Protein 6FKK (pdb70)

Structure (mmCIF, N/CA/C/O backbone):
data_6FKK
#
_entry.id   6FKK
#
_cell.length_a   163.256
_cell.length_b   163.256
_cell.length_c   140.403
_cell.angle_alpha   90.00
_cell.angle_beta   90.00
_cell.angle_gamma   120.00
#
_symmetry.space_group_name_H-M   'P 61 2 2'
#
loop_
_entity.id
_entity.type
_entity.pdbx_description
1 polymer MIP07328p
2 branched alpha-D-mannopyranose-(1-2)-alpha-D-mannopyranose-(1-2)-alpha-D-mannopyranose-(1-3)-[alpha-D-mannopyranose-(1-3)-[alpha-D-mannopyranose-(1-6)]alpha-D-mannopyranose-(1-6)]beta-D-mannopyranose-(1-4)-2-acetamido-2-deoxy-beta-D-glucopyranose-(1-4)-2-acetamido-2-deoxy-beta-D-glucopyranose
3 branched alpha-D-mannopyranose-(1-3)-beta-D-mannopyranose-(1-4)-2-acetamido-2-deoxy-beta-D-glucopyranose-(1-4)-2-acetamido-2-deoxy-beta-D-glucopyranose
4 non-polymer 2-acetamido-2-deoxy-beta-D-glucopyranose
#
loop_
_atom_site.group_PDB
_atom_site.id
_atom_site.type_symbol
_atom_site.label_atom_id
_atom_site.label_alt_id
_atom_site.label_comp_id
_atom_site.label_asym_id
_atom_site.label_entity_id
_atom_site.label_seq_id
_atom_site.pdbx_PDB_ins_code
_atom_site.Cartn_x
_atom_site.Cartn_y
_atom_site.Cartn_z
_atom_site.occupancy
_atom_site.B_iso_or_equiv
_atom_site.auth_seq_id
_atom_site.auth_comp_id
_atom_site.auth_asym_id
_atom_site.auth_atom_id
_atom_site.pdbx_PDB_model_num
ATOM 1 N N . LEU A 1 9 ? 55.137 37.674 -36.873 1.00 157.32 42 LEU A N 1
ATOM 2 C CA . LEU A 1 9 ? 55.434 36.469 -36.108 1.00 161.11 42 LEU A CA 1
ATOM 3 C C . LEU A 1 9 ? 56.852 36.532 -35.545 1.00 168.17 42 LEU A C 1
ATOM 4 O O . LEU A 1 9 ? 57.690 35.677 -35.835 1.00 170.52 42 LEU A O 1
ATOM 9 N N . GLN A 1 10 ? 57.124 37.565 -34.745 1.00 163.80 43 GLN A N 1
ATOM 10 C CA . GLN A 1 10 ? 58.422 37.659 -34.088 1.00 156.99 43 GLN A CA 1
ATOM 11 C C . GLN A 1 10 ? 58.492 36.737 -32.878 1.00 143.34 43 GLN A C 1
ATOM 12 O O . GLN A 1 10 ? 59.543 36.150 -32.599 1.00 136.18 43 GLN A O 1
ATOM 18 N N . THR A 1 11 ? 57.386 36.599 -32.154 1.00 133.43 44 THR A N 1
ATOM 19 C CA . THR A 1 11 ? 57.259 35.634 -31.072 1.00 126.09 44 THR A CA 1
ATOM 20 C C . THR A 1 11 ? 56.252 34.566 -31.474 1.00 115.09 44 THR A C 1
ATOM 21 O O . THR A 1 11 ? 55.219 34.871 -32.080 1.00 105.81 44 THR A O 1
ATOM 25 N N . LYS A 1 12 ? 56.558 33.317 -31.141 1.00 110.38 45 LYS A N 1
ATOM 26 C CA . LYS A 1 12 ? 55.694 32.212 -31.533 1.00 108.54 45 LYS A CA 1
ATOM 27 C C . LYS A 1 12 ? 54.422 32.192 -30.694 1.00 89.82 45 LYS A C 1
ATOM 28 O O . LYS A 1 12 ? 54.436 32.519 -29.504 1.00 82.60 45 LYS A O 1
ATOM 34 N N . GLN A 1 13 ? 53.316 31.806 -31.329 1.00 82.80 46 GLN A N 1
ATOM 35 C CA . GLN A 1 13 ? 52.028 31.711 -30.652 1.00 64.71 46 GLN A CA 1
ATOM 36 C C . GLN A 1 13 ? 51.916 30.375 -29.928 1.00 70.76 46 GLN A C 1
ATOM 37 O O . GLN A 1 13 ? 52.250 29.325 -30.488 1.00 76.71 46 GLN A O 1
ATOM 43 N N . ASP A 1 14 ? 51.438 30.414 -28.688 1.00 63.12 47 ASP A N 1
ATOM 44 C CA . ASP A 1 14 ? 51.339 29.211 -27.876 1.00 75.74 47 ASP A CA 1
ATOM 45 C C . ASP A 1 14 ? 50.151 28.361 -28.316 1.00 92.99 47 ASP A C 1
ATOM 46 O O . ASP A 1 14 ? 49.157 28.865 -28.847 1.00 94.97 47 ASP A O 1
ATOM 51 N N . LYS A 1 15 ? 50.267 27.054 -28.090 1.00 110.65 48 LYS A N 1
ATOM 52 C CA . LYS A 1 15 ? 49.236 26.094 -28.486 1.00 116.69 48 LYS A CA 1
ATOM 53 C C . LYS A 1 15 ? 48.039 26.233 -27.554 1.00 117.59 48 LYS A C 1
ATOM 54 O O . LYS A 1 15 ? 48.048 25.727 -26.430 1.00 128.91 48 LYS A O 1
ATOM 60 N N . VAL A 1 16 ? 46.997 26.920 -28.021 1.00 103.34 49 VAL A N 1
ATOM 61 C CA . VAL A 1 16 ? 45.799 27.126 -27.213 1.00 83.81 49 VAL A CA 1
ATOM 62 C C . VAL A 1 16 ? 45.038 25.812 -27.101 1.00 91.22 49 VAL A C 1
ATOM 63 O O . VAL A 1 16 ? 44.671 25.200 -28.111 1.00 98.76 49 VAL A O 1
ATOM 67 N N . LEU A 1 17 ? 44.794 25.374 -25.866 1.00 92.22 50 LEU A N 1
ATOM 68 C CA . LEU A 1 17 ? 44.070 24.133 -25.617 1.00 82.02 50 LEU A CA 1
ATOM 69 C C . LEU A 1 17 ? 42.559 24.347 -25.603 1.00 90.25 50 LEU A C 1
ATOM 70 O O . LEU A 1 17 ? 41.822 23.640 -26.297 1.00 95.22 50 LEU A O 1
ATOM 75 N N . ALA A 1 18 ? 42.084 25.314 -24.821 1.00 87.35 51 ALA A N 1
ATOM 76 C CA . ALA A 1 18 ? 40.659 25.594 -24.735 1.00 83.43 51 ALA A CA 1
ATOM 77 C C . ALA A 1 18 ? 40.459 27.089 -24.539 1.00 91.87 51 ALA A C 1
ATOM 78 O O . ALA A 1 18 ? 41.380 27.812 -24.154 1.00 101.36 51 ALA A O 1
ATOM 80 N N . HIS A 1 19 ? 39.239 27.546 -24.809 1.00 85.21 52 HIS A N 1
ATOM 81 C CA . HIS A 1 19 ? 38.914 28.959 -24.684 1.00 86.95 52 HIS A CA 1
ATOM 82 C C . HIS A 1 19 ? 37.473 29.110 -24.219 1.00 96.26 52 HIS A C 1
ATOM 83 O O . HIS A 1 19 ? 36.591 28.362 -24.651 1.00 97.75 52 HIS A O 1
ATOM 90 N N . PHE A 1 20 ? 37.249 30.075 -23.329 1.00 95.37 53 PHE A N 1
ATOM 91 C CA . PHE A 1 20 ? 35.923 30.431 -22.832 1.00 80.98 53 PHE A CA 1
ATOM 92 C C . PHE A 1 20 ? 35.711 31.908 -23.139 1.00 84.14 53 PHE A C 1
ATOM 93 O O . PHE A 1 20 ? 36.326 32.770 -22.504 1.00 88.67 53 PHE A O 1
ATOM 101 N N . ILE A 1 21 ? 34.845 32.201 -24.105 1.00 84.25 54 ILE A N 1
ATOM 102 C CA . ILE A 1 21 ? 34.749 33.528 -24.703 1.00 89.95 54 ILE A CA 1
ATOM 103 C C . ILE A 1 21 ? 33.447 34.191 -24.276 1.00 101.51 54 ILE A C 1
ATOM 104 O O . ILE A 1 21 ? 32.372 33.589 -24.372 1.00 102.26 54 ILE A O 1
ATOM 109 N N . GLY A 1 22 ? 33.553 35.435 -23.808 1.00 106.16 55 GLY A N 1
ATOM 110 C CA . GLY A 1 22 ? 32.411 36.308 -23.644 1.00 115.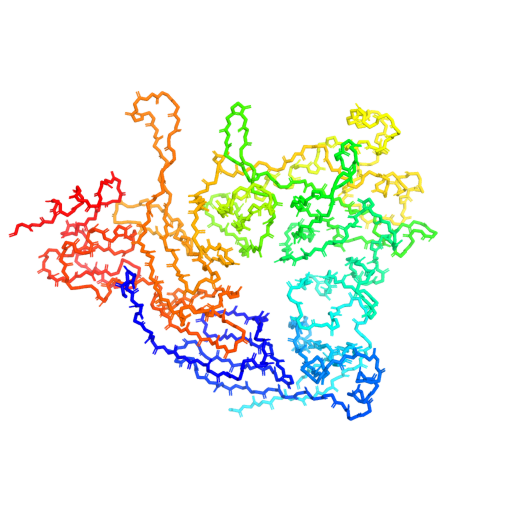15 55 GLY A CA 1
ATOM 111 C C . GLY A 1 22 ? 32.647 37.617 -24.383 1.00 114.73 55 GLY A C 1
ATOM 112 O O . GLY A 1 22 ? 33.684 37.816 -25.022 1.00 100.96 55 GLY A O 1
ATOM 113 N N . ASN A 1 23 ? 31.660 38.502 -24.285 1.00 124.02 56 ASN A N 1
ATOM 114 C CA . ASN A 1 23 ? 31.800 39.818 -24.890 1.00 127.55 56 ASN A CA 1
ATOM 115 C C . ASN A 1 23 ? 32.889 40.620 -24.183 1.00 150.73 56 ASN A C 1
ATOM 116 O O . ASN A 1 23 ? 33.233 40.369 -23.025 1.00 167.07 56 ASN A O 1
ATOM 121 N N . SER A 1 24 ? 33.444 41.596 -24.907 1.00 148.60 57 SER A N 1
ATOM 122 C CA . SER A 1 24 ? 34.468 42.451 -24.316 1.00 136.61 57 SER A CA 1
ATOM 123 C C . SER A 1 24 ? 33.904 43.296 -23.182 1.00 131.42 57 SER A C 1
ATOM 124 O O . SER A 1 24 ? 34.645 43.692 -22.275 1.00 106.62 57 SER A O 1
ATOM 127 N N . THR A 1 25 ? 32.601 43.570 -23.212 1.00 139.59 58 THR A N 1
ATOM 128 C CA . THR A 1 25 ? 31.954 44.346 -22.163 1.00 137.17 58 THR A CA 1
ATOM 129 C C . THR A 1 25 ? 31.827 43.585 -20.850 1.00 128.51 58 THR A C 1
ATOM 130 O O . THR A 1 25 ? 31.338 44.155 -19.872 1.00 140.23 58 THR A O 1
ATOM 134 N N . ASP A 1 26 ? 32.255 42.320 -20.800 1.00 103.24 59 ASP A N 1
ATOM 135 C CA . ASP A 1 26 ? 31.936 41.483 -19.649 1.00 95.59 59 ASP A CA 1
ATOM 136 C C . ASP A 1 26 ? 32.816 41.816 -18.452 1.00 94.39 59 ASP A C 1
ATOM 137 O O . ASP A 1 26 ? 32.352 41.766 -17.306 1.00 105.20 59 ASP A O 1
ATOM 142 N N . TYR A 1 27 ? 34.079 42.159 -18.698 1.00 82.55 60 TYR A N 1
ATOM 143 C CA . TYR A 1 27 ? 35.055 42.467 -17.655 1.00 72.91 60 TYR A CA 1
ATOM 144 C C . TYR A 1 27 ? 35.121 41.340 -16.620 1.00 73.07 60 TYR A C 1
ATOM 145 O O . TYR A 1 27 ? 34.651 41.458 -15.489 1.00 67.84 60 TYR A O 1
ATOM 154 N N . PHE A 1 28 ? 35.712 40.229 -17.055 1.00 78.17 61 PHE A N 1
ATOM 155 C CA . PHE A 1 28 ? 35.817 39.049 -16.206 1.00 60.34 61 PHE A CA 1
ATOM 156 C C . PHE A 1 28 ? 36.724 39.310 -15.006 1.00 49.93 61 PHE A C 1
ATOM 157 O O . PHE A 1 28 ? 37.652 40.123 -15.061 1.00 53.67 61 PHE A O 1
ATOM 165 N N . LYS A 1 29 ? 36.444 38.600 -13.915 1.00 62.33 62 LYS A N 1
ATOM 166 C CA . LYS A 1 29 ? 37.257 38.650 -12.706 1.00 62.95 62 LYS A CA 1
ATOM 167 C C . LYS A 1 29 ? 37.156 37.305 -12.003 1.00 61.82 62 LYS A C 1
ATOM 168 O O . LYS A 1 29 ? 36.050 36.798 -11.794 1.00 69.39 62 LYS A O 1
ATOM 174 N N . ILE A 1 30 ? 38.301 36.732 -11.648 1.00 56.29 63 ILE A N 1
ATOM 175 C CA . ILE A 1 30 ? 38.328 35.440 -10.971 1.00 54.77 63 ILE A CA 1
ATOM 176 C C . ILE A 1 30 ? 38.006 35.647 -9.498 1.00 65.20 63 ILE A C 1
ATOM 177 O O . ILE A 1 30 ? 38.632 36.472 -8.822 1.00 79.62 63 ILE A O 1
ATOM 182 N N . LEU A 1 31 ? 37.024 34.899 -8.996 1.00 69.80 64 LEU A N 1
ATOM 183 C CA . LEU A 1 31 ? 36.584 35.018 -7.612 1.00 72.46 64 LEU A CA 1
ATOM 184 C C . LEU A 1 31 ? 37.025 33.863 -6.727 1.00 75.67 64 LEU A C 1
ATOM 185 O O . LEU A 1 31 ? 37.265 34.074 -5.537 1.00 86.15 64 LEU A O 1
ATOM 190 N N . ASP A 1 32 ? 37.138 32.655 -7.275 1.00 55.76 65 ASP A N 1
ATOM 191 C CA . ASP A 1 32 ? 37.602 31.501 -6.518 1.00 72.89 65 ASP A CA 1
ATOM 192 C C . ASP A 1 32 ? 38.060 30.438 -7.505 1.00 82.40 65 ASP A C 1
ATOM 193 O O . ASP A 1 32 ? 37.468 30.287 -8.576 1.00 81.91 65 ASP A O 1
ATOM 198 N N . HIS A 1 33 ? 39.113 29.708 -7.142 1.00 84.83 66 HIS A N 1
ATOM 199 C CA . HIS A 1 33 ? 39.668 28.718 -8.051 1.00 82.13 66 HIS A CA 1
ATOM 200 C C . HIS A 1 33 ? 40.344 27.605 -7.265 1.00 82.96 66 HIS A C 1
ATOM 201 O O . HIS A 1 33 ? 40.908 27.831 -6.190 1.00 92.44 66 HIS A O 1
ATOM 208 N N . ASN A 1 34 ? 40.267 26.398 -7.817 1.00 78.27 67 ASN A N 1
ATOM 209 C CA . ASN A 1 34 ? 41.071 25.264 -7.384 1.00 77.53 67 ASN A CA 1
ATOM 210 C C . ASN A 1 34 ? 41.515 24.517 -8.639 1.00 90.03 67 ASN A C 1
ATOM 211 O O . ASN A 1 34 ? 41.324 24.990 -9.763 1.00 110.41 67 ASN A O 1
ATOM 216 N N . ASP A 1 35 ? 42.106 23.337 -8.451 1.00 74.95 68 ASP A N 1
ATOM 217 C CA . ASP A 1 35 ? 42.690 22.602 -9.569 1.00 90.55 68 ASP A CA 1
ATOM 218 C C . ASP A 1 35 ? 41.659 22.103 -10.575 1.00 98.78 68 ASP A C 1
ATOM 219 O O . ASP A 1 35 ? 42.051 21.678 -11.668 1.00 105.89 68 ASP A O 1
ATOM 224 N N . GLU A 1 36 ? 40.369 22.144 -10.252 1.00 99.91 69 GLU A N 1
ATOM 225 C CA . GLU A 1 36 ? 39.352 21.564 -11.119 1.00 101.98 69 GLU A CA 1
ATOM 226 C C . GLU A 1 36 ? 38.264 22.535 -11.550 1.00 102.94 69 GLU A C 1
ATOM 227 O O . GLU A 1 36 ? 37.770 22.416 -12.673 1.00 106.33 69 GLU A O 1
ATOM 233 N N . PHE A 1 37 ? 37.877 23.487 -10.704 1.00 89.31 70 PHE A N 1
ATOM 234 C CA . PHE A 1 37 ? 36.811 24.423 -11.028 1.00 87.50 70 PHE A CA 1
ATOM 235 C C . PHE A 1 37 ? 37.222 25.836 -10.642 1.00 83.06 70 PHE A C 1
ATOM 236 O O . PHE A 1 37 ? 37.987 26.042 -9.696 1.00 91.44 70 PHE A O 1
ATOM 244 N N . VAL A 1 38 ? 36.705 26.808 -11.390 1.00 76.84 71 VAL A N 1
ATOM 245 C CA . VAL A 1 38 ? 37.038 28.214 -11.198 1.00 73.49 71 VAL A CA 1
ATOM 246 C C . VAL A 1 38 ? 35.767 29.043 -11.341 1.00 75.53 71 VAL A C 1
ATOM 247 O O . VAL A 1 38 ? 34.909 28.747 -12.179 1.00 73.08 71 VAL A O 1
ATOM 251 N N . LEU A 1 39 ? 35.643 30.072 -10.506 1.00 66.94 72 LEU A N 1
ATOM 252 C CA . LEU A 1 39 ? 34.511 30.989 -10.539 1.00 62.69 72 LEU A CA 1
ATOM 253 C C . LEU A 1 39 ? 34.934 32.291 -11.206 1.00 59.84 72 LEU A C 1
ATOM 254 O O . LEU A 1 39 ? 36.003 32.831 -10.902 1.00 73.60 72 LEU A O 1
ATOM 259 N N . VAL A 1 40 ? 34.095 32.793 -12.108 1.00 58.68 73 VAL A N 1
ATOM 260 C CA . VAL A 1 40 ? 34.390 33.993 -12.883 1.00 60.32 73 VAL A CA 1
ATOM 261 C C . VAL A 1 40 ? 33.258 34.986 -12.661 1.00 74.35 73 VAL A C 1
ATOM 262 O O . VAL A 1 40 ? 32.136 34.776 -13.140 1.00 85.23 73 VAL A O 1
ATOM 266 N N . GLY A 1 41 ? 33.548 36.067 -11.941 1.00 71.60 74 GLY A N 1
ATOM 267 C CA . GLY A 1 41 ? 32.587 37.139 -11.772 1.00 70.90 74 GLY A CA 1
ATOM 268 C C . GLY A 1 41 ? 32.548 38.053 -12.979 1.00 71.10 74 GLY A C 1
ATOM 269 O O . GLY A 1 41 ? 33.575 38.617 -13.370 1.00 75.00 74 GLY A O 1
ATOM 270 N N . ALA A 1 42 ? 31.370 38.209 -13.580 1.00 70.43 75 ALA A N 1
ATOM 271 C CA . ALA A 1 42 ? 31.256 38.954 -14.826 1.00 78.55 75 ALA A CA 1
ATOM 272 C C . ALA A 1 42 ? 30.120 39.963 -14.783 1.00 78.29 75 ALA A C 1
ATOM 273 O O . ALA A 1 42 ? 29.565 40.245 -13.716 1.00 84.77 75 ALA A O 1
ATOM 275 N N . LYS A 1 43 ? 29.771 40.509 -15.945 1.00 70.62 76 LYS A N 1
ATOM 276 C CA . LYS A 1 43 ? 28.638 41.419 -16.053 1.00 78.75 76 LYS A CA 1
ATOM 277 C C . LYS A 1 43 ? 27.347 40.630 -15.894 1.00 81.44 76 LYS A C 1
ATOM 278 O O . LYS A 1 43 ? 27.032 39.769 -16.722 1.00 77.20 76 LYS A O 1
ATOM 284 N N . ASP A 1 44 ? 26.621 40.901 -14.808 1.00 85.29 77 ASP A N 1
ATOM 285 C CA . ASP A 1 44 ? 25.297 40.343 -14.550 1.00 85.00 77 ASP A CA 1
ATOM 286 C C . ASP A 1 44 ? 25.316 38.838 -14.298 1.00 91.85 77 ASP A C 1
ATOM 287 O O . ASP A 1 44 ? 24.279 38.256 -13.963 1.00 109.98 77 ASP A O 1
ATOM 292 N N . VAL A 1 45 ? 26.472 38.192 -14.454 1.00 81.70 78 VAL A N 1
ATOM 293 C CA . VAL A 1 45 ? 26.573 36.741 -14.337 1.00 86.44 78 VAL A CA 1
ATOM 294 C C . VAL A 1 45 ? 27.840 36.384 -13.570 1.00 89.19 78 VAL A C 1
ATOM 295 O O . VAL A 1 45 ? 28.839 37.108 -13.607 1.00 103.71 78 VAL A O 1
ATOM 299 N N . ILE A 1 46 ? 27.784 35.261 -12.856 1.00 89.84 79 ILE A N 1
ATOM 300 C CA . ILE A 1 46 ? 28.963 34.589 -12.323 1.00 89.72 79 ILE A CA 1
ATOM 301 C C . ILE A 1 46 ? 28.947 33.156 -12.842 1.00 97.41 79 ILE A C 1
ATOM 302 O O . ILE A 1 46 ? 27.900 32.497 -12.830 1.00 102.33 79 ILE A O 1
ATOM 307 N N . TYR A 1 47 ? 30.098 32.684 -13.317 1.00 92.43 80 TYR A N 1
ATOM 308 C CA . TYR A 1 47 ? 30.201 31.411 -14.018 1.00 81.28 80 TYR A CA 1
ATOM 309 C C . TYR A 1 47 ? 31.006 30.404 -13.206 1.00 91.28 80 TYR A C 1
ATOM 310 O O . TYR A 1 47 ? 32.050 30.741 -12.638 1.00 96.46 80 TYR A O 1
ATOM 319 N N . ASN A 1 48 ? 30.513 29.165 -13.163 1.00 99.38 81 ASN A N 1
ATOM 320 C CA . ASN A 1 48 ? 31.253 28.024 -12.629 1.00 99.09 81 ASN A CA 1
ATOM 321 C C . ASN A 1 48 ? 31.796 27.254 -13.830 1.00 108.45 81 ASN A C 1
ATOM 322 O O . ASN A 1 48 ? 31.028 26.652 -14.589 1.00 110.98 81 ASN A O 1
ATOM 327 N N . VAL A 1 49 ? 33.114 27.289 -14.018 1.00 104.50 82 VAL A N 1
ATOM 328 C CA . VAL A 1 49 ? 33.751 26.799 -15.235 1.00 98.17 82 VAL A CA 1
ATOM 329 C C . VAL A 1 49 ? 34.706 25.670 -14.878 1.00 103.11 82 VAL A C 1
ATOM 330 O O . VAL A 1 49 ? 35.575 25.836 -14.014 1.00 94.90 82 VAL A O 1
ATOM 334 N N . SER A 1 50 ? 34.549 24.532 -15.548 1.00 103.30 83 SER A N 1
ATOM 335 C CA . SER A 1 50 ? 35.477 23.424 -15.370 1.00 95.22 83 SER A CA 1
ATOM 336 C C . SER A 1 50 ? 36.781 23.708 -16.107 1.00 95.81 83 SER A C 1
ATOM 337 O O . SER A 1 50 ? 36.784 24.315 -17.181 1.00 99.30 83 SER A O 1
ATOM 340 N N . LEU A 1 51 ? 37.896 23.268 -15.525 1.00 97.26 84 LEU A N 1
ATOM 341 C CA . LEU A 1 51 ? 39.213 23.614 -16.044 1.00 98.60 84 LEU A CA 1
ATOM 342 C C . LEU A 1 51 ? 39.747 22.634 -17.080 1.00 106.78 84 LEU A C 1
ATOM 343 O O . LEU A 1 51 ? 40.736 22.952 -17.751 1.00 107.19 84 LEU A O 1
ATOM 348 N N . ASN A 1 52 ? 39.132 21.461 -17.236 1.00 110.43 85 ASN A N 1
ATOM 349 C CA . ASN A 1 52 ? 39.669 20.483 -18.178 1.00 127.87 85 ASN A CA 1
ATOM 350 C C . ASN A 1 52 ? 39.441 20.918 -19.622 1.00 133.31 85 ASN A C 1
ATOM 351 O O . ASN A 1 52 ? 40.315 20.730 -20.476 1.00 141.98 85 ASN A O 1
ATOM 356 N N . GLY A 1 53 ? 38.285 21.510 -19.912 1.00 121.81 86 GLY A N 1
ATOM 357 C CA . GLY A 1 53 ? 37.991 21.953 -21.261 1.00 111.84 86 GLY A CA 1
ATOM 358 C C . GLY A 1 53 ? 37.457 23.369 -21.330 1.00 100.83 86 GLY A C 1
ATOM 359 O O . GLY A 1 53 ? 36.946 23.794 -22.372 1.00 92.32 86 GLY A O 1
ATOM 360 N N . LEU A 1 54 ? 37.583 24.108 -20.226 1.00 97.98 87 LEU A N 1
ATOM 361 C CA . LEU A 1 54 ? 37.038 25.463 -20.107 1.00 93.07 87 LEU A CA 1
ATOM 362 C C . LEU A 1 54 ? 35.560 25.492 -20.487 1.00 97.94 87 LEU A C 1
ATOM 363 O O . LEU A 1 54 ? 35.081 26.417 -21.147 1.00 100.88 87 LEU A O 1
ATOM 368 N N . LYS A 1 55 ? 34.833 24.463 -20.068 1.00 96.48 88 LYS A N 1
ATOM 369 C CA . LYS A 1 55 ? 33.414 24.339 -20.358 1.00 106.73 88 LYS A CA 1
ATOM 370 C C . LYS A 1 55 ? 32.597 24.737 -19.137 1.00 109.37 88 LYS A C 1
ATOM 371 O O . LYS A 1 55 ? 32.966 24.432 -17.999 1.00 104.07 88 LYS A O 1
ATOM 377 N N . GLU A 1 56 ? 31.486 25.422 -19.387 1.00 106.97 89 GLU A N 1
ATOM 378 C CA . GLU A 1 56 ? 30.659 25.964 -18.320 1.00 106.02 89 GLU A CA 1
ATOM 379 C C . GLU A 1 56 ? 29.848 24.858 -17.656 1.00 118.53 89 GLU A C 1
ATOM 380 O O . GLU A 1 56 ? 29.255 24.014 -18.336 1.00 114.65 89 GLU A O 1
ATOM 386 N N . ILE A 1 57 ? 29.818 24.867 -16.326 1.00 121.20 90 ILE A N 1
ATOM 387 C CA . ILE A 1 57 ? 29.100 23.872 -15.540 1.00 122.15 90 ILE A CA 1
ATOM 388 C C . ILE A 1 57 ? 27.850 24.466 -14.896 1.00 126.04 90 ILE A C 1
ATOM 389 O O . ILE A 1 57 ? 26.748 23.944 -15.066 1.00 132.09 90 ILE A O 1
ATOM 394 N N . ALA A 1 58 ? 28.004 25.565 -14.155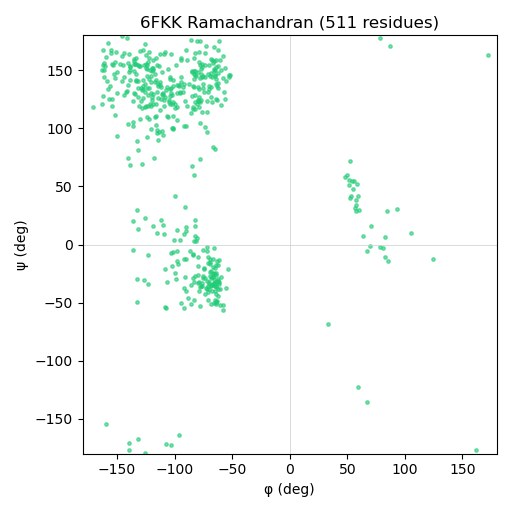 1.00 129.26 91 ALA A N 1
ATOM 395 C CA . ALA A 1 58 ? 26.896 26.204 -13.458 1.00 130.98 91 ALA A CA 1
ATOM 396 C C . ALA A 1 58 ? 26.932 27.707 -13.691 1.00 121.78 91 ALA A C 1
ATOM 397 O O . ALA A 1 58 ? 28.006 28.315 -13.720 1.00 123.24 91 ALA A O 1
ATOM 399 N N . ARG A 1 59 ? 25.751 28.302 -13.847 1.00 118.73 92 ARG A N 1
ATOM 400 C CA . ARG A 1 59 ? 25.613 29.726 -14.121 1.00 102.96 92 ARG A CA 1
ATOM 401 C C . ARG A 1 59 ? 24.630 30.340 -13.137 1.00 103.64 92 ARG A C 1
ATOM 402 O O . ARG A 1 59 ? 23.558 29.778 -12.894 1.00 113.93 92 ARG A O 1
ATOM 410 N N . LEU A 1 60 ? 24.995 31.491 -12.579 1.00 91.08 93 LEU A N 1
ATOM 411 C CA . LEU A 1 60 ? 24.117 32.257 -11.704 1.00 89.73 93 LEU A CA 1
ATOM 412 C C . LEU A 1 60 ? 24.026 33.673 -12.255 1.00 101.89 93 LEU A C 1
ATOM 413 O O . LEU A 1 60 ? 25.041 34.374 -12.339 1.00 106.16 93 LEU A O 1
ATOM 418 N N . GLU A 1 61 ? 22.820 34.088 -12.635 1.00 98.99 94 GLU A N 1
ATOM 419 C CA . GLU A 1 61 ? 22.593 35.390 -13.244 1.00 100.81 94 GLU A CA 1
ATOM 420 C C . GLU A 1 61 ? 21.959 36.344 -12.240 1.00 98.45 94 GLU A C 1
ATOM 421 O O . GLU A 1 61 ? 21.114 35.945 -11.432 1.00 95.29 94 GLU A O 1
ATOM 427 N N . TRP A 1 62 ? 22.371 37.609 -12.305 1.00 90.24 95 TRP A N 1
ATOM 428 C CA . TRP A 1 62 ? 21.935 38.621 -11.348 1.00 91.72 95 TRP A CA 1
ATOM 429 C C . TRP A 1 62 ? 21.981 39.967 -12.057 1.00 99.96 95 TRP A C 1
ATOM 430 O O . TRP A 1 62 ? 23.066 40.465 -12.370 1.00 105.34 95 TRP A O 1
ATOM 441 N N . HIS A 1 63 ? 20.814 40.553 -12.306 1.00 93.37 96 HIS A N 1
ATOM 442 C CA . HIS A 1 63 ? 20.703 41.765 -13.102 1.00 95.89 96 HIS A CA 1
ATOM 443 C C . HIS A 1 63 ? 20.227 42.932 -12.249 1.00 91.43 96 HIS A C 1
ATOM 444 O O . HIS A 1 63 ? 19.546 42.749 -11.236 1.00 98.23 96 HIS A O 1
ATOM 451 N N . SER A 1 64 ? 20.594 44.137 -12.677 1.00 90.31 97 SER A N 1
ATOM 452 C CA . SER A 1 64 ? 20.146 45.351 -12.012 1.00 86.20 97 SER A CA 1
ATOM 453 C C . SER A 1 64 ? 18.725 45.680 -12.444 1.00 105.21 97 SER A C 1
ATOM 454 O O . SER A 1 64 ? 18.396 45.613 -13.632 1.00 103.68 97 SER A O 1
ATOM 457 N N . THR A 1 65 ? 17.885 46.033 -11.475 1.00 115.50 98 THR A N 1
ATOM 458 C CA . THR A 1 65 ? 16.538 46.481 -11.794 1.00 116.36 98 THR A CA 1
ATOM 459 C C . THR A 1 65 ? 16.599 47.717 -12.681 1.00 112.34 98 THR A C 1
ATOM 460 O O . THR A 1 65 ? 17.546 48.506 -12.622 1.00 112.75 98 THR A O 1
ATOM 464 N N . ASP A 1 66 ? 15.576 47.877 -13.523 1.00 112.81 99 ASP A N 1
ATOM 465 C CA . ASP A 1 66 ? 15.517 49.062 -14.370 1.00 121.54 99 ASP A CA 1
ATOM 466 C C . ASP A 1 66 ? 15.482 50.335 -13.537 1.00 126.81 99 ASP A C 1
ATOM 467 O O . ASP A 1 66 ? 15.953 51.383 -13.988 1.00 132.71 99 ASP A O 1
ATOM 472 N N . ALA A 1 67 ? 14.943 50.263 -12.318 1.00 126.23 100 ALA A N 1
ATOM 473 C CA . ALA A 1 67 ? 15.035 51.399 -11.408 1.00 118.10 100 ALA A CA 1
ATOM 474 C C . ALA A 1 67 ? 16.483 51.678 -11.028 1.00 105.08 100 ALA A C 1
ATOM 475 O O . ALA A 1 67 ? 16.900 52.839 -10.951 1.00 106.24 100 ALA A O 1
ATOM 477 N N . ASP A 1 68 ? 17.269 50.623 -10.796 1.00 94.54 101 ASP A N 1
ATOM 478 C CA . ASP A 1 68 ? 18.669 50.809 -10.426 1.00 101.25 101 ASP A CA 1
ATOM 479 C C . ASP A 1 68 ? 19.494 51.319 -11.601 1.00 105.60 101 ASP A C 1
ATOM 480 O O . ASP A 1 68 ? 20.357 52.188 -11.430 1.00 115.36 101 ASP A O 1
ATOM 485 N N . ARG A 1 69 ? 19.252 50.787 -12.802 1.00 104.36 102 ARG A N 1
ATOM 486 C CA . ARG A 1 69 ? 20.017 51.227 -13.964 1.00 96.53 102 ARG A CA 1
ATOM 487 C C . ARG A 1 69 ? 19.645 52.648 -14.367 1.00 107.28 102 ARG A C 1
ATOM 488 O O . ARG A 1 69 ? 20.514 53.432 -14.767 1.00 94.85 102 ARG A O 1
ATOM 496 N N . GLU A 1 70 ? 18.359 52.997 -14.274 1.00 125.44 103 GLU A N 1
ATOM 497 C CA . GLU A 1 70 ? 17.933 54.353 -14.607 1.00 124.97 103 GLU A CA 1
ATOM 498 C C . GLU A 1 70 ? 18.616 55.377 -13.710 1.00 115.12 103 GLU A C 1
ATOM 499 O O . GLU A 1 70 ? 19.220 56.339 -14.198 1.00 117.38 103 GLU A O 1
ATOM 505 N N . LEU A 1 71 ? 18.542 55.181 -12.390 1.00 93.78 104 LEU A N 1
ATOM 506 C CA . LEU A 1 71 ? 19.216 56.103 -11.481 1.00 91.41 104 LEU A CA 1
ATOM 507 C C . LEU A 1 71 ? 20.722 56.096 -11.703 1.00 103.07 104 LEU A C 1
ATOM 508 O O . LEU A 1 71 ? 21.376 57.131 -11.535 1.00 108.49 104 LEU A O 1
ATOM 513 N N . CYS A 1 72 ? 21.287 54.950 -12.090 1.00 101.47 105 CYS A N 1
ATOM 514 C CA . CYS A 1 72 ? 22.705 54.901 -12.432 1.00 94.25 105 CYS A CA 1
ATOM 515 C C . CYS A 1 72 ? 23.002 55.773 -13.645 1.00 109.59 105 CYS A C 1
ATOM 516 O O . CYS A 1 72 ? 23.947 56.571 -13.636 1.00 115.66 105 CYS A O 1
ATOM 519 N N . ALA A 1 73 ? 22.204 55.630 -14.707 1.00 117.78 106 ALA A N 1
ATOM 520 C CA . ALA A 1 73 ? 22.363 56.500 -15.867 1.00 115.44 106 ALA A CA 1
ATOM 521 C C . ALA A 1 73 ? 22.035 57.945 -15.522 1.00 122.60 106 ALA A C 1
ATOM 522 O O . ALA A 1 73 ? 22.638 58.870 -16.079 1.00 127.17 106 ALA A O 1
ATOM 524 N N . LEU A 1 74 ? 21.084 58.158 -14.608 1.00 128.39 107 LEU A N 1
ATOM 525 C CA . LEU A 1 74 ? 20.816 59.505 -14.117 1.00 127.30 107 LEU A CA 1
ATOM 526 C C . LEU A 1 74 ? 22.003 60.062 -13.336 1.00 109.12 107 LEU A C 1
ATOM 527 O O . LEU A 1 74 ? 22.216 61.280 -13.322 1.00 111.25 107 LEU A O 1
ATOM 532 N N . LYS A 1 75 ? 22.784 59.193 -12.689 1.00 100.20 108 LYS A N 1
ATOM 533 C CA . LYS A 1 75 ? 23.941 59.624 -11.916 1.00 114.75 108 LYS A CA 1
ATOM 534 C C . LYS A 1 75 ? 25.095 60.099 -12.793 1.00 123.85 108 LYS A C 1
ATOM 535 O O . LYS A 1 75 ? 26.101 60.580 -12.252 1.00 113.50 108 LYS A O 1
ATOM 541 N N . GLY A 1 76 ? 24.979 59.966 -14.112 1.00 127.56 109 GLY A N 1
ATOM 542 C CA . GLY A 1 76 ? 26.021 60.376 -15.022 1.00 120.14 109 GLY A CA 1
ATOM 543 C C . GLY A 1 76 ? 27.007 59.304 -15.429 1.00 111.25 109 GLY A C 1
ATOM 544 O O . GLY A 1 76 ? 28.169 59.627 -15.692 1.00 106.97 109 GLY A O 1
ATOM 545 N N . LYS A 1 77 ? 26.589 58.040 -15.484 1.00 110.23 110 LYS A N 1
ATOM 546 C CA . LYS A 1 77 ? 27.449 56.940 -15.895 1.00 94.65 110 LYS A CA 1
ATOM 547 C C . LYS A 1 77 ? 26.926 56.339 -17.194 1.00 106.87 110 LYS A C 1
ATOM 548 O O . LYS A 1 77 ? 25.735 56.432 -17.507 1.00 114.01 110 LYS A O 1
ATOM 554 N N . HIS A 1 78 ? 27.830 55.719 -17.949 1.00 111.70 111 HIS A N 1
ATOM 555 C CA . HIS A 1 78 ? 27.474 55.175 -19.248 1.00 130.61 111 HIS A CA 1
ATOM 556 C C . HIS A 1 78 ? 26.780 53.823 -19.098 1.00 121.52 111 HIS A C 1
ATOM 557 O O . HIS A 1 78 ? 26.646 53.276 -18.001 1.00 121.82 111 HIS A O 1
ATOM 564 N N . GLU A 1 79 ? 26.327 53.286 -20.234 1.00 107.83 112 GLU A N 1
ATOM 565 C CA . GLU A 1 79 ? 25.567 52.039 -20.220 1.00 100.92 112 GLU A CA 1
ATOM 566 C C . GLU A 1 79 ? 26.413 50.891 -19.684 1.00 107.77 112 GLU A C 1
ATOM 567 O O . GLU A 1 79 ? 25.947 50.086 -18.871 1.00 115.90 112 GLU A O 1
ATOM 573 N N . TRP A 1 80 ? 27.665 50.798 -20.136 1.00 109.79 113 TRP A N 1
ATOM 574 C CA . TRP A 1 80 ? 28.510 49.677 -19.737 1.00 119.61 113 TRP A CA 1
ATOM 575 C C . TRP A 1 80 ? 28.813 49.714 -18.246 1.00 118.17 113 TRP A C 1
ATOM 576 O O . TRP A 1 80 ? 29.098 48.672 -17.642 1.00 106.04 113 TRP A O 1
ATOM 587 N N . ASP A 1 81 ? 28.742 50.896 -17.637 1.00 129.31 114 ASP A N 1
ATOM 588 C CA . ASP A 1 81 ? 28.918 51.001 -16.195 1.00 133.91 114 ASP A CA 1
ATOM 589 C C . ASP A 1 81 ? 27.662 50.595 -15.434 1.00 124.36 114 ASP A C 1
ATOM 590 O O . ASP A 1 81 ? 27.762 50.039 -14.334 1.00 123.48 114 ASP A O 1
ATOM 595 N N . CYS A 1 82 ? 26.481 50.847 -16.003 1.00 113.24 115 CYS A N 1
ATOM 596 C CA . CYS A 1 82 ? 25.213 50.575 -15.324 1.00 111.01 115 CYS A CA 1
ATOM 597 C C . CYS A 1 82 ? 24.811 49.115 -15.540 1.00 102.52 115 CYS A C 1
ATOM 598 O O . CYS A 1 82 ? 23.831 48.785 -16.211 1.00 105.17 115 CYS A O 1
ATOM 601 N N . HIS A 1 83 ? 25.609 48.229 -14.945 1.00 82.47 116 HIS A N 1
ATOM 602 C CA . HIS A 1 83 ? 25.329 46.803 -14.898 1.00 82.97 116 HIS A CA 1
ATOM 603 C C . HIS A 1 83 ? 25.701 46.294 -13.511 1.00 82.17 116 HIS A C 1
ATOM 604 O O . HIS A 1 83 ? 26.109 47.061 -12.634 1.00 87.29 116 HIS A O 1
ATOM 611 N N . ASN A 1 84 ? 25.561 44.989 -13.311 1.00 71.58 117 ASN A N 1
ATOM 612 C CA . ASN A 1 84 ? 25.858 44.356 -12.027 1.00 69.73 117 ASN A CA 1
ATOM 613 C C . ASN A 1 84 ? 27.054 43.427 -12.223 1.00 82.81 117 ASN A C 1
ATOM 614 O O . ASN A 1 84 ? 26.901 42.247 -12.540 1.00 82.40 117 ASN A O 1
ATOM 619 N N . TYR A 1 85 ? 28.252 43.972 -12.027 1.00 70.22 118 TYR A N 1
ATOM 620 C CA . TYR A 1 85 ? 29.482 43.195 -12.114 1.00 69.11 118 TYR A CA 1
ATOM 621 C C . TYR A 1 85 ? 29.736 42.542 -10.762 1.00 69.07 118 TYR A C 1
ATOM 622 O O . TYR A 1 85 ? 29.994 43.232 -9.771 1.00 82.48 118 TYR A O 1
ATOM 631 N N . LEU A 1 86 ? 29.659 41.215 -10.717 1.00 60.08 119 LEU A N 1
ATOM 632 C CA . LEU A 1 86 ? 29.904 40.498 -9.473 1.00 67.67 119 LEU A CA 1
ATOM 633 C C . LEU A 1 86 ? 31.397 40.483 -9.171 1.00 71.36 119 LEU A C 1
ATOM 634 O O . LEU A 1 86 ? 32.214 40.165 -10.042 1.00 76.37 119 LEU A O 1
ATOM 639 N N . ARG A 1 87 ? 31.752 40.833 -7.935 1.00 53.82 120 ARG A N 1
ATOM 640 C CA . ARG A 1 87 ? 33.150 41.036 -7.580 1.00 56.97 120 ARG A CA 1
ATOM 641 C C . ARG A 1 87 ? 33.562 40.429 -6.246 1.00 51.64 120 ARG A C 1
ATOM 642 O O . ARG A 1 87 ? 34.750 40.487 -5.914 1.00 73.41 120 ARG A O 1
ATOM 650 N N . VAL A 1 88 ? 32.639 39.865 -5.468 1.00 51.35 121 VAL A N 1
ATOM 651 C CA . VAL A 1 88 ? 32.957 39.339 -4.142 1.00 50.59 121 VAL A CA 1
ATOM 652 C C . VAL A 1 88 ? 32.269 37.992 -3.971 1.00 53.27 121 VAL A C 1
ATOM 653 O O . VAL A 1 88 ? 31.043 37.898 -4.096 1.00 56.84 121 VAL A O 1
ATOM 657 N N . TYR A 1 89 ? 33.051 36.954 -3.676 1.00 63.79 122 TYR A N 1
ATOM 658 C CA . TYR A 1 89 ? 32.528 35.633 -3.358 1.00 63.48 122 TYR A CA 1
ATOM 659 C C . TYR A 1 89 ? 33.221 35.095 -2.116 1.00 64.95 122 TYR A C 1
ATOM 660 O O . TYR A 1 89 ? 34.429 35.278 -1.938 1.00 66.83 122 TYR A O 1
ATOM 669 N N . ALA A 1 90 ? 32.451 34.423 -1.263 1.00 65.61 123 ALA A N 1
ATOM 670 C CA . ALA A 1 90 ? 32.996 33.813 -0.060 1.00 74.35 123 ALA A CA 1
ATOM 671 C C . ALA A 1 90 ? 32.079 32.681 0.378 1.00 81.99 123 ALA A C 1
ATOM 672 O O . ALA A 1 90 ? 30.855 32.829 0.370 1.00 86.73 123 ALA A O 1
ATOM 674 N N . LEU A 1 91 ? 32.681 31.553 0.750 1.00 93.31 124 LEU A N 1
ATOM 675 C CA . LEU A 1 91 ? 31.945 30.406 1.278 1.00 91.98 124 LEU A CA 1
ATOM 676 C C . LEU A 1 91 ? 31.911 30.543 2.796 1.00 105.19 124 LEU A C 1
ATOM 677 O O . LEU A 1 91 ? 32.899 30.263 3.479 1.00 109.48 124 LEU A O 1
ATOM 682 N N . ARG A 1 92 ? 30.770 30.983 3.324 1.00 110.51 125 ARG A N 1
ATOM 683 C CA . ARG A 1 92 ? 30.643 31.250 4.746 1.00 116.35 125 ARG A CA 1
ATOM 684 C C . ARG A 1 92 ? 30.779 29.962 5.558 1.00 135.19 125 ARG A C 1
ATOM 685 O O . ARG A 1 92 ? 30.569 28.863 5.039 1.00 135.84 125 ARG A O 1
ATOM 693 N N . PRO A 1 93 ? 31.138 30.074 6.843 1.00 140.10 126 PRO A N 1
ATOM 694 C CA . PRO A 1 93 ? 31.266 28.869 7.680 1.00 143.04 126 PRO A CA 1
ATOM 695 C C . PRO A 1 93 ? 29.966 28.097 7.869 1.00 148.93 126 PRO A C 1
ATOM 696 O O . PRO A 1 93 ? 30.017 26.950 8.330 1.00 149.20 126 PRO A O 1
ATOM 700 N N . ASN A 1 94 ? 28.814 28.678 7.535 1.00 148.17 127 ASN A N 1
ATOM 701 C CA . ASN A 1 94 ? 27.540 27.974 7.628 1.00 149.67 127 ASN A CA 1
ATOM 702 C C . ASN A 1 94 ? 27.257 27.097 6.417 1.00 137.31 127 ASN A C 1
ATOM 703 O O . ASN A 1 94 ? 26.186 26.484 6.353 1.00 139.27 127 ASN A O 1
ATOM 708 N N . GLY A 1 95 ? 28.184 27.014 5.467 1.00 131.71 128 GLY A N 1
ATOM 709 C CA . GLY A 1 95 ? 27.896 26.422 4.181 1.00 127.66 128 GLY A CA 1
ATOM 710 C C . GLY A 1 95 ? 27.196 27.348 3.212 1.00 126.46 128 GLY A C 1
ATOM 711 O O . GLY A 1 95 ? 26.960 26.953 2.064 1.00 101.42 128 GLY A O 1
ATOM 712 N N . GLU A 1 96 ? 26.856 28.564 3.638 1.00 139.08 129 GLU A N 1
ATOM 713 C CA . GLU A 1 96 ? 26.219 29.538 2.768 1.00 126.39 129 GLU A CA 1
ATOM 714 C C . GLU A 1 96 ? 27.220 30.091 1.757 1.00 119.05 129 GLU A C 1
ATOM 715 O O . GLU A 1 96 ? 28.430 29.864 1.842 1.00 124.25 129 GLU A O 1
ATOM 721 N N . VAL A 1 97 ? 26.695 30.842 0.792 1.00 104.27 130 VAL A N 1
ATOM 722 C CA . VAL A 1 97 ? 27.491 31.475 -0.251 1.00 83.24 130 VAL A CA 1
ATOM 723 C C . VAL A 1 97 ? 27.226 32.973 -0.211 1.00 75.33 130 VAL A C 1
ATOM 724 O O . VAL A 1 97 ? 26.067 33.403 -0.218 1.00 99.37 130 VAL A O 1
ATOM 728 N N . LEU A 1 98 ? 28.294 33.761 -0.164 1.00 75.89 131 LEU A N 1
ATOM 729 C CA . LEU A 1 98 ? 28.196 35.214 -0.149 1.00 78.49 131 LEU A CA 1
ATOM 730 C C . LEU A 1 98 ? 28.520 35.754 -1.535 1.00 85.48 131 LEU A C 1
ATOM 731 O O . LEU A 1 98 ? 29.545 35.395 -2.122 1.00 91.12 131 LEU A O 1
ATOM 736 N N . LEU A 1 99 ? 27.642 36.606 -2.059 1.00 76.21 132 LEU A N 1
ATOM 737 C CA . LEU A 1 99 ? 27.837 37.208 -3.372 1.00 73.46 132 LEU A CA 1
ATOM 738 C C . LEU A 1 99 ? 27.533 38.695 -3.301 1.00 84.39 132 LEU A C 1
ATOM 739 O O . LEU A 1 99 ? 26.470 39.092 -2.813 1.00 90.16 132 LEU A O 1
ATOM 744 N N . CYS A 1 100 ? 28.462 39.510 -3.796 1.00 75.82 133 CYS A N 1
ATOM 745 C CA . CYS A 1 100 ? 28.304 40.956 -3.837 1.00 75.63 133 CYS A CA 1
ATOM 746 C C . CYS A 1 100 ? 28.660 41.458 -5.230 1.00 78.98 133 CYS A C 1
ATOM 747 O O . CYS A 1 100 ? 29.609 40.970 -5.850 1.00 68.39 133 CYS A O 1
ATOM 750 N N . GLY A 1 101 ? 27.895 42.436 -5.716 1.00 77.06 134 GLY A N 1
ATOM 751 C CA . GLY A 1 101 ? 28.124 42.984 -7.037 1.00 70.59 134 GLY A CA 1
ATOM 752 C C . GLY A 1 101 ? 27.960 44.491 -7.039 1.00 73.71 134 GLY A C 1
ATOM 753 O O . GLY A 1 101 ? 27.392 45.081 -6.117 1.00 77.35 134 GLY A O 1
ATOM 754 N N . THR A 1 102 ? 28.469 45.109 -8.110 1.00 68.16 135 THR A N 1
ATOM 755 C CA . THR A 1 102 ? 28.416 46.564 -8.223 1.00 63.82 135 THR A CA 1
ATOM 756 C C . THR A 1 102 ? 26.978 47.060 -8.306 1.00 73.61 135 THR A C 1
ATOM 757 O O . THR A 1 102 ? 26.625 48.066 -7.679 1.00 76.55 135 THR A O 1
ATOM 761 N N . ASN A 1 103 ? 26.137 46.370 -9.081 1.00 77.77 136 ASN A N 1
ATOM 762 C CA . ASN A 1 103 ? 24.712 46.687 -9.196 1.00 85.65 136 ASN A CA 1
ATOM 763 C C . ASN A 1 103 ? 24.499 48.141 -9.622 1.00 80.69 136 ASN A C 1
ATOM 764 O O . ASN A 1 103 ? 23.802 48.914 -8.961 1.00 76.90 136 ASN A O 1
ATOM 769 N N . SER A 1 104 ? 25.123 48.510 -10.739 1.00 78.74 137 SER A N 1
ATOM 770 C CA . SER A 1 104 ? 24.956 49.832 -11.342 1.00 71.79 137 SER A CA 1
ATOM 771 C C . SER A 1 104 ? 25.245 50.940 -10.332 1.00 70.55 137 SER A C 1
ATOM 772 O O . SER A 1 104 ? 24.424 51.829 -10.092 1.00 91.20 137 SER A O 1
ATOM 775 N N . TYR A 1 105 ? 26.433 50.870 -9.727 1.00 81.74 138 TYR A N 1
ATOM 776 C CA . TYR A 1 105 ? 26.870 51.829 -8.713 1.00 81.94 138 TYR A CA 1
ATOM 777 C C . TYR A 1 105 ? 25.902 51.885 -7.533 1.00 82.30 138 TYR A C 1
ATOM 778 O O . TYR A 1 105 ? 25.697 52.941 -6.928 1.00 88.45 138 TYR A O 1
ATOM 787 N N . LYS A 1 106 ? 25.298 50.746 -7.206 1.00 81.60 139 LYS A N 1
ATOM 788 C CA . LYS A 1 106 ? 24.461 50.593 -6.015 1.00 78.87 139 LYS A CA 1
ATOM 789 C C . LYS A 1 106 ? 24.794 49.243 -5.397 1.00 77.98 139 LYS A C 1
ATOM 790 O O . LYS A 1 106 ? 23.980 48.313 -5.413 1.00 87.04 139 LYS A O 1
ATOM 796 N N . PRO A 1 107 ? 26.001 49.100 -4.844 1.00 84.68 140 PRO A N 1
ATOM 797 C CA . PRO A 1 107 ? 26.494 47.765 -4.479 1.00 66.46 140 PRO A CA 1
ATOM 798 C C . PRO A 1 107 ? 25.655 47.111 -3.390 1.00 75.36 140 PRO A C 1
ATOM 799 O O . PRO A 1 107 ? 25.244 47.753 -2.421 1.00 88.85 140 PRO A O 1
ATOM 803 N N . ARG A 1 108 ? 25.400 45.816 -3.569 1.00 83.29 141 ARG A N 1
ATOM 804 C CA . ARG A 1 108 ? 24.619 45.019 -2.634 1.00 84.43 141 ARG A CA 1
ATOM 805 C C . ARG A 1 108 ? 25.324 43.688 -2.413 1.00 84.92 141 ARG A C 1
ATOM 806 O O . ARG A 1 108 ? 26.153 43.261 -3.220 1.00 64.38 141 ARG A O 1
ATOM 814 N N . CYS A 1 109 ? 24.986 43.032 -1.303 1.00 79.83 142 CYS A N 1
ATOM 815 C CA . CYS A 1 109 ? 25.470 41.692 -1.002 1.00 66.43 142 CYS A CA 1
ATOM 816 C C . CYS A 1 109 ? 24.290 40.762 -0.752 1.00 77.99 142 CYS A C 1
ATOM 817 O O . CYS A 1 109 ? 23.223 41.192 -0.303 1.00 77.39 142 CYS A O 1
ATOM 820 N N . ARG A 1 110 ? 24.493 39.479 -1.042 1.00 76.10 143 ARG A N 1
ATOM 821 C CA . ARG A 1 110 ? 23.455 38.475 -0.868 1.00 74.12 143 ARG A CA 1
ATOM 822 C C . ARG A 1 110 ? 24.052 37.205 -0.283 1.00 81.68 143 ARG A C 1
ATOM 823 O O . ARG A 1 110 ? 25.237 36.913 -0.464 1.00 86.76 143 ARG A O 1
ATOM 831 N N . HIS A 1 111 ? 23.211 36.451 0.417 1.00 95.48 144 HIS A N 1
ATOM 832 C CA . HIS A 1 111 ? 23.551 35.125 0.910 1.00 100.43 144 HIS A CA 1
ATOM 833 C C . HIS A 1 111 ? 22.676 34.095 0.209 1.00 93.53 144 HIS A C 1
ATOM 834 O O . HIS A 1 111 ? 21.474 34.313 0.024 1.00 86.75 144 HIS A O 1
ATOM 841 N N . TYR A 1 112 ? 23.281 32.976 -0.184 1.00 107.81 145 TYR A N 1
ATOM 842 C CA . TYR A 1 112 ? 22.603 31.969 -0.986 1.00 121.09 145 TYR A CA 1
ATOM 843 C C . TYR A 1 112 ? 22.669 30.608 -0.306 1.00 132.52 145 TYR A C 1
ATOM 844 O O . TYR A 1 112 ? 23.481 30.372 0.593 1.00 134.07 145 TYR A O 1
ATOM 853 N N . THR A 1 113 ? 21.794 29.713 -0.756 1.00 130.96 146 THR A N 1
ATOM 854 C CA . THR A 1 113 ? 21.761 28.338 -0.270 1.00 123.27 146 THR A CA 1
ATOM 855 C C . THR A 1 113 ? 21.256 27.394 -1.356 1.00 124.19 146 THR A C 1
ATOM 856 O O . THR A 1 113 ? 20.224 27.646 -1.979 1.00 115.99 146 THR A O 1
ATOM 860 N N . HIS A 1 129 ? 23.219 18.383 -12.250 1.00 176.80 162 HIS A N 1
ATOM 861 C CA . HIS A 1 129 ? 22.771 17.560 -11.134 1.00 186.72 162 HIS A CA 1
ATOM 862 C C . HIS A 1 129 ? 21.788 18.326 -10.254 1.00 196.14 162 HIS A C 1
ATOM 863 O O . HIS A 1 129 ? 20.602 17.996 -10.201 1.00 192.83 162 HIS A O 1
ATOM 870 N N . ALA A 1 130 ? 22.290 19.352 -9.569 1.00 199.92 163 ALA A N 1
ATOM 871 C CA . ALA A 1 130 ? 21.460 20.162 -8.684 1.00 198.55 163 ALA A CA 1
ATOM 872 C C . ALA A 1 130 ? 22.105 21.527 -8.506 1.00 188.88 163 ALA A C 1
ATOM 873 O O . ALA A 1 130 ? 23.272 21.616 -8.113 1.00 176.14 163 ALA A O 1
ATOM 875 N N . MET A 1 131 ? 21.343 22.581 -8.787 1.00 195.18 164 MET A N 1
ATOM 876 C CA . MET A 1 131 ? 21.790 23.960 -8.619 1.00 192.81 164 MET A CA 1
ATOM 877 C C . MET A 1 131 ? 20.796 24.681 -7.720 1.00 189.36 164 MET A C 1
ATOM 878 O O . MET A 1 131 ? 19.615 24.798 -8.064 1.00 183.77 164 MET A O 1
ATOM 883 N N . ARG A 1 132 ? 21.275 25.161 -6.577 1.00 189.31 165 ARG A N 1
ATOM 884 C CA . ARG A 1 132 ? 20.442 25.818 -5.578 1.00 189.59 165 ARG A CA 1
ATOM 885 C C . ARG A 1 132 ? 20.739 27.311 -5.565 1.00 195.19 165 ARG A C 1
ATOM 886 O O . ARG A 1 132 ? 21.899 27.716 -5.428 1.00 189.56 165 ARG A O 1
ATOM 894 N N . TYR A 1 133 ? 19.683 28.131 -5.699 1.00 201.10 166 TYR A N 1
ATOM 895 C CA . TYR A 1 133 ? 19.810 29.585 -5.756 1.00 194.40 166 TYR A CA 1
ATOM 896 C C . TYR A 1 133 ? 18.660 30.228 -4.967 1.00 184.44 166 TYR A C 1
ATOM 897 O O . TYR A 1 133 ? 17.711 30.787 -5.512 1.00 196.36 166 TYR A O 1
ATOM 906 N N . GLU A 1 134 ? 18.744 30.160 -3.641 1.00 158.66 167 GLU A N 1
ATOM 907 C CA . GLU A 1 134 ? 17.767 30.787 -2.758 1.00 146.74 167 GLU A CA 1
ATOM 908 C C . GLU A 1 134 ? 18.415 31.976 -2.062 1.00 129.15 167 GLU A C 1
ATOM 909 O O . GLU A 1 134 ? 19.445 31.824 -1.397 1.00 125.58 167 GLU A O 1
ATOM 915 N N . VAL A 1 135 ? 17.805 33.152 -2.207 1.00 119.31 168 VAL A N 1
ATOM 916 C CA . VAL A 1 135 ? 18.338 34.392 -1.643 1.00 107.28 168 VAL A CA 1
ATOM 917 C C . VAL A 1 135 ? 18.014 34.400 -0.151 1.00 95.66 168 VAL A C 1
ATOM 918 O O . VAL A 1 135 ? 16.872 34.637 0.248 1.00 124.91 168 VAL A O 1
ATOM 922 N N . SER A 1 136 ? 19.025 34.147 0.682 1.00 101.66 169 SER A N 1
ATOM 923 C CA . SER A 1 136 ? 18.829 34.173 2.126 1.00 107.99 169 SER A CA 1
ATOM 924 C C . SER A 1 136 ? 18.828 35.593 2.678 1.00 108.19 169 SER A C 1
ATOM 925 O O . SER A 1 136 ? 18.112 35.877 3.644 1.00 98.03 169 SER A O 1
ATOM 928 N N . ARG A 1 137 ? 19.607 36.492 2.080 1.00 115.21 170 ARG A N 1
ATOM 929 C CA . ARG A 1 137 ? 19.744 37.845 2.595 1.00 109.23 170 ARG A CA 1
ATOM 930 C C . ARG A 1 137 ? 20.063 38.787 1.441 1.00 101.45 170 ARG A C 1
ATOM 931 O O . ARG A 1 137 ? 20.559 38.372 0.392 1.00 87.26 170 ARG A O 1
ATOM 939 N N . ASP A 1 138 ? 19.748 40.065 1.645 1.00 104.41 171 ASP A N 1
ATOM 940 C CA . ASP A 1 138 ? 20.053 41.120 0.684 1.00 97.67 171 ASP A CA 1
ATOM 941 C C . ASP A 1 138 ? 20.161 42.422 1.460 1.00 106.25 171 ASP A C 1
ATOM 942 O O . ASP A 1 138 ? 19.191 42.842 2.100 1.00 118.27 171 ASP A O 1
ATOM 947 N N . VAL A 1 139 ? 21.332 43.059 1.406 1.00 77.46 172 VAL A N 1
ATOM 948 C CA . VAL A 1 139 ? 21.630 44.231 2.221 1.00 81.71 172 VAL A CA 1
ATOM 949 C C . VAL A 1 139 ? 22.638 45.102 1.478 1.00 72.89 172 VAL A C 1
ATOM 950 O O . VAL A 1 139 ? 23.266 44.675 0.507 1.00 71.23 172 VAL A O 1
ATOM 954 N N . GLU A 1 140 ? 22.789 46.342 1.947 1.00 81.94 173 GLU A N 1
ATOM 955 C CA . GLU A 1 140 ? 23.759 47.275 1.387 1.00 77.81 173 GLU A CA 1
ATOM 956 C C . GLU A 1 140 ? 25.166 46.687 1.412 1.00 81.03 173 GLU A C 1
ATOM 957 O O . GLU A 1 140 ? 25.506 45.862 2.265 1.00 90.77 173 GLU A O 1
ATOM 963 N N . ALA A 1 141 ? 25.997 47.135 0.465 1.00 67.39 174 ALA A N 1
ATOM 964 C CA . ALA A 1 141 ? 27.396 46.725 0.395 1.00 65.08 174 ALA A CA 1
ATOM 965 C C . ALA A 1 141 ? 28.338 47.924 0.367 1.00 64.70 174 ALA A C 1
ATOM 966 O O . ALA A 1 141 ? 29.469 47.806 -0.117 1.00 56.59 174 ALA A O 1
ATOM 968 N N . GLN A 1 142 ? 27.887 49.074 0.864 1.00 65.27 175 GLN A N 1
ATOM 969 C CA . GLN A 1 142 ? 28.730 50.261 0.920 1.00 57.54 175 GLN A CA 1
ATOM 970 C C . GLN A 1 142 ? 29.961 49.987 1.773 1.00 63.79 175 GLN A C 1
ATOM 971 O O . GLN A 1 142 ? 29.846 49.648 2.954 1.00 68.71 175 GLN A O 1
ATOM 977 N N . GLY A 1 143 ? 31.140 50.124 1.168 1.00 52.47 176 GLY A N 1
ATOM 978 C CA . GLY A 1 143 ? 32.383 49.821 1.840 1.00 57.43 176 GLY A CA 1
ATOM 979 C C . GLY A 1 143 ? 32.798 48.368 1.795 1.00 65.98 176 GLY A C 1
ATOM 980 O O . GLY A 1 143 ? 33.955 48.062 2.104 1.00 76.71 176 GLY A O 1
ATOM 981 N N . LEU A 1 144 ? 31.894 47.461 1.423 1.00 66.00 177 LEU A N 1
ATOM 982 C CA . LEU A 1 144 ? 32.223 46.047 1.298 1.00 59.47 177 LEU A CA 1
ATOM 983 C C . LEU A 1 144 ? 32.416 45.601 -0.144 1.00 57.85 177 LEU A C 1
ATOM 984 O O . LEU A 1 144 ? 33.028 44.554 -0.373 1.00 60.27 177 LEU A O 1
ATOM 989 N N . CYS A 1 145 ? 31.918 46.369 -1.111 1.00 66.94 178 CYS A N 1
ATOM 990 C CA . CYS A 1 145 ? 31.970 46.022 -2.518 1.00 63.96 178 CYS A CA 1
ATOM 991 C C . CYS A 1 145 ? 32.193 47.293 -3.327 1.00 73.62 178 CYS A C 1
ATOM 992 O O . CYS A 1 145 ? 31.676 48.357 -2.957 1.00 67.97 178 CYS A O 1
ATOM 995 N N . PRO A 1 146 ? 32.958 47.224 -4.415 1.00 63.25 179 PRO A N 1
ATOM 996 C CA . PRO A 1 146 ? 33.193 48.425 -5.221 1.00 59.09 179 PRO A CA 1
ATOM 997 C C . PRO A 1 146 ? 31.966 48.807 -6.037 1.00 62.00 179 PRO A C 1
ATOM 998 O O . PRO A 1 146 ? 31.028 48.028 -6.218 1.00 65.51 179 PRO A O 1
ATOM 1002 N N . TYR A 1 147 ? 31.991 50.042 -6.533 1.00 67.09 180 TYR A N 1
ATOM 1003 C CA . TYR A 1 147 ? 30.906 50.565 -7.353 1.00 66.72 180 TYR A CA 1
ATOM 1004 C C . TYR A 1 147 ? 31.118 50.312 -8.838 1.00 69.75 180 TYR A C 1
ATOM 1005 O O . TYR A 1 147 ? 30.140 50.207 -9.589 1.00 78.89 180 TYR A O 1
ATOM 1014 N N . SER A 1 148 ? 32.370 50.214 -9.274 1.00 70.21 181 SER A N 1
ATOM 1015 C CA . SER A 1 148 ? 32.734 50.109 -10.675 1.00 60.46 181 SER A CA 1
ATOM 1016 C C . SER A 1 148 ? 33.481 48.807 -10.938 1.00 59.16 181 SER A C 1
ATOM 1017 O O . SER A 1 148 ? 34.140 48.275 -10.040 1.00 64.99 181 SER A O 1
ATOM 1020 N N . PRO A 1 149 ? 33.395 48.264 -12.157 1.00 68.57 182 PRO A N 1
ATOM 1021 C CA . PRO A 1 149 ? 34.190 47.073 -12.493 1.00 62.20 182 PRO A CA 1
ATOM 1022 C C . PRO A 1 149 ? 35.691 47.311 -12.498 1.00 76.05 182 PRO A C 1
ATOM 1023 O O . PRO A 1 149 ? 36.444 46.355 -12.721 1.00 79.26 182 PRO A O 1
ATOM 1027 N N . ALA A 1 150 ? 36.146 48.541 -12.267 1.00 83.39 183 ALA A N 1
ATOM 1028 C CA . ALA A 1 150 ? 37.573 48.830 -12.234 1.00 87.99 183 ALA A CA 1
ATOM 1029 C C . ALA A 1 150 ? 38.269 47.971 -11.185 1.00 111.06 183 ALA A C 1
ATOM 1030 O O . ALA A 1 150 ? 37.817 47.877 -10.041 1.00 92.40 183 ALA A O 1
ATOM 1032 N N . HIS A 1 151 ? 39.373 47.336 -11.587 1.00 132.90 184 HIS A N 1
ATOM 1033 C CA . HIS A 1 151 ? 40.124 46.436 -10.711 1.00 124.39 184 HIS A CA 1
ATOM 1034 C C . HIS A 1 151 ? 41.084 47.229 -9.818 1.00 107.77 184 HIS A C 1
ATOM 1035 O O . HIS A 1 151 ? 42.302 47.049 -9.835 1.00 106.86 184 HIS A O 1
ATOM 1042 N N . ASN A 1 152 ? 40.502 48.127 -9.023 1.00 93.03 185 ASN A N 1
ATOM 1043 C CA . ASN A 1 152 ? 41.248 48.942 -8.074 1.00 61.65 185 ASN A CA 1
ATOM 1044 C C . ASN A 1 152 ? 41.102 48.463 -6.635 1.00 57.99 185 ASN A C 1
ATOM 1045 O O . ASN A 1 152 ? 41.792 48.987 -5.754 1.00 65.49 185 ASN A O 1
ATOM 1050 N N . SER A 1 153 ? 40.232 47.485 -6.377 1.00 56.33 186 SER A N 1
ATOM 1051 C CA . SER A 1 153 ? 39.868 47.092 -5.023 1.00 48.22 186 SER A CA 1
ATOM 1052 C C . SER A 1 153 ? 39.946 45.579 -4.868 1.00 44.38 186 SER A C 1
ATOM 1053 O O . SER A 1 153 ? 39.810 44.830 -5.840 1.00 67.22 186 SER A O 1
ATOM 1056 N N . THR A 1 154 ? 40.156 45.136 -3.627 1.00 46.49 187 THR A N 1
ATOM 1057 C CA . THR A 1 154 ? 40.323 43.723 -3.312 1.00 47.87 187 THR A CA 1
ATOM 1058 C C . THR A 1 154 ? 39.623 43.418 -1.991 1.00 50.40 187 THR A C 1
ATOM 1059 O O . THR A 1 154 ? 39.069 44.307 -1.336 1.00 50.54 187 THR A O 1
ATOM 1063 N N . TYR A 1 155 ? 39.653 42.147 -1.595 1.00 37.93 188 TYR A N 1
ATOM 1064 C CA . TYR A 1 155 ? 39.005 41.718 -0.363 1.00 45.26 188 TYR A CA 1
ATOM 1065 C C . TYR A 1 155 ? 39.646 40.420 0.104 1.00 47.95 188 TYR A C 1
ATOM 1066 O O . TYR A 1 155 ? 40.467 39.820 -0.593 1.00 53.01 188 TYR A O 1
ATOM 1075 N N . ALA A 1 156 ? 39.241 39.985 1.297 1.00 39.33 189 ALA A N 1
ATOM 1076 C CA . ALA A 1 156 ? 39.721 38.731 1.864 1.00 44.80 189 ALA A CA 1
ATOM 1077 C C . ALA A 1 156 ? 38.772 38.303 2.973 1.00 56.98 189 ALA A C 1
ATOM 1078 O O . ALA A 1 156 ? 38.484 39.090 3.880 1.00 60.32 189 ALA A O 1
ATOM 1080 N N . PHE A 1 157 ? 38.291 37.063 2.897 1.00 49.27 190 PHE A N 1
ATOM 1081 C CA . PHE A 1 157 ? 37.374 36.506 3.887 1.00 47.82 190 PHE A CA 1
ATOM 1082 C C . PHE A 1 157 ? 38.185 35.678 4.878 1.00 52.99 190 PHE A C 1
ATOM 1083 O O . PHE A 1 157 ? 38.649 34.582 4.548 1.00 69.26 190 PHE A O 1
ATOM 1091 N N . ALA A 1 158 ? 38.349 36.200 6.094 1.00 57.27 191 ALA A N 1
ATOM 1092 C CA . ALA A 1 158 ? 39.200 35.586 7.105 1.00 58.72 191 ALA A CA 1
ATOM 1093 C C . ALA A 1 158 ? 38.422 35.397 8.399 1.00 71.83 191 ALA A C 1
ATOM 1094 O O . ALA A 1 158 ? 37.850 36.355 8.929 1.00 71.33 191 ALA A O 1
ATOM 1096 N N . ASP A 1 159 ? 38.415 34.159 8.902 1.00 71.85 192 ASP A N 1
ATOM 1097 C CA . ASP A 1 159 ? 37.787 33.812 10.180 1.00 77.16 192 ASP A CA 1
ATOM 1098 C C . ASP A 1 159 ? 36.334 34.280 10.242 1.00 73.61 192 ASP A C 1
ATOM 1099 O O . ASP A 1 159 ? 35.866 34.796 11.260 1.00 80.15 192 ASP A O 1
ATOM 1104 N N . GLY A 1 160 ? 35.614 34.099 9.134 1.00 67.82 193 GLY A N 1
ATOM 1105 C CA . GLY A 1 160 ? 34.195 34.373 9.075 1.00 64.18 193 GLY A CA 1
ATOM 1106 C C . GLY A 1 160 ? 33.802 35.816 8.839 1.00 64.03 193 GLY A C 1
ATOM 1107 O O . GLY A 1 160 ? 32.606 36.128 8.901 1.00 80.34 193 GLY A O 1
ATOM 1108 N N . HIS A 1 161 ? 34.754 36.706 8.573 1.00 78.94 194 HIS A N 1
ATOM 1109 C CA . HIS A 1 161 ? 34.454 38.108 8.325 1.00 69.29 194 HIS A CA 1
ATOM 1110 C C . HIS A 1 161 ? 35.074 38.541 7.004 1.00 69.05 194 HIS A C 1
ATOM 1111 O O . HIS A 1 161 ? 36.059 37.966 6.536 1.00 55.04 194 HIS A O 1
ATOM 1118 N N . LEU A 1 162 ? 34.480 39.572 6.407 1.00 64.13 195 LEU A N 1
ATOM 1119 C CA . LEU A 1 162 ? 34.921 40.100 5.123 1.00 55.78 195 LEU A CA 1
ATOM 1120 C C . LEU A 1 162 ? 35.770 41.344 5.356 1.00 54.33 195 LEU A C 1
ATOM 1121 O O . LEU A 1 162 ? 35.280 42.343 5.894 1.00 71.52 195 LEU A O 1
ATOM 1126 N N . TYR A 1 163 ? 37.036 41.280 4.952 1.00 56.45 196 TYR A N 1
ATOM 1127 C CA . TYR A 1 163 ? 37.964 42.404 5.064 1.00 49.75 196 TYR A CA 1
ATOM 1128 C C . TYR A 1 163 ? 38.068 43.055 3.690 1.00 53.83 196 TYR A C 1
ATOM 1129 O O . TYR A 1 163 ? 38.782 42.566 2.810 1.00 55.32 196 TYR A O 1
ATOM 1138 N N . SER A 1 164 ? 37.350 44.159 3.508 1.00 53.22 197 SER A N 1
ATOM 1139 C CA . SER A 1 164 ? 37.230 44.809 2.211 1.00 51.94 197 SER A CA 1
ATOM 1140 C C . SER A 1 164 ? 38.093 46.063 2.152 1.00 58.51 197 SER A C 1
ATOM 1141 O O . SER A 1 164 ? 38.233 46.784 3.145 1.00 52.43 197 SER A O 1
ATOM 1144 N N . ALA A 1 165 ? 38.667 46.315 0.977 1.00 39.15 198 ALA A N 1
ATOM 1145 C CA . ALA A 1 165 ? 39.426 47.531 0.700 1.00 42.22 198 ALA A CA 1
ATOM 1146 C C . ALA A 1 165 ? 38.907 48.111 -0.610 1.00 52.40 198 ALA A C 1
ATOM 1147 O O . ALA A 1 165 ? 39.173 47.557 -1.679 1.00 55.66 198 ALA A O 1
ATOM 1149 N N . THR A 1 166 ? 38.173 49.220 -0.534 1.00 48.62 199 THR A N 1
ATOM 1150 C CA . THR A 1 166 ? 37.538 49.778 -1.722 1.00 44.22 199 THR A CA 1
ATOM 1151 C C . THR A 1 166 ? 37.227 51.251 -1.456 1.00 54.58 199 THR A C 1
ATOM 1152 O O . THR A 1 166 ? 37.906 51.897 -0.652 1.00 62.86 199 THR A O 1
ATOM 1156 N N . VAL A 1 167 ? 36.222 51.779 -2.149 1.00 53.14 200 VAL A N 1
ATOM 1157 C CA . VAL A 1 167 ? 35.716 53.123 -1.911 1.00 57.12 200 VAL A CA 1
ATOM 1158 C C . VAL A 1 167 ? 34.326 53.016 -1.306 1.00 64.77 200 VAL A C 1
ATOM 1159 O O . VAL A 1 167 ? 33.565 52.087 -1.597 1.00 70.51 200 VAL A O 1
ATOM 1163 N N . ALA A 1 168 ? 33.993 53.990 -0.459 1.00 49.32 201 ALA A N 1
ATOM 1164 C CA . ALA A 1 168 ? 32.686 54.041 0.178 1.00 58.63 201 ALA A CA 1
ATOM 1165 C C . ALA A 1 168 ? 31.714 54.979 -0.523 1.00 63.34 201 ALA A C 1
ATOM 1166 O O . ALA A 1 168 ? 30.511 54.914 -0.247 1.00 75.10 201 ALA A O 1
ATOM 1168 N N . ASP A 1 169 ? 32.194 55.836 -1.419 1.00 53.97 202 ASP A N 1
ATOM 1169 C CA . ASP A 1 169 ? 31.360 56.837 -2.063 1.00 68.98 202 ASP A CA 1
ATOM 1170 C C . ASP A 1 169 ? 31.208 56.545 -3.550 1.00 73.75 202 ASP A C 1
ATOM 1171 O O . ASP A 1 169 ? 31.967 55.774 -4.143 1.00 78.27 202 ASP A O 1
ATOM 1176 N N . PHE A 1 170 ? 30.204 57.191 -4.147 1.00 85.14 203 PHE A N 1
ATOM 1177 C CA . PHE A 1 170 ? 29.910 56.989 -5.561 1.00 83.67 203 PHE A CA 1
ATOM 1178 C C . PHE A 1 170 ? 30.941 57.666 -6.456 1.00 78.72 203 PHE A C 1
ATOM 1179 O O . PHE A 1 170 ? 31.188 57.200 -7.575 1.00 71.21 203 PHE A O 1
ATOM 1187 N N . SER A 1 171 ? 31.554 58.753 -5.986 1.00 86.95 204 SER A N 1
ATOM 1188 C CA . SER A 1 171 ? 32.509 59.493 -6.800 1.00 84.94 204 SER A CA 1
ATOM 1189 C C . SER A 1 171 ? 33.884 58.841 -6.839 1.00 81.08 204 SER A C 1
ATOM 1190 O O . SER A 1 171 ? 34.677 59.154 -7.734 1.00 85.87 204 SER A O 1
ATOM 1193 N N . GLY A 1 172 ? 34.183 57.949 -5.899 1.00 79.35 205 GLY A N 1
ATOM 1194 C CA . GLY A 1 172 ? 35.495 57.339 -5.829 1.00 82.21 205 GLY A CA 1
ATOM 1195 C C . GLY A 1 172 ? 36.530 58.145 -5.081 1.00 70.02 205 GLY A C 1
ATOM 1196 O O . GLY A 1 172 ? 37.724 58.033 -5.383 1.00 78.68 205 GLY A O 1
ATOM 1197 N N . GLY A 1 173 ? 36.117 58.955 -4.110 1.00 62.06 206 GLY A N 1
ATOM 1198 C CA . GLY A 1 173 ? 37.050 59.799 -3.392 1.00 55.69 206 GLY A CA 1
ATOM 1199 C C . GLY A 1 173 ? 37.122 59.518 -1.906 1.00 64.58 206 GLY A C 1
ATOM 1200 O O . GLY A 1 173 ? 37.641 60.337 -1.141 1.00 66.34 206 GLY A O 1
ATOM 1201 N N . ASP A 1 174 ? 36.606 58.366 -1.478 1.00 68.16 207 ASP A N 1
ATOM 1202 C CA . ASP A 1 174 ? 36.639 57.954 -0.075 1.00 74.25 207 ASP A CA 1
ATOM 1203 C C . ASP A 1 174 ? 37.145 56.520 0.007 1.00 73.68 207 ASP A C 1
ATOM 1204 O O . ASP A 1 174 ? 36.356 55.573 0.122 1.00 66.05 207 ASP A O 1
ATOM 1209 N N . PRO A 1 175 ? 38.459 56.325 -0.046 1.00 55.38 208 PRO A N 1
ATOM 1210 C CA . PRO A 1 175 ? 39.014 54.980 0.114 1.00 50.90 208 PRO A CA 1
ATOM 1211 C C . PRO A 1 175 ? 39.025 54.550 1.572 1.00 50.50 208 PRO A C 1
ATOM 1212 O O . PRO A 1 175 ? 39.199 55.359 2.486 1.00 56.04 208 PRO A O 1
ATOM 1216 N N . LEU A 1 176 ? 38.837 53.249 1.783 1.00 41.91 209 LEU A N 1
ATOM 1217 C CA . LEU A 1 176 ? 38.849 52.722 3.140 1.00 66.87 209 LEU A CA 1
ATOM 1218 C C . LEU A 1 176 ? 39.214 51.247 3.125 1.00 62.61 209 LEU A C 1
ATOM 1219 O O . LEU A 1 176 ? 39.177 50.582 2.087 1.00 57.35 209 LEU A O 1
ATOM 1224 N N . ILE A 1 177 ? 39.569 50.753 4.308 1.00 51.92 210 ILE A N 1
ATOM 1225 C CA . ILE A 1 177 ? 39.634 49.328 4.604 1.00 45.75 210 ILE A CA 1
ATOM 1226 C C . ILE A 1 177 ? 38.651 49.071 5.737 1.00 49.37 210 ILE A C 1
ATOM 1227 O O . ILE A 1 177 ? 38.737 49.709 6.792 1.00 56.36 210 ILE A O 1
ATOM 1232 N N . TYR A 1 178 ? 37.714 48.153 5.516 1.00 48.31 211 TYR A N 1
ATOM 1233 C CA . TYR A 1 178 ? 36.543 48.035 6.371 1.00 54.60 211 TYR A CA 1
ATOM 1234 C C . TYR A 1 178 ? 36.285 46.581 6.746 1.00 55.01 211 TYR A C 1
ATOM 1235 O O . TYR A 1 178 ? 36.544 45.664 5.961 1.00 43.43 211 TYR A O 1
ATOM 1244 N N . ARG A 1 179 ? 35.764 46.388 7.962 1.00 52.18 212 ARG A N 1
ATOM 1245 C CA . ARG A 1 179 ? 35.378 45.075 8.473 1.00 46.56 212 ARG A CA 1
ATOM 1246 C C . ARG A 1 179 ? 34.608 45.221 9.781 1.00 63.69 212 ARG A C 1
ATOM 1247 O O . ARG A 1 179 ? 35.157 45.718 10.770 1.00 82.44 212 ARG A O 1
ATOM 1255 N N . GLU A 1 180 ? 33.348 44.778 9.799 1.00 63.84 213 GLU A N 1
ATOM 1256 C CA . GLU A 1 180 ? 32.528 44.744 11.014 1.00 70.97 213 GLU A CA 1
ATOM 1257 C C . GLU A 1 180 ? 32.523 46.105 11.714 1.00 78.43 213 GLU A C 1
ATOM 1258 O O . GLU A 1 180 ? 32.879 46.239 12.888 1.00 74.32 213 GLU A O 1
ATOM 1264 N N . ASN A 1 181 ? 32.130 47.131 10.960 1.00 95.63 214 ASN A N 1
ATOM 1265 C CA . ASN A 1 181 ? 32.010 48.498 11.469 1.00 93.81 214 ASN A CA 1
ATOM 1266 C C . ASN A 1 181 ? 33.327 49.007 12.055 1.00 76.22 214 ASN A C 1
ATOM 1267 O O . ASN A 1 181 ? 33.349 49.703 13.072 1.00 74.88 214 ASN A O 1
ATOM 1272 N N . LEU A 1 182 ? 34.437 48.652 11.409 1.00 56.66 215 LEU A N 1
ATOM 1273 C CA . LEU A 1 182 ? 35.753 49.195 11.725 1.00 48.52 215 LEU A CA 1
ATOM 1274 C C . LEU A 1 182 ? 36.398 49.646 10.424 1.00 54.24 215 LEU A C 1
ATOM 1275 O O . LEU A 1 182 ? 36.607 48.830 9.521 1.00 45.61 215 LEU A O 1
ATOM 1280 N N . ARG A 1 183 ? 36.710 50.937 10.325 1.00 46.70 216 ARG A N 1
ATOM 1281 C CA . ARG A 1 183 ? 37.210 51.499 9.080 1.00 52.16 216 ARG A CA 1
ATOM 1282 C C . ARG A 1 183 ? 38.393 52.416 9.352 1.00 58.67 216 ARG A C 1
ATOM 1283 O O . ARG A 1 183 ? 38.566 52.938 10.456 1.00 54.73 216 ARG A O 1
ATOM 1291 N N . THR A 1 184 ? 39.205 52.607 8.316 1.00 53.19 217 THR A N 1
ATOM 1292 C CA . THR A 1 184 ? 40.280 53.581 8.368 1.00 51.64 217 THR A CA 1
ATOM 1293 C C . THR A 1 184 ? 39.710 54.997 8.417 1.00 66.37 217 THR A C 1
ATOM 1294 O O . THR A 1 184 ? 38.563 55.248 8.034 1.00 75.13 217 THR A O 1
ATOM 1298 N N . GLU A 1 185 ? 40.533 55.928 8.895 1.00 58.16 218 GLU A N 1
ATOM 1299 C CA . GLU A 1 185 ? 40.072 57.291 9.130 1.00 60.33 218 GLU A CA 1
ATOM 1300 C C . GLU A 1 185 ? 39.660 57.955 7.824 1.00 66.03 218 GLU A C 1
ATOM 1301 O O . GLU A 1 185 ? 40.444 58.020 6.871 1.00 78.07 218 GLU A O 1
ATOM 1307 N N . GLN A 1 186 ? 38.427 58.449 7.789 1.00 67.87 219 GLN A N 1
ATOM 1308 C CA . GLN A 1 186 ? 37.879 59.042 6.578 1.00 52.24 219 GLN A CA 1
ATOM 1309 C C . GLN A 1 186 ? 38.559 60.372 6.273 1.00 66.80 219 GLN A C 1
ATOM 1310 O O . GLN A 1 186 ? 38.777 61.194 7.167 1.00 67.42 219 GLN A O 1
ATOM 1316 N N . TYR A 1 187 ? 38.900 60.572 4.997 1.00 70.41 220 TYR A N 1
ATOM 1317 C CA . TYR A 1 187 ? 39.510 61.813 4.516 1.00 71.97 220 TYR A CA 1
ATOM 1318 C C . TYR A 1 187 ? 40.838 62.104 5.215 1.00 85.46 220 TYR A C 1
ATOM 1319 O O . TYR A 1 187 ? 41.224 63.263 5.383 1.00 87.17 220 TYR A O 1
ATOM 1328 N N . ASP A 1 188 ? 41.542 61.055 5.629 1.00 94.14 221 ASP A N 1
ATOM 1329 C CA . ASP A 1 188 ? 42.861 61.172 6.239 1.00 93.33 221 ASP A CA 1
ATOM 1330 C C . ASP A 1 188 ? 43.878 60.560 5.288 1.00 82.07 221 ASP A C 1
ATOM 1331 O O . ASP A 1 188 ? 43.837 59.354 5.020 1.00 82.94 221 ASP A O 1
ATOM 1336 N N . LEU A 1 189 ? 44.788 61.391 4.782 1.00 73.46 222 LEU A N 1
ATOM 1337 C CA . LEU A 1 189 ? 45.750 60.952 3.782 1.00 67.37 222 LEU A CA 1
ATOM 1338 C C . LEU A 1 189 ? 46.981 60.285 4.383 1.00 64.75 222 LEU A C 1
ATOM 1339 O O . LEU A 1 189 ? 47.789 59.730 3.631 1.00 59.52 222 LEU A O 1
ATOM 1344 N N . LYS A 1 190 ? 47.147 60.324 5.707 1.00 64.65 223 LYS A N 1
ATOM 1345 C CA . LYS A 1 190 ? 48.278 59.635 6.321 1.00 43.39 223 LYS A CA 1
ATOM 1346 C C . LYS A 1 190 ? 48.094 58.123 6.268 1.00 49.89 223 LYS A C 1
ATOM 1347 O O . LYS A 1 190 ? 49.068 57.380 6.098 1.00 57.34 223 LYS A O 1
ATOM 1353 N N . GLN A 1 191 ? 46.854 57.651 6.404 1.00 57.18 224 GLN A N 1
ATOM 1354 C CA . GLN A 1 191 ? 46.590 56.218 6.318 1.00 52.17 224 GLN A CA 1
ATOM 1355 C C . GLN A 1 191 ? 46.456 55.763 4.870 1.00 55.70 224 GLN A C 1
ATOM 1356 O O . GLN A 1 191 ? 47.057 54.761 4.468 1.00 55.29 224 GLN A O 1
ATOM 1362 N N . LEU A 1 192 ? 45.673 56.487 4.072 1.00 55.79 225 LEU A N 1
ATOM 1363 C CA . LEU A 1 192 ? 45.444 56.133 2.677 1.00 45.22 225 LEU A CA 1
ATOM 1364 C C . LEU A 1 192 ? 45.402 57.404 1.844 1.00 46.43 225 LEU A C 1
ATOM 1365 O O . LEU A 1 192 ? 44.717 58.362 2.208 1.00 67.80 225 LEU A O 1
ATOM 1370 N N . ASN A 1 193 ? 46.130 57.405 0.725 1.00 66.09 226 ASN A N 1
ATOM 1371 C CA . ASN A 1 193 ? 46.256 58.573 -0.151 1.00 62.60 226 ASN A CA 1
ATOM 1372 C C . ASN A 1 193 ? 46.027 58.121 -1.592 1.00 58.23 226 ASN A C 1
ATOM 1373 O O . ASN A 1 193 ? 46.981 57.775 -2.295 1.00 56.70 226 ASN A O 1
ATOM 1378 N N . GLN A 1 194 ? 44.770 58.145 -2.026 1.00 61.04 227 GLN A N 1
ATOM 1379 C CA . GLN A 1 194 ? 44.368 57.701 -3.357 1.00 60.52 227 GLN A CA 1
ATOM 1380 C C . GLN A 1 194 ? 44.935 56.323 -3.709 1.00 50.12 227 GLN A C 1
ATOM 1381 O O . GLN A 1 194 ? 45.664 56.181 -4.700 1.00 79.11 227 GLN A O 1
ATOM 1387 N N . PRO A 1 195 ? 44.611 55.289 -2.938 1.00 47.25 228 PRO A N 1
ATOM 1388 C CA . PRO A 1 195 ? 45.225 53.980 -3.167 1.00 44.57 228 PRO A CA 1
ATOM 1389 C C . PRO A 1 195 ? 44.501 53.166 -4.227 1.00 39.57 228 PRO A C 1
ATOM 1390 O O . PRO A 1 195 ? 43.287 53.266 -4.412 1.00 58.46 228 PRO A O 1
ATOM 1394 N N . ASP A 1 196 ? 45.281 52.349 -4.932 1.00 49.99 229 ASP A N 1
ATOM 1395 C CA . ASP A 1 196 ? 44.769 51.333 -5.846 1.00 36.34 229 ASP A CA 1
ATOM 1396 C C . ASP A 1 196 ? 45.213 49.982 -5.303 1.00 34.42 229 ASP A C 1
ATOM 1397 O O . ASP A 1 196 ? 46.406 49.660 -5.332 1.00 46.70 229 ASP A O 1
ATOM 1402 N N . PHE A 1 197 ? 44.263 49.202 -4.797 1.00 49.12 230 PHE A N 1
ATOM 1403 C CA . PHE A 1 197 ? 44.585 47.944 -4.141 1.00 37.06 230 PHE A CA 1
ATOM 1404 C C . PHE A 1 197 ? 44.795 46.833 -5.162 1.00 42.85 230 PHE A C 1
ATOM 1405 O O . PHE A 1 197 ? 44.142 46.788 -6.209 1.00 55.88 230 PHE A O 1
ATOM 1413 N N . VAL A 1 198 ? 45.721 45.929 -4.845 1.00 50.06 231 VAL A N 1
ATOM 1414 C CA . VAL A 1 198 ? 46.069 44.827 -5.735 1.00 42.10 231 VAL A CA 1
ATOM 1415 C C . VAL A 1 198 ? 45.902 43.461 -5.088 1.00 46.50 231 VAL A C 1
ATOM 1416 O O . VAL A 1 198 ? 46.007 42.447 -5.795 1.00 54.18 231 VAL A O 1
ATOM 1420 N N . GLY A 1 199 ? 45.655 43.385 -3.782 1.00 37.17 232 GLY A N 1
ATOM 1421 C CA . GLY A 1 199 ? 45.473 42.092 -3.149 1.00 33.14 232 GLY A CA 1
ATOM 1422 C C . GLY A 1 199 ? 45.383 42.122 -1.638 1.00 41.58 232 GLY A C 1
ATOM 1423 O O . GLY A 1 199 ? 45.770 43.104 -0.997 1.00 41.14 232 GLY A O 1
ATOM 1424 N N . ALA A 1 200 ? 44.871 41.038 -1.057 1.00 44.06 233 ALA A N 1
ATOM 1425 C CA . ALA A 1 200 ? 44.738 40.908 0.386 1.00 39.50 233 ALA A CA 1
ATOM 1426 C C . ALA A 1 200 ? 44.993 39.460 0.773 1.00 41.66 233 ALA A C 1
ATOM 1427 O O . ALA A 1 200 ? 44.397 38.549 0.192 1.00 62.15 233 ALA A O 1
ATOM 1429 N N . ILE A 1 201 ? 45.881 39.249 1.744 1.00 42.68 234 ILE A N 1
ATOM 1430 C CA . ILE A 1 201 ? 46.265 37.912 2.183 1.00 32.89 234 ILE A CA 1
ATOM 1431 C C . ILE A 1 201 ? 46.091 37.818 3.692 1.00 47.68 234 ILE A C 1
ATOM 1432 O O . ILE A 1 201 ? 46.514 38.717 4.428 1.00 65.42 234 ILE A O 1
ATOM 1437 N N . GLU A 1 202 ? 45.482 36.727 4.149 1.00 49.35 235 GLU A N 1
ATOM 1438 C CA . GLU A 1 202 ? 45.386 36.420 5.569 1.00 38.94 235 GLU A CA 1
ATOM 1439 C C . GLU A 1 202 ? 46.622 35.645 6.009 1.00 45.99 235 GLU A C 1
ATOM 1440 O O . GLU A 1 202 ? 47.086 34.746 5.300 1.00 51.06 235 GLU A O 1
ATOM 1446 N N . ARG A 1 203 ? 47.154 35.993 7.180 1.00 44.88 236 ARG A N 1
ATOM 1447 C CA . ARG A 1 203 ? 48.373 35.345 7.664 1.00 44.36 236 ARG A CA 1
ATOM 1448 C C . ARG A 1 203 ? 48.537 35.591 9.156 1.00 52.10 236 ARG A C 1
ATOM 1449 O O . ARG A 1 203 ? 48.612 36.747 9.586 1.00 40.92 236 ARG A O 1
ATOM 1457 N N . ASN A 1 204 ? 48.589 34.505 9.933 1.00 57.33 237 ASN A N 1
ATOM 1458 C CA . ASN A 1 204 ? 49.049 34.520 11.325 1.00 61.60 237 ASN A CA 1
ATOM 1459 C C . ASN A 1 204 ? 48.285 35.534 12.176 1.00 74.20 237 ASN A C 1
ATOM 1460 O O . ASN A 1 204 ? 48.869 36.322 12.923 1.00 88.74 237 ASN A O 1
ATOM 1465 N N . GLY A 1 205 ? 46.962 35.503 12.069 1.00 40.09 238 GLY A N 1
ATOM 1466 C CA . GLY A 1 205 ? 46.143 36.410 12.840 1.00 63.16 238 GLY A CA 1
ATOM 1467 C C . GLY A 1 205 ? 46.065 37.820 12.300 1.00 57.43 238 GLY A C 1
ATOM 1468 O O . GLY A 1 205 ? 45.353 38.649 12.880 1.00 48.38 238 GLY A O 1
ATOM 1469 N N . TYR A 1 206 ? 46.775 38.121 11.217 1.00 51.85 239 TYR A N 1
ATOM 1470 C CA . TYR A 1 206 ? 46.693 39.408 10.545 1.00 42.38 239 TYR A CA 1
ATOM 1471 C C . TYR A 1 206 ? 45.973 39.254 9.211 1.00 44.05 239 TYR A C 1
ATOM 1472 O O . TYR A 1 206 ? 45.778 38.146 8.700 1.00 36.43 239 TYR A O 1
ATOM 1481 N N . VAL A 1 207 ? 45.574 40.391 8.652 1.00 47.84 240 VAL A N 1
ATOM 1482 C CA . VAL A 1 207 ? 45.141 40.486 7.265 1.00 46.65 240 VAL A CA 1
ATOM 1483 C C . VAL A 1 207 ? 46.026 41.524 6.596 1.00 39.43 240 VAL A C 1
ATOM 1484 O O . VAL A 1 207 ? 46.052 42.688 7.014 1.00 54.14 240 VAL A O 1
ATOM 1488 N N . LEU A 1 208 ? 46.767 41.099 5.579 1.00 54.00 241 LEU A N 1
ATOM 1489 C CA . LEU A 1 208 ? 47.700 41.960 4.871 1.00 31.73 241 LEU A CA 1
ATOM 1490 C C . LEU A 1 208 ? 47.051 42.490 3.600 1.00 37.73 241 LEU A C 1
ATOM 1491 O O . LEU A 1 208 ? 46.377 41.749 2.882 1.00 37.73 241 LEU A O 1
ATOM 1496 N N . PHE A 1 209 ? 47.252 43.778 3.332 1.00 31.29 242 PHE A N 1
ATOM 1497 C CA . PHE A 1 209 ? 46.758 44.420 2.123 1.00 33.97 242 PHE A CA 1
ATOM 1498 C C . PHE A 1 209 ? 47.929 44.984 1.333 1.00 43.68 242 PHE A C 1
ATOM 1499 O O . PHE A 1 209 ? 48.867 45.542 1.911 1.00 54.63 242 PHE A O 1
ATOM 1507 N N . PHE A 1 210 ? 47.872 44.839 0.012 1.00 30.34 243 PHE A N 1
ATOM 1508 C CA . PHE A 1 210 ? 48.912 45.329 -0.881 1.00 29.89 243 PHE A CA 1
ATOM 1509 C C . PHE A 1 210 ? 48.302 46.327 -1.853 1.00 41.78 243 PHE A C 1
ATOM 1510 O O . PHE A 1 210 ? 47.276 46.039 -2.479 1.00 54.33 243 PHE A O 1
ATOM 1518 N N . PHE A 1 211 ? 48.931 47.494 -1.976 1.00 30.92 244 PHE A N 1
ATOM 1519 C CA . PHE A 1 211 ? 48.382 48.566 -2.794 1.00 31.35 244 PHE A CA 1
ATOM 1520 C C . PHE A 1 211 ? 49.481 49.571 -3.106 1.00 39.16 244 PHE A C 1
ATOM 1521 O O . PHE A 1 211 ? 50.561 49.551 -2.512 1.00 45.20 244 PHE A O 1
ATOM 1529 N N . ARG A 1 212 ? 49.183 50.455 -4.055 1.00 51.22 245 ARG A N 1
ATOM 1530 C CA . ARG A 1 212 ? 50.024 51.594 -4.380 1.00 44.60 245 ARG A CA 1
ATOM 1531 C C . ARG A 1 212 ? 49.252 52.871 -4.082 1.00 48.42 245 ARG A C 1
ATOM 1532 O O . ARG A 1 212 ? 48.025 52.915 -4.218 1.00 59.50 245 ARG A O 1
ATOM 1540 N N . GLU A 1 213 ? 49.971 53.907 -3.661 1.00 46.62 246 GLU A N 1
ATOM 1541 C CA . GLU A 1 213 ? 49.326 55.140 -3.232 1.00 36.37 246 GLU A CA 1
ATOM 1542 C C . GLU A 1 213 ? 50.296 56.299 -3.405 1.00 38.84 246 GLU A C 1
ATOM 1543 O O . GLU A 1 213 ? 51.494 56.107 -3.625 1.00 42.98 246 GLU A O 1
ATOM 1549 N N . LEU A 1 214 ? 49.755 57.510 -3.294 1.00 48.69 247 LEU A N 1
ATOM 1550 C CA . LEU A 1 214 ? 50.577 58.708 -3.315 1.00 48.02 247 LEU A CA 1
ATOM 1551 C C . LEU A 1 214 ? 51.410 58.802 -2.043 1.00 53.62 247 LEU A C 1
ATOM 1552 O O . LEU A 1 214 ? 51.049 58.264 -0.993 1.00 60.50 247 LEU A O 1
ATOM 1557 N N . SER A 1 215 ? 52.536 59.500 -2.144 1.00 59.96 248 SER A N 1
ATOM 1558 C CA . SER A 1 215 ? 53.517 59.554 -1.071 1.00 81.61 248 SER A CA 1
ATOM 1559 C C . SER A 1 215 ? 53.444 60.889 -0.346 1.00 97.97 248 SER A C 1
ATOM 1560 O O . SER A 1 215 ? 53.382 61.947 -0.980 1.00 117.85 248 SER A O 1
ATOM 1563 N N . MET A 1 216 ? 53.455 60.829 0.983 1.00 110.22 249 MET A N 1
ATOM 1564 C CA . MET A 1 216 ? 53.649 62.006 1.815 1.00 133.97 249 MET A CA 1
ATOM 1565 C C . MET A 1 216 ? 55.079 62.141 2.310 1.00 146.62 249 MET A C 1
ATOM 1566 O O . MET A 1 216 ? 55.549 63.265 2.511 1.00 137.54 249 MET A O 1
ATOM 1571 N N . GLU A 1 217 ? 55.781 61.020 2.490 1.00 158.73 250 GLU A N 1
ATOM 1572 C CA . GLU A 1 217 ? 57.111 61.044 3.088 1.00 162.69 250 GLU A CA 1
ATOM 1573 C C . GLU A 1 217 ? 58.127 61.794 2.237 1.00 158.02 250 GLU A C 1
ATOM 1574 O O . GLU A 1 217 ? 59.187 62.168 2.751 1.00 153.88 250 GLU A O 1
ATOM 1580 N N . VAL A 1 218 ? 57.839 62.015 0.952 1.00 157.75 251 VAL A N 1
ATOM 1581 C CA . VAL A 1 218 ? 58.714 62.855 0.148 1.00 160.16 251 VAL A CA 1
ATOM 1582 C C . VAL A 1 218 ? 58.681 64.278 0.699 1.00 180.76 251 VAL A C 1
ATOM 1583 O O . VAL A 1 218 ? 57.656 64.751 1.208 1.00 188.62 251 VAL A O 1
ATOM 1587 N N . MET A 1 219 ? 59.825 64.961 0.606 1.00 180.38 252 MET A N 1
ATOM 1588 C CA . MET A 1 219 ? 59.979 66.268 1.241 1.00 178.55 252 MET A CA 1
ATOM 1589 C C . MET A 1 219 ? 58.937 67.263 0.742 1.00 180.16 252 MET A C 1
ATOM 1590 O O . MET A 1 219 ? 58.238 67.900 1.539 1.00 174.15 252 MET A O 1
ATOM 1595 N N . ASN A 1 220 ? 58.817 67.408 -0.574 1.00 190.04 253 ASN A N 1
ATOM 1596 C CA . ASN A 1 220 ? 57.924 68.391 -1.170 1.00 192.47 253 ASN A CA 1
ATOM 1597 C C . ASN A 1 220 ? 56.522 67.851 -1.425 1.00 195.24 253 ASN A C 1
ATOM 1598 O O . ASN A 1 220 ? 55.742 68.507 -2.123 1.00 196.67 253 ASN A O 1
ATOM 1603 N N . PHE A 1 221 ? 56.186 66.679 -0.878 1.00 191.13 254 PHE A N 1
ATOM 1604 C CA . PHE A 1 221 ? 54.879 66.052 -1.086 1.00 184.32 254 PHE A CA 1
ATOM 1605 C C . PHE A 1 221 ? 54.592 65.851 -2.574 1.00 183.02 254 PHE A C 1
ATOM 1606 O O . PHE A 1 221 ? 53.441 65.903 -3.016 1.00 186.70 254 PHE A O 1
ATOM 1614 N N . GLY A 1 222 ? 55.643 65.624 -3.359 1.00 169.13 255 GLY A N 1
ATOM 1615 C CA . GLY A 1 222 ? 55.462 65.432 -4.785 1.00 155.84 255 GLY A CA 1
ATOM 1616 C C . GLY A 1 222 ? 54.623 64.205 -5.085 1.00 144.70 255 GLY A C 1
ATOM 1617 O O . GLY A 1 222 ? 54.572 63.249 -4.308 1.00 148.02 255 GLY A O 1
ATOM 1618 N N . LYS A 1 223 ? 53.952 64.238 -6.236 1.00 126.38 256 LYS A N 1
ATOM 1619 C CA . LYS A 1 223 ? 53.035 63.166 -6.620 1.00 108.12 256 LYS A CA 1
ATOM 1620 C C . LYS A 1 223 ? 53.832 61.966 -7.132 1.00 93.46 256 LYS A C 1
ATOM 1621 O O . LYS A 1 223 ? 53.892 61.663 -8.326 1.00 84.79 256 LYS A O 1
ATOM 1627 N N . ALA A 1 224 ? 54.454 61.277 -6.182 1.00 92.39 257 ALA A N 1
ATOM 1628 C CA . ALA A 1 224 ? 55.165 60.033 -6.424 1.00 68.92 257 ALA A CA 1
ATOM 1629 C C . ALA A 1 224 ? 54.357 58.876 -5.858 1.00 62.96 257 ALA A C 1
ATOM 1630 O O . ALA A 1 224 ? 53.842 58.957 -4.738 1.00 81.88 257 ALA A O 1
ATOM 1632 N N . VAL A 1 225 ? 54.250 57.803 -6.627 1.00 52.43 258 VAL A N 1
ATOM 1633 C CA . VAL A 1 225 ? 53.522 56.618 -6.195 1.00 40.61 258 VAL A CA 1
ATOM 1634 C C . VAL A 1 225 ? 54.497 55.656 -5.530 1.00 53.46 258 VAL A C 1
ATOM 1635 O O . VAL A 1 225 ? 55.568 55.366 -6.076 1.00 63.49 258 VAL A O 1
ATOM 1639 N N . TYR A 1 226 ? 54.129 55.168 -4.348 1.00 53.36 259 TYR A N 1
ATOM 1640 C CA . TYR A 1 226 ? 54.882 54.143 -3.642 1.00 41.03 259 TYR A CA 1
ATOM 16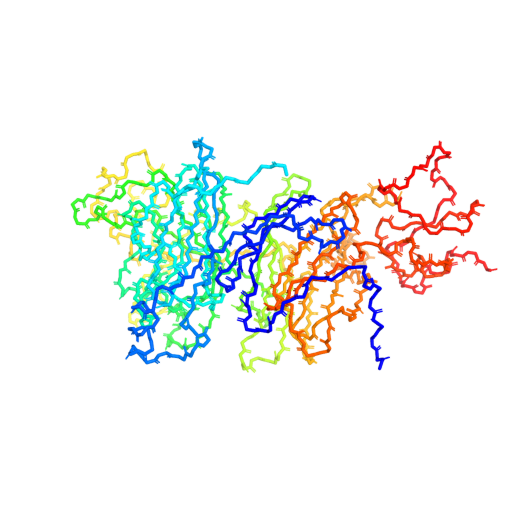41 C C . TYR A 1 226 ? 53.993 52.929 -3.409 1.00 41.58 259 TYR A C 1
ATOM 1642 O O . TYR A 1 226 ? 52.771 53.049 -3.278 1.00 50.49 259 TYR A O 1
ATOM 1651 N N . SER A 1 227 ? 54.616 51.756 -3.359 1.00 33.04 260 SER A N 1
ATOM 1652 C CA . SER A 1 227 ? 53.914 50.510 -3.093 1.00 38.44 260 SER A CA 1
ATOM 1653 C C . SER A 1 227 ? 54.027 50.165 -1.614 1.00 42.65 260 SER A C 1
ATOM 1654 O O . SER A 1 227 ? 55.100 50.287 -1.017 1.00 47.16 260 SER A O 1
ATOM 1657 N N . ARG A 1 228 ? 52.913 49.734 -1.025 1.00 33.15 261 ARG A N 1
ATOM 1658 C CA . ARG A 1 228 ? 52.834 49.515 0.411 1.00 31.11 261 ARG A CA 1
ATOM 1659 C C . ARG A 1 228 ? 52.265 48.138 0.716 1.00 42.62 261 ARG A C 1
ATOM 1660 O O . ARG A 1 228 ? 51.509 47.566 -0.074 1.00 48.06 261 ARG A O 1
ATOM 1668 N N . VAL A 1 229 ? 52.636 47.616 1.881 1.00 42.34 262 VAL A N 1
ATOM 1669 C CA . VAL A 1 229 ? 51.936 46.507 2.514 1.00 30.07 262 VAL A CA 1
ATOM 1670 C C . VAL A 1 229 ? 51.410 47.006 3.852 1.00 37.65 262 VAL A C 1
ATOM 1671 O O . VAL A 1 229 ? 52.152 47.616 4.630 1.00 52.60 262 VAL A O 1
ATOM 1675 N N . ALA A 1 230 ? 50.124 46.782 4.101 1.00 39.90 263 ALA A N 1
ATOM 1676 C CA . ALA A 1 230 ? 49.486 47.196 5.339 1.00 31.81 263 ALA A CA 1
ATOM 1677 C C . ALA A 1 230 ? 48.860 45.984 6.013 1.00 33.22 263 ALA A C 1
ATOM 1678 O O . ALA A 1 230 ? 48.559 44.978 5.366 1.00 43.54 263 ALA A O 1
ATOM 1680 N N . ARG A 1 231 ? 48.671 46.082 7.328 1.00 43.73 264 ARG A N 1
ATOM 1681 C CA . ARG A 1 231 ? 48.134 44.967 8.094 1.00 52.53 264 ARG A CA 1
ATOM 1682 C C . ARG A 1 231 ? 47.167 45.479 9.151 1.00 51.34 264 ARG A C 1
ATOM 1683 O O . ARG A 1 231 ? 47.227 46.635 9.578 1.00 64.94 264 ARG A O 1
ATOM 1691 N N . VAL A 1 232 ? 46.260 44.591 9.558 1.00 38.73 265 VAL A N 1
ATOM 1692 C CA . VAL A 1 232 ? 45.316 44.846 10.638 1.00 45.08 265 VAL A CA 1
ATOM 1693 C C . VAL A 1 232 ? 45.192 43.577 11.469 1.00 44.34 265 VAL A C 1
ATOM 1694 O O . VAL A 1 232 ? 45.324 42.462 10.956 1.00 50.34 265 VAL A O 1
ATOM 1698 N N . CYS A 1 233 ? 44.949 43.750 12.766 1.00 38.81 266 CYS A N 1
ATOM 1699 C CA . CYS A 1 233 ? 44.671 42.615 13.636 1.00 40.02 266 CYS A CA 1
ATOM 1700 C C . CYS A 1 233 ? 43.226 42.176 13.445 1.00 45.95 266 CYS A C 1
ATOM 1701 O O . CYS A 1 233 ? 42.315 43.009 13.422 1.00 55.60 266 CYS A O 1
ATOM 1704 N N . LYS A 1 234 ? 43.016 40.867 13.308 1.00 54.16 267 LYS A N 1
ATOM 1705 C CA . LYS A 1 234 ? 41.658 40.371 13.119 1.00 42.93 267 LYS A CA 1
ATOM 1706 C C . LYS A 1 234 ? 40.829 40.507 14.390 1.00 54.72 267 LYS A C 1
ATOM 1707 O O . LYS A 1 234 ? 39.616 40.732 14.316 1.00 70.40 267 LYS A O 1
ATOM 1713 N N . ASN A 1 235 ? 41.462 40.388 15.558 1.00 48.56 268 ASN A N 1
ATOM 1714 C CA . ASN A 1 235 ? 40.776 40.512 16.837 1.00 47.93 268 ASN A CA 1
ATOM 1715 C C . ASN A 1 235 ? 40.584 41.961 17.270 1.00 61.24 268 ASN A C 1
ATOM 1716 O O . ASN A 1 235 ? 40.297 42.212 18.448 1.00 53.62 268 ASN A O 1
ATOM 1721 N N . ASP A 1 236 ? 40.741 42.912 16.353 1.00 61.45 269 ASP A N 1
ATOM 1722 C CA . ASP A 1 236 ? 40.559 44.318 16.685 1.00 51.93 269 ASP A CA 1
ATOM 1723 C C . ASP A 1 236 ? 39.090 44.593 16.983 1.00 58.75 269 ASP A C 1
ATOM 1724 O O . ASP A 1 236 ? 38.210 44.261 16.183 1.00 69.38 269 ASP A O 1
ATOM 1729 N N . ARG A 1 237 ? 38.822 45.185 18.148 1.00 50.60 270 ARG A N 1
ATOM 1730 C CA . ARG A 1 237 ? 37.473 45.574 18.538 1.00 67.17 270 ARG A CA 1
ATOM 1731 C C . ARG A 1 237 ? 37.293 47.088 18.556 1.00 74.53 270 ARG A C 1
ATOM 1732 O O . ARG A 1 237 ? 36.336 47.588 19.157 1.00 72.33 270 ARG A O 1
ATOM 1740 N N . GLY A 1 238 ? 38.194 47.829 17.917 1.00 64.48 271 GLY A N 1
ATOM 1741 C CA . GLY A 1 238 ? 38.159 49.274 17.981 1.00 51.54 271 GLY A CA 1
ATOM 1742 C C . GLY A 1 238 ? 38.726 49.801 19.285 1.00 68.38 271 GLY A C 1
ATOM 1743 O O . GLY A 1 238 ? 39.116 49.058 20.188 1.00 75.36 271 GLY A O 1
ATOM 1744 N N . GLY A 1 239 ? 38.771 51.127 19.378 1.00 70.22 272 GLY A N 1
ATOM 1745 C CA . GLY A 1 239 ? 39.290 51.789 20.550 1.00 71.06 272 GLY A CA 1
ATOM 1746 C C . GLY A 1 239 ? 38.197 52.341 21.440 1.00 61.44 272 GLY A C 1
ATOM 1747 O O . GLY A 1 239 ? 37.004 52.099 21.228 1.00 69.25 272 GLY A O 1
ATOM 1748 N N . PRO A 1 240 ? 38.586 53.102 22.457 1.00 58.78 273 PRO A N 1
ATOM 1749 C CA . PRO A 1 240 ? 37.600 53.651 23.389 1.00 70.86 273 PRO A CA 1
ATOM 1750 C C . PRO A 1 240 ? 36.900 54.876 22.826 1.00 73.67 273 PRO A C 1
ATOM 1751 O O . PRO A 1 240 ? 37.466 55.649 22.050 1.00 81.00 273 PRO A O 1
ATOM 1755 N N . TYR A 1 241 ? 35.638 55.032 23.230 1.00 75.04 274 TYR A N 1
ATOM 1756 C CA . TYR A 1 241 ? 34.840 56.236 22.975 1.00 74.54 274 TYR A CA 1
ATOM 1757 C C . TYR A 1 241 ? 34.741 56.456 21.470 1.00 74.35 274 TYR A C 1
ATOM 1758 O O . TYR A 1 241 ? 34.258 55.553 20.765 1.00 66.60 274 TYR A O 1
ATOM 1767 N N . SER A 1 242 ? 35.169 57.603 20.936 1.00 75.17 275 SER A N 1
ATOM 1768 C CA . SER A 1 242 ? 35.009 57.900 19.517 1.00 67.42 275 SER A CA 1
ATOM 1769 C C . SER A 1 242 ? 35.892 57.039 18.624 1.00 78.25 275 SER A C 1
ATOM 1770 O O . SER A 1 242 ? 35.686 57.029 17.405 1.00 77.89 275 SER A O 1
ATOM 1773 N N . HIS A 1 243 ? 36.860 56.324 19.188 1.00 78.83 276 HIS A N 1
ATOM 1774 C CA . HIS A 1 243 ? 37.696 55.419 18.415 1.00 69.31 276 HIS A CA 1
ATOM 1775 C C . HIS A 1 243 ? 37.042 54.062 18.191 1.00 59.27 276 HIS A C 1
ATOM 1776 O O . HIS A 1 243 ? 37.695 53.158 17.660 1.00 67.01 276 HIS A O 1
ATOM 1783 N N . GLY A 1 244 ? 35.775 53.899 18.579 1.00 57.32 277 GLY A N 1
ATOM 1784 C CA . GLY A 1 244 ? 35.129 52.599 18.518 1.00 58.27 277 GLY A CA 1
ATOM 1785 C C . GLY A 1 244 ? 34.821 52.110 17.117 1.00 64.59 277 GLY A C 1
ATOM 1786 O O . GLY A 1 244 ? 34.540 50.921 16.939 1.00 68.93 277 GLY A O 1
ATOM 1787 N N . LYS A 1 245 ? 34.859 52.995 16.121 1.00 64.16 278 LYS A N 1
ATOM 1788 C CA . LYS A 1 245 ? 34.578 52.621 14.741 1.00 60.77 278 LYS A CA 1
ATOM 1789 C C . LYS A 1 245 ? 35.820 52.643 13.860 1.00 55.66 278 LYS A C 1
ATOM 1790 O O . LYS A 1 245 ? 35.702 52.517 12.637 1.00 75.10 278 LYS A O 1
ATOM 1796 N N . SER A 1 246 ? 37.004 52.799 14.446 1.00 57.38 279 SER A N 1
ATOM 1797 C CA . SER A 1 246 ? 38.246 52.884 13.696 1.00 56.88 279 SER A CA 1
ATOM 1798 C C . SER A 1 246 ? 39.222 51.816 14.172 1.00 51.07 279 SER A C 1
ATOM 1799 O O . SER A 1 246 ? 39.148 51.349 15.312 1.00 54.55 279 SER A O 1
ATOM 1802 N N . TRP A 1 247 ? 40.135 51.430 13.285 1.00 47.50 280 TRP A N 1
ATOM 1803 C CA . TRP A 1 247 ? 41.147 50.449 13.644 1.00 45.64 280 TRP A CA 1
ATOM 1804 C C . TRP A 1 247 ? 42.074 51.005 14.717 1.00 62.49 280 TRP A C 1
ATOM 1805 O O . TRP A 1 247 ? 42.316 52.212 14.802 1.00 74.40 280 TRP A O 1
ATOM 1816 N N . THR A 1 248 ? 42.593 50.104 15.549 1.00 44.53 281 THR A N 1
ATOM 1817 C CA . THR A 1 248 ? 43.664 50.420 16.484 1.00 57.26 281 THR A CA 1
ATOM 1818 C C . THR A 1 248 ? 44.938 49.660 16.153 1.00 58.01 281 THR A C 1
ATOM 1819 O O . THR A 1 248 ? 45.888 49.678 16.943 1.00 55.23 281 THR A O 1
ATOM 1823 N N . SER A 1 249 ? 44.980 48.997 14.996 1.00 56.37 282 SER A N 1
ATOM 1824 C CA . SER A 1 249 ? 46.120 48.167 14.630 1.00 40.51 282 SER A CA 1
ATOM 1825 C C . SER A 1 249 ? 46.538 48.368 13.178 1.00 41.39 282 SER A C 1
ATOM 1826 O O . SER A 1 249 ? 47.206 47.496 12.612 1.00 64.90 282 SER A O 1
ATOM 1829 N N . PHE A 1 250 ? 46.160 49.482 12.556 1.00 51.59 283 PHE A N 1
ATOM 1830 C CA . PHE A 1 250 ? 46.499 49.716 11.158 1.00 50.78 283 PHE A CA 1
ATOM 1831 C C . PHE A 1 250 ? 47.920 50.252 11.052 1.00 57.03 283 PHE A C 1
ATOM 1832 O O . PHE A 1 250 ? 48.219 51.345 11.547 1.00 74.95 283 PHE A O 1
ATOM 1840 N N . LEU A 1 251 ? 48.791 49.481 10.405 1.00 47.15 284 LEU A N 1
ATOM 1841 C CA . LEU A 1 251 ? 50.153 49.892 10.105 1.00 35.83 284 LEU A CA 1
ATOM 1842 C C . LEU A 1 251 ? 50.454 49.554 8.653 1.00 58.42 284 LEU A C 1
ATOM 1843 O O . LEU A 1 251 ? 49.842 48.657 8.068 1.00 59.31 284 LEU A O 1
ATOM 1848 N N . LYS A 1 252 ? 51.404 50.283 8.069 1.00 42.47 285 LYS A N 1
ATOM 1849 C CA . LYS A 1 252 ? 51.825 50.018 6.701 1.00 35.05 285 LYS A CA 1
ATOM 1850 C C . LYS A 1 252 ? 53.316 50.283 6.560 1.00 49.91 285 LYS A C 1
ATOM 1851 O O . LYS A 1 252 ? 53.903 51.074 7.303 1.00 61.44 285 LYS A O 1
ATOM 1857 N N . ALA A 1 253 ? 53.921 49.606 5.588 1.00 48.17 286 ALA A N 1
ATOM 1858 C CA . ALA A 1 253 ? 55.335 49.756 5.287 1.00 48.47 286 ALA A CA 1
ATOM 1859 C C . ALA A 1 253 ? 55.516 49.771 3.779 1.00 45.01 286 ALA A C 1
ATOM 1860 O O . ALA A 1 253 ? 54.714 49.197 3.037 1.00 39.79 286 ALA A O 1
ATOM 1862 N N . ARG A 1 254 ? 56.573 50.439 3.330 1.00 36.42 287 ARG A N 1
ATOM 1863 C CA . ARG A 1 254 ? 56.867 50.504 1.907 1.00 37.25 287 ARG A CA 1
ATOM 1864 C C . ARG A 1 254 ? 57.512 49.206 1.441 1.00 45.13 287 ARG A C 1
ATOM 1865 O O . ARG A 1 254 ? 58.299 48.590 2.165 1.00 42.92 287 ARG A O 1
ATOM 1873 N N . LEU A 1 255 ? 57.163 48.786 0.229 1.00 43.89 288 LEU A N 1
ATOM 1874 C CA . LEU A 1 255 ? 57.822 47.660 -0.413 1.00 31.40 288 LEU A CA 1
ATOM 1875 C C . LEU A 1 255 ? 58.976 48.170 -1.266 1.00 43.52 288 LEU A C 1
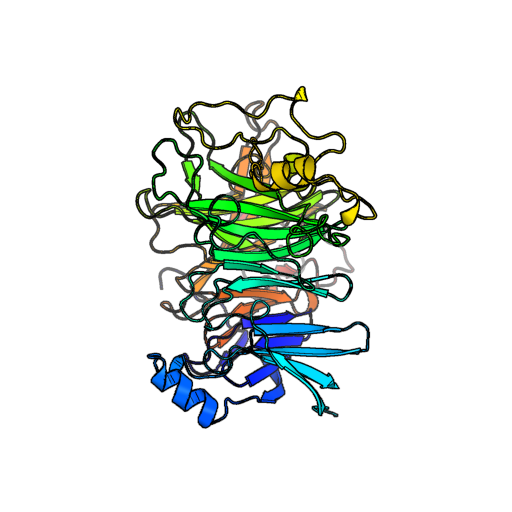ATOM 1876 O O . LEU A 1 255 ? 58.850 49.184 -1.960 1.00 53.55 288 LEU A O 1
ATOM 1881 N N . ASN A 1 256 ? 60.104 47.468 -1.205 1.00 45.20 289 ASN A N 1
ATOM 1882 C CA . ASN A 1 256 ? 61.337 47.885 -1.868 1.00 44.78 289 ASN A CA 1
ATOM 1883 C C . ASN A 1 256 ? 61.659 46.876 -2.965 1.00 43.14 289 ASN A C 1
ATOM 1884 O O . ASN A 1 256 ? 62.261 45.830 -2.703 1.00 54.77 289 ASN A O 1
ATOM 1889 N N . CYS A 1 257 ? 61.265 47.200 -4.191 1.00 45.34 290 CYS A N 1
ATOM 1890 C CA . CYS A 1 257 ? 61.612 46.421 -5.375 1.00 44.89 290 CYS A CA 1
ATOM 1891 C C . CYS A 1 257 ? 62.497 47.307 -6.244 1.00 45.28 290 CYS A C 1
ATOM 1892 O O . CYS A 1 257 ? 61.999 48.133 -7.014 1.00 55.53 290 CYS A O 1
ATOM 1895 N N . SER A 1 258 ? 63.811 47.139 -6.111 1.00 49.72 291 SER A N 1
ATOM 1896 C CA . SER A 1 258 ? 64.753 48.019 -6.784 1.00 37.19 291 SER A CA 1
ATOM 1897 C C . SER A 1 258 ? 66.012 47.251 -7.152 1.00 38.13 291 SER A C 1
ATOM 1898 O O . SER A 1 258 ? 66.350 46.240 -6.530 1.00 54.00 291 SER A O 1
ATOM 1901 N N . VAL A 1 259 ? 66.701 47.752 -8.171 1.00 47.47 292 VAL A N 1
ATOM 1902 C CA . VAL A 1 259 ? 68.000 47.226 -8.577 1.00 55.71 292 VAL A CA 1
ATOM 1903 C C . VAL A 1 259 ? 69.071 47.973 -7.787 1.00 65.39 292 VAL A C 1
ATOM 1904 O O . VAL A 1 259 ? 69.178 49.202 -7.925 1.00 66.14 292 VAL A O 1
ATOM 1908 N N . PRO A 1 260 ? 69.871 47.290 -6.975 1.00 58.93 293 PRO A N 1
ATOM 1909 C CA . PRO A 1 260 ? 70.813 47.993 -6.101 1.00 49.56 293 PRO A CA 1
ATOM 1910 C C . PRO A 1 260 ? 71.929 48.667 -6.883 1.00 51.66 293 PRO A C 1
ATOM 1911 O O . PRO A 1 260 ? 72.228 48.326 -8.031 1.00 64.05 293 PRO A O 1
ATOM 1915 N N . GLY A 1 261 ? 72.545 49.641 -6.231 1.00 55.50 294 GLY A N 1
ATOM 1916 C CA . GLY A 1 261 ? 73.647 50.372 -6.821 1.00 52.92 294 GLY A CA 1
ATOM 1917 C C . GLY A 1 261 ? 73.871 51.674 -6.085 1.00 54.76 294 GLY A C 1
ATOM 1918 O O . GLY A 1 261 ? 73.224 51.968 -5.077 1.00 62.35 294 GLY A O 1
ATOM 1919 N N . GLU A 1 262 ? 74.823 52.451 -6.611 1.00 57.80 295 GLU A N 1
ATOM 1920 C CA . GLU A 1 262 ? 75.051 53.791 -6.079 1.00 70.20 295 GLU A CA 1
ATOM 1921 C C . GLU A 1 262 ? 73.832 54.674 -6.304 1.00 75.39 295 GLU A C 1
ATOM 1922 O O . GLU A 1 262 ? 73.500 55.520 -5.465 1.00 86.50 295 GLU A O 1
ATOM 1928 N N . PHE A 1 263 ? 73.148 54.486 -7.433 1.00 74.05 296 PHE A N 1
ATOM 1929 C CA . PHE A 1 263 ? 71.875 55.142 -7.723 1.00 56.07 296 PHE A CA 1
ATOM 1930 C C . PHE A 1 263 ? 70.864 54.043 -8.016 1.00 54.74 296 PHE A C 1
ATOM 1931 O O . PHE A 1 263 ? 70.749 53.585 -9.164 1.00 57.11 296 PHE A O 1
ATOM 1939 N N . PRO A 1 264 ? 70.122 53.578 -7.012 1.00 63.03 297 PRO A N 1
ATOM 1940 C CA . PRO A 1 264 ? 69.212 52.449 -7.230 1.00 47.65 297 PRO A CA 1
ATOM 1941 C C . PRO A 1 264 ? 68.087 52.799 -8.191 1.00 51.10 297 PRO A C 1
ATOM 1942 O O . PRO A 1 264 ? 67.634 53.943 -8.270 1.00 67.64 297 PRO A O 1
ATOM 1946 N N . PHE A 1 265 ? 67.637 51.785 -8.928 1.00 45.11 298 PHE A N 1
ATOM 1947 C CA . PHE A 1 265 ? 66.561 51.920 -9.905 1.00 44.25 298 PHE A CA 1
ATOM 1948 C C . PHE A 1 265 ? 65.312 51.264 -9.328 1.00 41.71 298 PHE A C 1
ATOM 1949 O O . PHE A 1 265 ? 65.251 50.037 -9.207 1.00 49.82 298 PHE A O 1
ATOM 1957 N N . TYR A 1 266 ? 64.315 52.075 -8.989 1.00 54.80 299 TYR A N 1
ATOM 1958 C CA . TYR A 1 266 ? 63.133 51.591 -8.289 1.00 44.59 299 TYR A CA 1
ATOM 1959 C C . TYR A 1 266 ? 62.004 51.253 -9.254 1.00 50.92 299 TYR A C 1
ATOM 1960 O O . TYR A 1 266 ? 61.813 51.923 -10.274 1.00 61.54 299 TYR A O 1
ATOM 1969 N N . PHE A 1 267 ? 61.260 50.205 -8.919 1.00 51.95 300 PHE A N 1
ATOM 1970 C CA . PHE A 1 267 ? 59.972 49.893 -9.532 1.00 44.54 300 PHE A CA 1
ATOM 1971 C C . PHE A 1 267 ? 58.932 50.128 -8.440 1.00 48.19 300 PHE A C 1
ATOM 1972 O O . PHE A 1 267 ? 58.713 49.267 -7.583 1.00 51.80 300 PHE A O 1
ATOM 1980 N N . ASP A 1 268 ? 58.298 51.300 -8.464 1.00 42.11 301 ASP A N 1
ATOM 1981 C CA . ASP A 1 268 ? 57.537 51.784 -7.320 1.00 35.05 301 ASP A CA 1
ATOM 1982 C C . ASP A 1 268 ? 56.037 51.531 -7.408 1.00 41.80 301 ASP A C 1
ATOM 1983 O O . ASP A 1 268 ? 55.328 51.812 -6.437 1.00 48.18 301 ASP A O 1
ATOM 1988 N N . GLU A 1 269 ? 55.532 51.017 -8.526 1.00 42.92 302 GLU A N 1
ATOM 1989 C CA . GLU A 1 269 ? 54.093 50.843 -8.720 1.00 37.05 302 GLU A CA 1
ATOM 1990 C C . GLU A 1 269 ? 53.776 49.355 -8.839 1.00 44.91 302 GLU A C 1
ATOM 1991 O O . GLU A 1 269 ? 53.926 48.763 -9.913 1.00 48.76 302 GLU A O 1
ATOM 1997 N N . ILE A 1 270 ? 53.327 48.758 -7.734 1.00 35.50 303 ILE A N 1
ATOM 1998 C CA . ILE A 1 270 ? 52.946 47.352 -7.743 1.00 34.68 303 ILE A CA 1
ATOM 1999 C C . ILE A 1 270 ? 51.691 47.170 -8.589 1.00 40.84 303 ILE A C 1
ATOM 2000 O O . ILE A 1 270 ? 50.831 48.058 -8.673 1.00 51.81 303 ILE A O 1
ATOM 2005 N N . GLN A 1 271 ? 51.588 46.011 -9.239 1.00 45.51 304 GLN A N 1
ATOM 2006 C CA . GLN A 1 271 ? 50.518 45.785 -10.203 1.00 44.89 304 GLN A CA 1
ATOM 2007 C C . GLN A 1 271 ? 49.738 44.514 -9.895 1.00 45.59 304 GLN A C 1
ATOM 2008 O O . GLN A 1 271 ? 48.539 44.436 -10.183 1.00 59.90 304 GLN A O 1
ATOM 2014 N N . ALA A 1 272 ? 50.404 43.518 -9.316 1.00 43.95 305 ALA A N 1
ATOM 2015 C CA . ALA A 1 272 ? 49.767 42.244 -9.013 1.00 35.71 305 ALA A CA 1
ATOM 2016 C C . ALA A 1 272 ? 50.607 41.488 -7.996 1.00 40.96 305 ALA A C 1
ATOM 2017 O O . ALA A 1 272 ? 51.819 41.694 -7.896 1.00 51.98 305 ALA A O 1
ATOM 2019 N N . ILE A 1 273 ? 49.945 40.606 -7.245 1.00 41.74 306 ILE A N 1
ATOM 2020 C CA . ILE A 1 273 ? 50.614 39.709 -6.315 1.00 49.57 306 ILE A CA 1
ATOM 2021 C C . ILE A 1 273 ? 50.053 38.306 -6.498 1.00 49.27 306 ILE A C 1
ATOM 2022 O O . ILE A 1 273 ? 48.968 38.106 -7.048 1.00 54.50 306 ILE A O 1
ATOM 2027 N N . SER A 1 274 ? 50.814 37.337 -6.034 1.00 40.26 307 SER A N 1
ATOM 2028 C CA . SER A 1 274 ? 50.425 35.941 -6.007 1.00 48.52 307 SER A CA 1
ATOM 2029 C C . SER A 1 274 ? 50.024 35.542 -4.597 1.00 49.71 307 SER A C 1
ATOM 2030 O O . SER A 1 274 ? 50.316 36.256 -3.633 1.00 71.63 307 SER A O 1
ATOM 2033 N N . PRO A 1 275 ? 49.338 34.411 -4.430 1.00 47.23 308 PRO A N 1
ATOM 2034 C CA . PRO A 1 275 ? 49.102 33.894 -3.077 1.00 45.38 308 PRO A CA 1
ATOM 2035 C C . PRO A 1 275 ? 50.420 33.569 -2.393 1.00 52.74 308 PRO A C 1
ATOM 2036 O O . PRO A 1 275 ? 51.484 33.526 -3.016 1.00 56.66 308 PRO A O 1
ATOM 2040 N N . ILE A 1 276 ? 50.347 33.340 -1.080 1.00 51.11 309 ILE A N 1
ATOM 2041 C CA . ILE A 1 276 ? 51.549 32.970 -0.345 1.00 43.62 309 ILE A CA 1
ATOM 2042 C C . ILE A 1 276 ? 52.064 31.638 -0.865 1.00 46.82 309 ILE A C 1
ATOM 2043 O O . ILE A 1 276 ? 51.336 30.638 -0.900 1.00 45.22 309 ILE A O 1
ATOM 2048 N N . VAL A 1 277 ? 53.323 31.625 -1.288 1.00 57.19 310 VAL A N 1
ATOM 2049 C CA . VAL A 1 277 ? 53.971 30.442 -1.840 1.00 45.71 310 VAL A CA 1
ATOM 2050 C C . VAL A 1 277 ? 54.862 29.828 -0.771 1.00 51.42 310 VAL A C 1
ATOM 2051 O O . VAL A 1 277 ? 55.574 30.543 -0.053 1.00 66.65 310 VAL A O 1
ATOM 2055 N N . GLU A 1 278 ? 54.819 28.504 -0.654 1.00 54.42 311 GLU A N 1
ATOM 2056 C CA . GLU A 1 278 ? 55.636 27.775 0.312 1.00 55.85 311 GLU A CA 1
ATOM 2057 C C . GLU A 1 278 ? 56.826 27.173 -0.429 1.00 62.77 311 GLU A C 1
ATOM 2058 O O . GLU A 1 278 ? 56.705 26.131 -1.078 1.00 83.64 311 GLU A O 1
ATOM 2064 N N . SER A 1 279 ? 57.974 27.837 -0.337 1.00 65.30 312 SER A N 1
ATOM 2065 C CA . SER A 1 279 ? 59.214 27.376 -0.959 1.00 65.32 312 SER A CA 1
ATOM 2066 C C . SER A 1 279 ? 60.139 26.933 0.171 1.00 68.65 312 SER A C 1
ATOM 2067 O O . SER A 1 279 ? 60.864 27.742 0.754 1.00 82.67 312 SER A O 1
ATOM 2070 N N . GLY A 1 280 ? 60.105 25.640 0.478 1.00 56.59 313 GLY A N 1
ATOM 2071 C CA . GLY A 1 280 ? 60.895 25.137 1.587 1.00 55.94 313 GLY A CA 1
ATOM 2072 C C . GLY A 1 280 ? 60.385 25.680 2.907 1.00 72.44 313 GLY A C 1
ATOM 2073 O O . GLY A 1 280 ? 59.178 25.719 3.171 1.00 87.58 313 GLY A O 1
ATOM 2074 N N . SER A 1 281 ? 61.317 26.116 3.750 1.00 67.58 314 SER A N 1
ATOM 2075 C CA . SER A 1 281 ? 60.970 26.673 5.050 1.00 83.73 314 SER A CA 1
ATOM 2076 C C . SER A 1 281 ? 60.541 28.131 4.973 1.00 75.51 314 SER A C 1
ATOM 2077 O O . SER A 1 281 ? 60.270 28.735 6.016 1.00 82.59 314 SER A O 1
ATOM 2080 N N . LYS A 1 282 ? 60.466 28.704 3.776 1.00 56.78 315 LYS A N 1
ATOM 2081 C CA . LYS A 1 282 ? 60.207 30.124 3.600 1.00 64.25 315 LYS A CA 1
ATOM 2082 C C . LYS A 1 282 ? 58.861 30.339 2.923 1.00 51.54 315 LYS A C 1
ATOM 2083 O O . LYS A 1 282 ? 58.518 29.643 1.962 1.00 52.33 315 LYS A O 1
ATOM 2089 N N . SER A 1 283 ? 58.101 31.302 3.439 1.00 39.26 316 SER A N 1
ATOM 2090 C CA . SER A 1 283 ? 56.823 31.702 2.864 1.00 33.83 316 SER A CA 1
ATOM 2091 C C . SER A 1 283 ? 57.046 32.957 2.029 1.00 54.62 316 SER A C 1
ATOM 2092 O O . SER A 1 283 ? 57.508 33.978 2.550 1.00 66.24 316 SER A O 1
ATOM 2095 N N . LEU A 1 284 ? 56.718 32.880 0.742 1.00 37.82 317 LEU A N 1
ATOM 2096 C CA . LEU A 1 284 ? 57.041 33.928 -0.213 1.00 37.19 317 LEU A CA 1
ATOM 2097 C C . LEU A 1 284 ? 55.779 34.514 -0.830 1.00 41.73 317 LEU A C 1
ATOM 2098 O O . LEU A 1 284 ? 54.752 33.840 -0.954 1.00 45.58 317 LEU A O 1
ATOM 2103 N N . ILE A 1 285 ? 55.875 35.783 -1.220 1.00 32.35 318 ILE A N 1
ATOM 2104 C CA . ILE A 1 285 ? 54.846 36.468 -1.992 1.00 35.24 318 ILE A CA 1
ATOM 2105 C C . ILE A 1 285 ? 55.527 37.103 -3.195 1.00 47.84 318 ILE A C 1
ATOM 2106 O O . ILE A 1 285 ? 56.398 37.967 -3.034 1.00 47.11 318 ILE A O 1
ATOM 2111 N N . TYR A 1 286 ? 55.148 36.666 -4.392 1.00 34.61 319 TYR A N 1
ATOM 2112 C CA . TYR A 1 286 ? 55.688 37.222 -5.623 1.00 40.64 319 TYR A CA 1
ATOM 2113 C C . TYR A 1 286 ? 54.793 38.350 -6.117 1.00 37.03 319 TYR A C 1
ATOM 2114 O O . TYR A 1 286 ? 53.565 38.227 -6.122 1.00 56.27 319 TYR A O 1
ATOM 2123 N N . ALA A 1 287 ? 55.416 39.449 -6.534 1.00 29.05 320 ALA A N 1
ATOM 2124 C CA . ALA A 1 287 ? 54.681 40.628 -6.964 1.00 32.72 320 ALA A CA 1
ATOM 2125 C C . ALA A 1 287 ? 55.286 41.185 -8.242 1.00 37.47 320 ALA A C 1
ATOM 2126 O O . ALA A 1 287 ? 56.467 40.983 -8.536 1.00 49.69 320 ALA A O 1
ATOM 2128 N N . VAL A 1 288 ? 54.454 41.900 -8.996 1.00 33.21 321 VAL A N 1
ATOM 2129 C CA . VAL A 1 288 ? 54.846 42.534 -10.248 1.00 37.17 321 VAL A CA 1
ATOM 2130 C C . VAL A 1 288 ? 54.837 44.042 -10.051 1.00 32.75 321 VAL A C 1
ATOM 2131 O O . VAL A 1 288 ? 53.851 44.603 -9.559 1.00 42.04 321 VAL A O 1
ATOM 2135 N N . PHE A 1 289 ? 55.930 44.695 -10.435 1.00 31.25 322 PHE A N 1
ATOM 2136 C CA . PHE A 1 289 ? 56.084 46.135 -10.293 1.00 41.76 322 PHE A CA 1
ATOM 2137 C C . PHE A 1 289 ? 56.398 46.765 -11.643 1.00 34.13 322 PHE A C 1
ATOM 2138 O O . PHE A 1 289 ? 57.103 46.173 -12.466 1.00 33.42 322 PHE A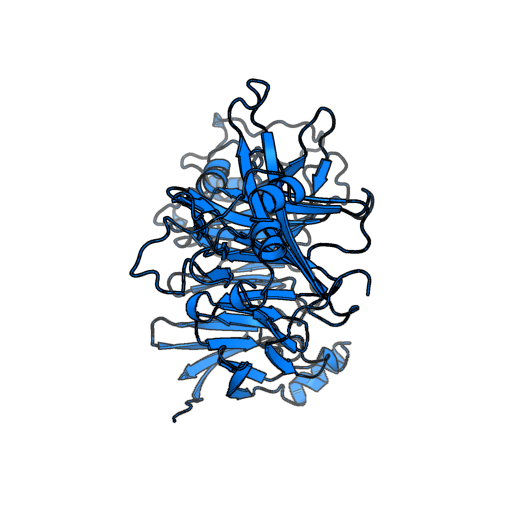 O 1
ATOM 2146 N N . THR A 1 290 ? 55.878 47.971 -11.860 1.00 35.12 323 THR A N 1
ATOM 2147 C CA . THR A 1 290 ? 56.219 48.783 -13.017 1.00 42.60 323 THR A CA 1
ATOM 2148 C C . THR A 1 290 ? 56.774 50.123 -12.552 1.00 48.57 323 THR A C 1
ATOM 2149 O O . THR A 1 290 ? 56.563 50.543 -11.411 1.00 46.92 323 THR A O 1
ATOM 2153 N N . THR A 1 291 ? 57.494 50.792 -13.449 1.00 48.06 324 THR A N 1
ATOM 2154 C CA . THR A 1 291 ? 58.040 52.101 -13.134 1.00 51.92 324 THR A CA 1
ATOM 2155 C C . THR A 1 291 ? 56.985 53.182 -13.340 1.00 79.36 324 THR A C 1
ATOM 2156 O O . THR A 1 291 ? 55.951 52.972 -13.980 1.00 89.23 324 THR A O 1
ATOM 2160 N N . SER A 1 292 ? 57.265 54.357 -12.785 1.00 101.19 325 SER A N 1
ATOM 2161 C CA . SER A 1 292 ? 56.382 55.496 -12.945 1.00 111.87 325 SER A CA 1
ATOM 2162 C C . SER A 1 292 ? 56.579 56.112 -14.333 1.00 119.79 325 SER A C 1
ATOM 2163 O O . SER A 1 292 ? 57.445 55.702 -15.110 1.00 123.83 325 SER A O 1
ATOM 2166 N N . VAL A 1 293 ? 55.752 57.114 -14.647 1.00 129.21 326 VAL A N 1
ATOM 2167 C CA . VAL A 1 293 ? 55.654 57.618 -16.012 1.00 136.13 326 VAL A CA 1
ATOM 2168 C C . VAL A 1 293 ? 56.907 58.353 -16.465 1.00 152.88 326 VAL A C 1
ATOM 2169 O O . VAL A 1 293 ? 57.096 58.566 -17.664 1.00 149.00 326 VAL A O 1
ATOM 2173 N N . ASN A 1 294 ? 57.776 58.755 -15.538 1.00 169.45 327 ASN A N 1
ATOM 2174 C CA . ASN A 1 294 ? 58.940 59.557 -15.901 1.00 184.03 327 ASN A CA 1
ATOM 2175 C C . ASN A 1 294 ? 60.148 58.683 -16.185 1.00 178.15 327 ASN A C 1
ATOM 2176 O O . ASN A 1 294 ? 60.793 58.822 -17.230 1.00 181.86 327 ASN A O 1
ATOM 2181 N N . ALA A 1 295 ? 60.501 57.836 -15.225 1.00 155.92 328 ALA A N 1
ATOM 2182 C CA . ALA A 1 295 ? 61.488 56.805 -15.467 1.00 133.92 328 ALA A CA 1
ATOM 2183 C C . ALA A 1 295 ? 61.095 56.018 -16.708 1.00 123.29 328 ALA A C 1
ATOM 2184 O O . ALA A 1 295 ? 59.911 55.845 -17.012 1.00 118.86 328 ALA A O 1
ATOM 2186 N N . ILE A 1 296 ? 62.104 55.584 -17.453 1.00 110.77 329 ILE A N 1
ATOM 2187 C CA . ILE A 1 296 ? 61.895 54.839 -18.691 1.00 107.33 329 ILE A CA 1
ATOM 2188 C C . ILE A 1 296 ? 60.965 53.665 -18.404 1.00 89.63 329 ILE A C 1
ATOM 2189 O O . ILE A 1 296 ? 61.023 53.089 -17.307 1.00 94.04 329 ILE A O 1
ATOM 2194 N N . PRO A 1 297 ? 60.083 53.297 -19.334 1.00 81.12 330 PRO A N 1
ATOM 2195 C CA . PRO A 1 297 ? 59.129 52.212 -19.061 1.00 74.33 330 PRO A CA 1
ATOM 2196 C C . PRO A 1 297 ? 59.845 50.930 -18.667 1.00 77.45 330 PRO A C 1
ATOM 2197 O O . PRO A 1 297 ? 60.725 50.441 -19.380 1.00 91.79 330 PRO A O 1
ATOM 2201 N N . GLY A 1 298 ? 59.468 50.397 -17.515 1.00 45.29 331 GLY A N 1
ATOM 2202 C CA . GLY A 1 298 ? 60.128 49.223 -16.974 1.00 48.70 331 GLY A CA 1
ATOM 2203 C C . GLY A 1 298 ? 59.180 48.399 -16.137 1.00 58.46 331 GLY A C 1
ATOM 2204 O O . GLY A 1 298 ? 58.261 48.926 -15.503 1.00 71.56 331 GLY A O 1
ATOM 2205 N N . SER A 1 299 ? 59.408 47.088 -16.141 1.00 43.86 332 SER A N 1
ATOM 2206 C CA . SER A 1 299 ? 58.647 46.148 -15.334 1.00 45.10 332 SER A CA 1
ATOM 2207 C C . SER A 1 299 ? 59.610 45.240 -14.588 1.00 49.99 332 SER A C 1
ATOM 2208 O O . SER A 1 299 ? 60.739 45.011 -15.031 1.00 46.46 332 SER A O 1
ATOM 2211 N N . ALA A 1 300 ? 59.155 44.718 -13.453 1.00 42.45 333 ALA A N 1
ATOM 2212 C CA . ALA A 1 300 ? 60.004 43.858 -12.646 1.00 38.70 333 ALA A CA 1
ATOM 2213 C C . ALA A 1 300 ? 59.150 42.905 -11.826 1.00 39.01 333 ALA A C 1
ATOM 2214 O O . ALA A 1 300 ? 57.991 43.191 -11.513 1.00 53.67 333 ALA A O 1
ATOM 2216 N N . VAL A 1 301 ? 59.746 41.768 -11.477 1.00 32.28 334 VAL A N 1
ATOM 2217 C CA . VAL A 1 301 ? 59.144 40.795 -10.575 1.00 31.41 334 VAL A CA 1
ATOM 2218 C C . VAL A 1 301 ? 60.018 40.714 -9.333 1.00 50.29 334 VAL A C 1
ATOM 2219 O O . VAL A 1 301 ? 61.210 40.397 -9.425 1.00 61.41 334 VAL A O 1
ATOM 2223 N N . CYS A 1 302 ? 59.430 41.003 -8.176 1.00 49.49 335 CYS A N 1
ATOM 2224 C CA . CYS A 1 302 ? 60.111 40.865 -6.899 1.00 37.53 335 CYS A CA 1
ATOM 2225 C C . CYS A 1 302 ? 59.361 39.876 -6.021 1.00 38.02 335 CYS A C 1
ATOM 2226 O O . CYS A 1 302 ? 58.136 39.742 -6.107 1.00 52.88 335 CYS A O 1
ATOM 2229 N N . ALA A 1 303 ? 60.113 39.183 -5.174 1.00 33.90 336 ALA A N 1
ATOM 2230 C CA . ALA A 1 303 ? 59.558 38.268 -4.189 1.00 29.92 336 ALA A CA 1
ATOM 2231 C C . ALA A 1 303 ? 59.885 38.787 -2.799 1.00 38.49 336 ALA A C 1
ATOM 2232 O O . ALA A 1 303 ? 60.979 39.309 -2.562 1.00 54.95 336 ALA A O 1
ATOM 2234 N N . PHE A 1 304 ? 58.934 38.649 -1.883 1.00 36.18 337 PHE A N 1
ATOM 2235 C CA . PHE A 1 304 ? 59.096 39.136 -0.523 1.00 33.62 337 PHE A CA 1
ATOM 2236 C C . PHE A 1 304 ? 58.835 38.009 0.462 1.00 38.26 337 PHE A C 1
ATOM 2237 O O . PHE A 1 304 ? 57.897 37.226 0.288 1.00 40.19 337 PHE A O 1
ATOM 2245 N N . ASN A 1 305 ? 59.674 37.929 1.494 1.00 41.24 338 ASN A N 1
ATOM 2246 C CA . ASN A 1 305 ? 59.503 36.933 2.542 1.00 35.28 338 ASN A CA 1
ATOM 2247 C C . ASN A 1 305 ? 58.466 37.427 3.544 1.00 31.26 338 ASN A C 1
ATOM 2248 O O . ASN A 1 305 ? 58.556 38.557 4.035 1.00 64.88 338 ASN A O 1
ATOM 2253 N N . VAL A 1 306 ? 57.476 36.579 3.837 1.00 35.56 339 VAL A N 1
ATOM 2254 C CA . VAL A 1 306 ? 56.410 36.964 4.760 1.00 43.95 339 VAL A CA 1
ATOM 2255 C C . VAL A 1 306 ? 56.974 37.265 6.141 1.00 48.53 339 VAL A C 1
ATOM 2256 O O . VAL A 1 306 ? 56.460 38.133 6.857 1.00 62.43 339 VAL A O 1
ATOM 2260 N N . ASP A 1 307 ? 58.044 36.572 6.533 1.00 44.70 340 ASP A N 1
ATOM 2261 C CA . ASP A 1 307 ? 58.684 36.868 7.809 1.00 50.40 340 ASP A CA 1
ATOM 2262 C C . ASP A 1 307 ? 59.370 38.229 7.788 1.00 52.99 340 ASP A C 1
ATOM 2263 O O . ASP A 1 307 ? 59.482 38.880 8.833 1.00 55.40 340 ASP A O 1
ATOM 2268 N N . ASP A 1 308 ? 59.833 38.675 6.617 1.00 49.91 341 ASP A N 1
ATOM 2269 C CA . ASP A 1 308 ? 60.402 40.014 6.502 1.00 38.07 341 ASP A CA 1
ATOM 2270 C C . ASP A 1 308 ? 59.323 41.088 6.482 1.00 54.95 341 ASP A C 1
ATOM 2271 O O . ASP A 1 308 ? 59.547 42.195 6.985 1.00 57.66 341 ASP A O 1
ATOM 2276 N N . ILE A 1 309 ? 58.160 40.787 5.904 1.00 61.53 342 ILE A N 1
ATOM 2277 C CA . ILE A 1 309 ? 57.055 41.741 5.922 1.00 45.13 342 ILE A CA 1
ATOM 2278 C C . ILE A 1 309 ? 56.588 41.976 7.351 1.00 50.71 342 ILE A C 1
ATOM 2279 O O . ILE A 1 309 ? 56.453 43.119 7.801 1.00 61.71 342 ILE A O 1
ATOM 2284 N N . LEU A 1 310 ? 56.345 40.892 8.089 1.00 42.92 343 LEU A N 1
ATOM 2285 C CA . LEU A 1 310 ? 55.875 41.023 9.463 1.00 47.46 343 LEU A CA 1
ATOM 2286 C C . LEU A 1 310 ? 56.936 41.641 10.364 1.00 59.05 343 LEU A C 1
ATOM 2287 O O . LEU A 1 310 ? 56.603 42.249 11.388 1.00 65.27 343 LEU A O 1
ATOM 2292 N N . ALA A 1 311 ? 58.213 41.503 10.001 1.00 44.67 344 ALA A N 1
ATOM 2293 C CA . ALA A 1 311 ? 59.277 42.052 10.833 1.00 46.54 344 ALA A CA 1
ATOM 2294 C C . ALA A 1 311 ? 59.373 43.566 10.704 1.00 52.34 344 ALA A C 1
ATOM 2295 O O . ALA A 1 311 ? 59.822 44.236 11.639 1.00 58.56 344 ALA A O 1
ATOM 2297 N N . ALA A 1 312 ? 58.960 44.119 9.560 1.00 55.02 345 ALA A N 1
ATOM 2298 C CA . ALA A 1 312 ? 59.036 45.563 9.366 1.00 54.17 345 ALA A CA 1
ATOM 2299 C C . ALA A 1 312 ? 58.171 46.309 10.370 1.00 51.82 345 ALA A C 1
ATOM 2300 O O . ALA A 1 312 ? 58.492 47.442 10.748 1.00 59.34 345 ALA A O 1
ATOM 2302 N N . PHE A 1 313 ? 57.080 45.695 10.818 1.00 46.93 346 PHE A N 1
ATOM 2303 C CA . PHE A 1 313 ? 56.181 46.313 11.780 1.00 44.74 346 PHE A CA 1
ATOM 2304 C C . PHE A 1 313 ? 56.683 46.200 13.210 1.00 56.91 346 PHE A C 1
ATOM 2305 O O . PHE A 1 313 ? 55.970 46.594 14.142 1.00 57.57 346 PHE A O 1
ATOM 2313 N N . ASP A 1 314 ? 57.890 45.670 13.405 1.00 44.18 347 ASP A N 1
ATOM 2314 C CA . ASP A 1 314 ? 58.559 45.686 14.697 1.00 51.06 347 ASP A CA 1
ATOM 2315 C C . ASP A 1 314 ? 59.617 46.778 14.794 1.00 59.81 347 ASP A C 1
ATOM 2316 O O . ASP A 1 314 ? 60.303 46.865 15.814 1.00 67.59 347 ASP A O 1
ATOM 2321 N N . GLY A 1 315 ? 59.759 47.610 13.762 1.00 48.62 348 GLY A N 1
ATOM 2322 C CA . GLY A 1 315 ? 60.768 48.645 13.729 1.00 54.68 348 GLY A CA 1
ATOM 2323 C C . GLY A 1 315 ? 60.241 49.998 14.170 1.00 64.54 348 GLY A C 1
ATOM 2324 O O . GLY A 1 315 ? 59.182 50.124 14.786 1.00 68.93 348 GLY A O 1
ATOM 2325 N N . GLU A 1 316 ? 61.010 51.029 13.837 1.00 60.31 349 GLU A N 1
ATOM 2326 C CA . GLU A 1 316 ? 60.687 52.383 14.246 1.00 57.40 349 GLU A CA 1
ATOM 2327 C C . GLU A 1 316 ? 59.550 52.947 13.399 1.00 61.36 349 GLU A C 1
ATOM 2328 O O . GLU A 1 316 ? 59.313 52.528 12.264 1.00 59.14 349 GLU A O 1
ATOM 2334 N N . PHE A 1 317 ? 58.844 53.915 13.975 1.00 49.23 350 PHE A N 1
ATOM 2335 C CA . PHE A 1 317 ? 57.735 54.582 13.310 1.00 57.93 350 PHE A CA 1
ATOM 2336 C C . PHE A 1 317 ? 58.231 55.862 12.655 1.00 62.02 350 PHE A C 1
ATOM 2337 O O . PHE A 1 317 ? 58.911 56.668 13.297 1.00 69.23 350 PHE A O 1
ATOM 2345 N N . LYS A 1 318 ? 57.885 56.046 11.385 1.00 59.08 351 LYS A N 1
ATOM 2346 C CA . LYS A 1 318 ? 58.204 57.288 10.696 1.00 58.09 351 LYS A CA 1
ATOM 2347 C C . LYS A 1 318 ? 57.393 58.422 11.309 1.00 58.73 351 LYS A C 1
ATOM 2348 O O . LYS A 1 318 ? 56.160 58.358 11.352 1.00 61.91 351 LYS A O 1
ATOM 2354 N N . SER A 1 319 ? 58.084 59.451 11.794 1.00 71.36 352 SER A N 1
ATOM 2355 C CA . SER A 1 319 ? 57.415 60.542 12.485 1.00 88.82 352 SER A CA 1
ATOM 2356 C C . SER A 1 319 ? 56.482 61.291 11.538 1.00 87.88 352 SER A C 1
ATOM 2357 O O . SER A 1 319 ? 56.614 61.229 10.311 1.00 71.86 352 SER A O 1
ATOM 2360 N N . GLN A 1 320 ? 55.518 61.994 12.132 1.00 89.56 353 GLN A N 1
ATOM 2361 C CA . GLN A 1 320 ? 54.592 62.806 11.355 1.00 105.91 353 GLN A CA 1
ATOM 2362 C C . GLN A 1 320 ? 55.363 63.790 10.490 1.00 124.20 353 GLN A C 1
ATOM 2363 O O . GLN A 1 320 ? 56.375 64.354 10.915 1.00 122.30 353 GLN A O 1
ATOM 2369 N N . LYS A 1 321 ? 54.887 63.987 9.261 1.00 143.30 354 LYS A N 1
ATOM 2370 C CA . LYS A 1 321 ? 55.559 64.878 8.318 1.00 166.59 354 LYS A CA 1
ATOM 2371 C C . LYS A 1 321 ? 55.462 66.307 8.844 1.00 185.53 354 LYS A C 1
ATOM 2372 O O . LYS A 1 321 ? 54.588 67.091 8.468 1.00 189.09 354 LYS A O 1
ATOM 2378 N N . ASP A 1 322 ? 56.386 66.647 9.741 1.00 192.61 355 ASP A N 1
ATOM 2379 C CA . ASP A 1 322 ? 56.453 67.996 10.277 1.00 198.34 355 ASP A CA 1
ATOM 2380 C C . ASP A 1 322 ? 56.836 68.984 9.174 1.00 199.60 355 ASP A C 1
ATOM 2381 O O . ASP A 1 322 ? 57.226 68.605 8.066 1.00 208.11 355 ASP A O 1
ATOM 2386 N N . SER A 1 323 ? 56.716 70.277 9.496 1.00 189.71 356 SER A N 1
ATOM 2387 C CA . SER A 1 323 ? 56.958 71.316 8.498 1.00 176.59 356 SER A CA 1
ATOM 2388 C C . SER A 1 323 ? 58.384 71.272 7.965 1.00 188.35 356 SER A C 1
ATOM 2389 O O . SER A 1 323 ? 58.613 71.571 6.787 1.00 191.37 356 SER A O 1
ATOM 2392 N N . GLN A 1 324 ? 59.353 70.901 8.805 1.00 194.70 357 GLN A N 1
ATOM 2393 C CA . GLN A 1 324 ? 60.728 70.782 8.331 1.00 192.36 357 GLN A CA 1
ATOM 2394 C C . GLN A 1 324 ? 60.902 69.589 7.397 1.00 202.63 357 GLN A C 1
ATOM 2395 O O . GLN A 1 324 ? 61.712 69.648 6.465 1.00 201.65 357 GLN A O 1
ATOM 2401 N N . SER A 1 325 ? 60.163 68.502 7.636 1.00 207.85 358 SER A N 1
ATOM 2402 C CA . SER A 1 325 ? 60.142 67.283 6.825 1.00 209.60 358 SER A CA 1
ATOM 2403 C C . SER A 1 325 ? 61.476 66.549 6.783 1.00 210.19 358 SER A C 1
ATOM 2404 O O . SER A 1 325 ? 61.618 65.587 6.015 1.00 207.57 358 SER A O 1
ATOM 2407 N N . HIS A 1 326 ? 62.459 66.974 7.573 1.00 213.88 359 HIS A N 1
ATOM 2408 C CA . HIS A 1 326 ? 63.707 66.245 7.736 1.00 207.58 359 HIS A CA 1
ATOM 2409 C C . HIS A 1 326 ? 63.705 65.389 8.994 1.00 198.75 359 HIS A C 1
ATOM 2410 O O . HIS A 1 326 ? 64.762 64.900 9.403 1.00 195.92 359 HIS A O 1
ATOM 2417 N N . TRP A 1 327 ? 62.542 65.204 9.614 1.00 190.65 360 TRP A N 1
ATOM 2418 C CA . TRP A 1 327 ? 62.471 64.522 10.898 1.00 178.22 360 TRP A CA 1
ATOM 2419 C C . TRP A 1 327 ? 62.804 63.043 10.758 1.00 162.78 360 TRP A C 1
ATOM 2420 O O . TRP A 1 327 ? 62.473 62.401 9.757 1.00 155.63 360 TRP A O 1
ATOM 2431 N N . LEU A 1 328 ? 63.466 62.508 11.779 1.00 153.29 361 LEU A N 1
ATOM 2432 C CA . LEU A 1 328 ? 63.899 61.120 11.856 1.00 143.72 361 LEU A CA 1
ATOM 2433 C C . LEU A 1 328 ? 62.763 60.264 12.411 1.00 140.18 361 LEU A C 1
ATOM 2434 O O . LEU A 1 328 ? 61.706 60.807 12.758 1.00 140.30 361 LEU A O 1
ATOM 2439 N N . PRO A 1 329 ? 62.915 58.938 12.490 1.00 123.23 362 PRO A N 1
ATOM 2440 C CA . PRO A 1 329 ? 61.868 58.120 13.114 1.00 110.19 362 PRO A CA 1
ATOM 2441 C C . PRO A 1 329 ? 61.597 58.533 14.555 1.00 109.26 362 PRO A C 1
ATOM 2442 O O . PRO A 1 329 ? 62.400 59.207 15.205 1.00 109.09 362 PRO A O 1
ATOM 2446 N N . VAL A 1 330 ? 60.431 58.109 15.050 1.00 107.30 363 VAL A N 1
ATOM 2447 C CA . VAL A 1 330 ? 59.991 58.496 16.384 1.00 101.57 363 VAL A CA 1
ATOM 2448 C C . VAL A 1 330 ? 60.938 57.933 17.436 1.00 124.08 363 VAL A C 1
ATOM 2449 O O . VAL A 1 330 ? 61.452 56.813 17.306 1.00 131.17 363 VAL A O 1
ATOM 2453 N N . GLU A 1 331 ? 61.182 58.725 18.480 1.00 136.89 364 GLU A N 1
ATOM 2454 C CA . GLU A 1 331 ? 62.044 58.301 19.576 1.00 141.84 364 GLU A CA 1
ATOM 2455 C C . GLU A 1 331 ? 61.521 57.015 20.206 1.00 143.32 364 GLU A C 1
ATOM 2456 O O . GLU A 1 331 ? 60.310 56.810 20.327 1.00 154.15 364 GLU A O 1
ATOM 2462 N N . ARG A 1 332 ? 62.450 56.143 20.608 1.00 133.96 365 ARG A N 1
ATOM 2463 C CA . ARG A 1 332 ? 62.069 54.833 21.128 1.00 123.00 365 ARG A CA 1
ATOM 2464 C C . ARG A 1 332 ? 61.263 54.948 22.416 1.00 128.07 365 ARG A C 1
ATOM 2465 O O . ARG A 1 332 ? 60.479 54.049 22.740 1.00 124.36 365 ARG A O 1
ATOM 2473 N N . GLU A 1 333 ? 61.427 56.044 23.152 1.00 133.75 366 GLU A N 1
ATOM 2474 C CA . GLU A 1 333 ? 60.699 56.267 24.393 1.00 132.04 366 GLU A CA 1
ATOM 2475 C C . GLU A 1 333 ? 59.344 56.928 24.177 1.00 126.25 366 GLU A C 1
ATOM 2476 O O . GLU A 1 333 ? 58.583 57.077 25.140 1.00 132.89 366 GLU A O 1
ATOM 2482 N N . GLN A 1 334 ? 59.022 57.324 22.948 1.00 108.13 367 GLN A N 1
ATOM 2483 C CA . GLN A 1 334 ? 57.756 57.982 22.661 1.00 90.75 367 GLN A CA 1
ATOM 2484 C C . GLN A 1 334 ? 56.657 57.007 22.245 1.00 81.39 367 GLN A C 1
ATOM 2485 O O . GLN A 1 334 ? 55.486 57.399 22.208 1.00 75.65 367 GLN A O 1
ATOM 2491 N N . VAL A 1 335 ? 56.993 55.755 21.949 1.00 77.58 368 VAL A N 1
ATOM 2492 C CA . VAL A 1 335 ? 55.990 54.767 21.558 1.00 76.63 368 VAL A CA 1
ATOM 2493 C C . VAL A 1 335 ? 55.150 54.404 22.780 1.00 86.71 368 VAL A C 1
ATOM 2494 O O . VAL A 1 335 ? 55.668 54.397 23.906 1.00 89.74 368 VAL A O 1
ATOM 2498 N N . PRO A 1 336 ? 53.851 54.109 22.609 1.00 80.56 369 PRO A N 1
ATOM 2499 C CA . PRO A 1 336 ? 52.974 53.838 23.761 1.00 93.17 369 PRO A CA 1
ATOM 2500 C C . PRO A 1 336 ? 53.399 52.621 24.585 1.00 105.79 369 PRO A C 1
ATOM 2501 O O . PRO A 1 336 ? 54.340 51.903 24.229 1.00 82.62 369 PRO A O 1
ATOM 2505 N N . LYS A 1 337 ? 52.697 52.387 25.701 1.00 130.64 370 LYS A N 1
ATOM 2506 C CA . LYS A 1 337 ? 53.161 51.399 26.675 1.00 128.10 370 LYS A CA 1
ATOM 2507 C C . LYS A 1 337 ? 53.081 49.980 26.122 1.00 100.56 370 LYS A C 1
ATOM 2508 O O . LYS A 1 337 ? 54.095 49.265 26.172 1.00 101.29 370 LYS A O 1
ATOM 2514 N N . PRO A 1 338 ? 51.956 49.510 25.576 1.00 82.55 371 PRO A N 1
ATOM 2515 C CA . PRO A 1 338 ? 52.035 48.373 24.658 1.00 62.22 371 PRO A CA 1
ATOM 2516 C C . PRO A 1 338 ? 52.394 48.875 23.271 1.00 64.09 371 PRO A C 1
ATOM 2517 O O . PRO A 1 338 ? 52.078 50.006 22.895 1.00 84.04 371 PRO A O 1
ATOM 2521 N N . ARG A 1 339 ? 53.096 48.041 22.526 1.00 56.62 372 ARG A N 1
ATOM 2522 C CA . ARG A 1 339 ? 53.551 48.463 21.208 1.00 66.32 372 ARG A CA 1
ATOM 2523 C C . ARG A 1 339 ? 52.366 48.572 20.256 1.00 68.00 372 ARG A C 1
ATOM 2524 O O . ARG A 1 339 ? 51.520 47.672 20.224 1.00 86.93 372 ARG A O 1
ATOM 2532 N N . PRO A 1 340 ? 52.260 49.653 19.483 1.00 58.38 373 PRO A N 1
ATOM 2533 C CA . PRO A 1 340 ? 51.180 49.741 18.495 1.00 65.38 373 PRO A CA 1
ATOM 2534 C C . PRO A 1 340 ? 51.307 48.645 17.450 1.00 64.30 373 PRO A C 1
ATOM 2535 O O . PRO A 1 340 ? 52.408 48.216 17.097 1.00 72.18 373 PRO A O 1
ATOM 2539 N N . GLY A 1 341 ? 50.158 48.193 16.952 1.00 58.03 374 GLY A N 1
ATOM 2540 C CA . GLY A 1 341 ? 50.114 47.092 16.017 1.00 52.37 374 GLY A CA 1
ATOM 2541 C C . GLY A 1 341 ? 50.172 45.719 16.646 1.00 59.40 374 GLY A C 1
ATOM 2542 O O . GLY A 1 341 ? 49.950 44.725 15.943 1.00 73.29 374 GLY A O 1
ATOM 2543 N N . GLN A 1 342 ? 50.472 45.628 17.939 1.00 53.51 375 GLN A N 1
ATOM 2544 C CA . GLN A 1 342 ? 50.454 44.357 18.650 1.00 67.91 375 GLN A CA 1
ATOM 2545 C C . GLN A 1 342 ? 49.019 44.000 19.017 1.00 78.81 375 GLN A C 1
ATOM 2546 O O . GLN A 1 342 ? 48.320 44.788 19.663 1.00 88.65 375 GLN A O 1
ATOM 2552 N N . CYS A 1 343 ? 48.579 42.815 18.602 1.00 66.32 376 CYS A N 1
ATOM 2553 C CA . CYS A 1 343 ? 47.172 42.434 18.719 1.00 49.20 376 CYS A CA 1
ATOM 2554 C C . CYS A 1 343 ? 46.828 42.173 20.180 1.00 65.58 376 CYS A C 1
ATOM 2555 O O . CYS A 1 343 ? 47.061 41.082 20.705 1.00 81.65 376 CYS A O 1
ATOM 2558 N N . VAL A 1 344 ? 46.264 43.180 20.837 1.00 64.06 377 VAL A N 1
ATOM 2559 C CA . VAL A 1 344 ? 45.788 43.056 22.209 1.00 62.40 377 VAL A CA 1
ATOM 2560 C C . VAL A 1 344 ? 44.456 42.315 22.214 1.00 72.00 377 VAL A C 1
ATOM 2561 O O . VAL A 1 344 ? 43.699 42.356 21.237 1.00 74.74 377 VAL A O 1
ATOM 2565 N N . GLU A 1 345 ? 44.173 41.610 23.315 1.00 64.76 378 GLU A N 1
ATOM 2566 C CA . GLU A 1 345 ? 42.931 40.849 23.423 1.00 55.14 378 GLU A CA 1
ATOM 2567 C C . GLU A 1 345 ? 41.712 41.750 23.249 1.00 80.86 378 GLU A C 1
ATOM 2568 O O . GLU A 1 345 ? 40.867 41.514 22.378 1.00 85.13 378 GLU A O 1
ATOM 2574 N N . ASP A 1 346 ? 41.603 42.792 24.069 1.00 75.42 379 ASP A N 1
ATOM 2575 C CA . ASP A 1 346 ? 40.499 43.748 23.986 1.00 77.55 379 ASP A CA 1
ATOM 2576 C C . ASP A 1 346 ? 41.091 45.129 23.721 1.00 77.10 379 ASP A C 1
ATOM 2577 O O . ASP A 1 346 ? 41.563 45.800 24.646 1.00 57.30 379 ASP A O 1
ATOM 2582 N N . SER A 1 347 ? 41.058 45.554 22.456 1.00 54.20 380 SER A N 1
ATOM 2583 C CA . SER A 1 347 ? 41.620 46.843 22.069 1.00 53.09 380 SER A CA 1
ATOM 2584 C C . SER A 1 347 ? 40.817 48.023 22.599 1.00 65.78 380 SER A C 1
ATOM 2585 O O . SER A 1 347 ? 41.324 49.149 22.577 1.00 54.53 380 SER A O 1
ATOM 2588 N N . ARG A 1 348 ? 39.586 47.797 23.067 1.00 75.20 381 ARG A N 1
ATOM 2589 C CA . ARG A 1 348 ? 38.807 48.878 23.660 1.00 69.71 381 ARG A CA 1
ATOM 2590 C C . ARG A 1 348 ? 39.418 49.378 24.962 1.00 75.13 381 ARG A C 1
ATOM 2591 O O . ARG A 1 348 ? 39.101 50.490 25.395 1.00 70.35 381 ARG A O 1
ATOM 2599 N N . THR A 1 349 ? 40.283 48.581 25.592 1.00 60.36 382 THR A N 1
ATOM 2600 C CA . THR A 1 349 ? 40.976 48.995 26.804 1.00 72.81 382 THR A CA 1
ATOM 2601 C C . THR A 1 349 ? 42.172 49.895 26.526 1.00 74.43 382 THR A C 1
ATOM 2602 O O . THR A 1 349 ? 42.721 50.472 27.471 1.00 85.61 382 THR A O 1
ATOM 2606 N N . LEU A 1 350 ? 42.592 50.022 25.269 1.00 58.18 383 LEU A N 1
ATOM 2607 C CA . LEU A 1 350 ? 43.692 50.917 24.940 1.00 57.21 383 LEU A CA 1
ATOM 2608 C C . LEU A 1 350 ? 43.305 52.361 25.230 1.00 65.86 383 LEU A C 1
ATOM 2609 O O . LEU A 1 350 ? 42.129 52.732 25.198 1.00 89.63 383 LEU A O 1
ATOM 2614 N N . THR A 1 351 ? 44.309 53.179 25.526 1.00 61.80 384 THR A N 1
ATOM 2615 C CA . THR A 1 351 ? 44.067 54.572 25.862 1.00 66.96 384 THR A CA 1
ATOM 2616 C C . THR A 1 351 ? 43.935 55.416 24.599 1.00 74.28 384 THR A C 1
ATOM 2617 O O . THR A 1 351 ? 44.357 55.023 23.508 1.00 71.43 384 THR A O 1
ATOM 2621 N N . SER A 1 352 ? 43.331 56.596 24.761 1.00 73.05 385 SER A N 1
ATOM 2622 C CA . SER A 1 352 ? 43.196 57.508 23.631 1.00 70.57 385 SER A CA 1
ATOM 2623 C C . SER A 1 352 ? 44.553 57.976 23.127 1.00 73.41 385 SER A C 1
ATOM 2624 O O . SER A 1 352 ? 44.718 58.214 21.925 1.00 77.13 385 SER A O 1
ATOM 2627 N N . ILE A 1 353 ? 45.534 58.109 24.022 1.00 70.12 386 ILE A N 1
ATOM 2628 C CA . ILE A 1 353 ? 46.869 58.510 23.593 1.00 72.23 386 ILE A CA 1
ATOM 2629 C C . ILE A 1 353 ? 47.509 57.413 22.752 1.00 73.29 386 ILE A C 1
ATOM 2630 O O . ILE A 1 353 ? 48.247 57.692 21.800 1.00 74.82 386 ILE A O 1
ATOM 2635 N N . ALA A 1 354 ? 47.223 56.149 23.076 1.00 69.36 387 ALA A N 1
ATOM 2636 C CA . ALA A 1 354 ? 47.811 55.046 22.326 1.00 54.18 387 ALA A CA 1
ATOM 2637 C C . ALA A 1 354 ? 47.127 54.870 20.977 1.00 66.07 387 ALA A C 1
ATOM 2638 O O . ALA A 1 354 ? 47.779 54.531 19.983 1.00 63.22 387 ALA A O 1
ATOM 2640 N N . VAL A 1 355 ? 45.813 55.098 20.922 1.00 67.89 388 VAL A N 1
ATOM 2641 C CA . VAL A 1 355 ? 45.094 54.971 19.658 1.00 61.97 388 VAL A CA 1
ATOM 2642 C C . VAL A 1 355 ? 45.417 56.144 18.742 1.00 67.48 388 VAL A C 1
ATOM 2643 O O . VAL A 1 355 ? 45.632 55.966 17.536 1.00 64.24 388 VAL A O 1
ATOM 2647 N N . ASN A 1 356 ? 45.461 57.362 19.293 1.00 63.48 389 ASN A N 1
ATOM 2648 C CA . ASN A 1 356 ? 45.818 58.521 18.483 1.00 59.02 389 ASN A CA 1
ATOM 2649 C C . ASN A 1 356 ? 47.234 58.409 17.937 1.00 63.88 389 ASN A C 1
ATOM 2650 O O . ASN A 1 356 ? 47.517 58.913 16.844 1.00 65.52 389 ASN A O 1
ATOM 2655 N N . PHE A 1 357 ? 48.133 57.751 18.672 1.00 65.50 390 PHE A N 1
ATOM 2656 C CA . PHE A 1 357 ? 49.505 57.600 18.199 1.00 50.70 390 PHE A CA 1
ATOM 2657 C C . PHE A 1 357 ? 49.556 56.771 16.922 1.00 72.31 390 PHE A C 1
ATOM 2658 O O . PHE A 1 357 ? 50.159 57.183 15.924 1.00 69.81 390 PHE A O 1
ATOM 2666 N N . ILE A 1 358 ? 48.930 55.591 16.935 1.00 58.17 391 ILE A N 1
ATOM 2667 C CA . ILE A 1 358 ? 48.960 54.734 15.757 1.00 49.30 391 ILE A CA 1
ATOM 2668 C C . ILE A 1 358 ? 48.165 55.340 14.609 1.00 59.30 391 ILE A C 1
ATOM 2669 O O . ILE A 1 358 ? 48.410 55.007 13.443 1.00 57.14 391 ILE A O 1
ATOM 2674 N N . LYS A 1 359 ? 47.220 56.236 14.904 1.00 58.51 392 LYS A N 1
ATOM 2675 C CA . LYS A 1 359 ? 46.569 56.994 13.843 1.00 48.93 392 LYS A CA 1
ATOM 2676 C C . LYS A 1 359 ? 47.475 58.090 13.303 1.00 50.65 392 LYS A C 1
ATOM 2677 O O . LYS A 1 359 ? 47.369 58.455 12.127 1.00 69.54 392 LYS A O 1
ATOM 2683 N N . ASN A 1 360 ? 48.372 58.619 14.140 1.00 56.54 393 ASN A N 1
ATOM 2684 C CA . ASN A 1 360 ? 49.286 59.665 13.697 1.00 58.75 393 A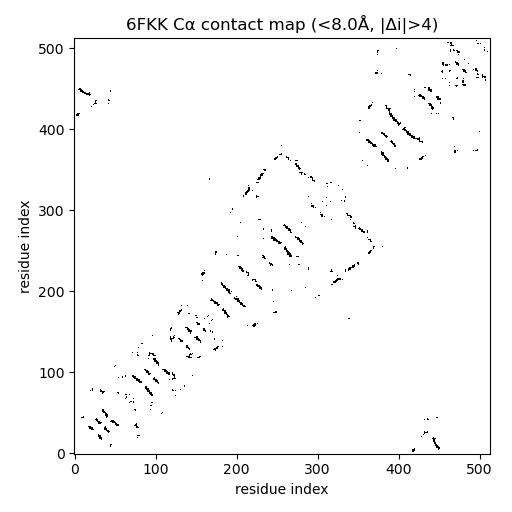SN A CA 1
ATOM 2685 C C . ASN A 1 360 ? 50.516 59.099 13.000 1.00 65.65 393 ASN A C 1
ATOM 2686 O O . ASN A 1 360 ? 51.095 59.772 12.140 1.00 76.43 393 ASN A O 1
ATOM 2691 N N . HIS A 1 361 ? 50.932 57.883 13.347 1.00 59.83 394 HIS A N 1
ATOM 2692 C CA . HIS A 1 361 ? 52.137 57.270 12.789 1.00 66.86 394 HIS A CA 1
ATOM 2693 C C . HIS A 1 361 ? 51.811 55.884 12.247 1.00 71.57 394 HIS A C 1
ATOM 2694 O O . HIS A 1 361 ? 52.250 54.868 12.799 1.00 63.73 394 HIS A O 1
ATOM 2701 N N . PRO A 1 362 ? 51.047 55.803 11.152 1.00 65.41 395 PRO A N 1
ATOM 2702 C CA . PRO A 1 362 ? 50.739 54.490 10.575 1.00 48.56 395 PRO A CA 1
ATOM 2703 C C . PRO A 1 362 ? 51.819 53.956 9.650 1.00 54.58 395 PRO A C 1
ATOM 2704 O O . PRO A 1 362 ? 51.732 52.793 9.234 1.00 49.65 395 PRO A O 1
ATOM 2708 N N . LEU A 1 363 ? 52.828 54.756 9.319 1.00 61.10 396 LEU A N 1
ATOM 2709 C CA . LEU A 1 363 ? 53.857 54.371 8.364 1.00 47.57 396 LEU A CA 1
ATOM 2710 C C . LEU A 1 363 ? 55.141 54.012 9.098 1.00 50.03 396 LEU A C 1
ATOM 2711 O O . LEU A 1 363 ? 55.630 54.790 9.924 1.00 63.10 396 LEU A O 1
ATOM 2716 N N . MET A 1 364 ? 55.682 52.836 8.792 1.00 43.86 397 MET A N 1
ATOM 2717 C CA . MET A 1 364 ? 56.910 52.376 9.419 1.00 43.12 397 MET A CA 1
ATOM 2718 C C . MET A 1 364 ? 58.125 52.976 8.720 1.00 43.80 397 MET A C 1
ATOM 2719 O O . MET A 1 364 ? 58.106 53.251 7.517 1.00 58.81 397 MET A O 1
ATOM 2724 N N . GLU A 1 365 ? 59.194 53.174 9.496 1.00 48.57 398 GLU A N 1
ATOM 2725 C CA . GLU A 1 365 ? 60.383 53.841 8.973 1.00 52.28 398 GLU A CA 1
ATOM 2726 C C . GLU A 1 365 ? 61.057 53.005 7.891 1.00 61.68 398 GLU A C 1
ATOM 2727 O O . GLU A 1 365 ? 61.352 53.502 6.798 1.00 63.84 398 GLU A O 1
ATOM 2733 N N . GLU A 1 366 ? 61.305 51.732 8.177 1.00 56.01 399 GLU A N 1
ATOM 2734 C CA . GLU A 1 366 ? 62.045 50.872 7.268 1.00 53.07 399 GLU A CA 1
ATOM 2735 C C . GLU A 1 366 ? 61.127 50.258 6.220 1.00 40.21 399 GLU A C 1
ATOM 2736 O O . GLU A 1 366 ? 59.943 50.010 6.466 1.00 49.16 399 GLU A O 1
ATOM 2742 N N . ALA A 1 367 ? 61.691 50.018 5.043 1.00 44.15 400 ALA A N 1
ATOM 2743 C CA . ALA A 1 367 ? 60.980 49.370 3.954 1.00 35.52 400 ALA A CA 1
ATOM 2744 C C . ALA A 1 367 ? 61.258 47.871 3.962 1.00 34.72 400 ALA A C 1
ATOM 2745 O O . ALA A 1 367 ? 62.231 47.396 4.554 1.00 48.18 400 ALA A O 1
ATOM 2747 N N . VAL A 1 368 ? 60.380 47.127 3.299 1.00 33.50 401 VAL A N 1
ATOM 2748 C CA . VAL A 1 368 ? 60.504 45.674 3.222 1.00 38.67 401 VAL A CA 1
ATOM 2749 C C . VAL A 1 368 ? 61.483 45.319 2.111 1.00 39.73 401 VAL A C 1
ATOM 2750 O O . VAL A 1 368 ? 61.272 45.707 0.953 1.00 52.50 401 VAL A O 1
ATOM 2754 N N . PRO A 1 369 ? 62.557 44.596 2.407 1.00 33.57 402 PRO A N 1
ATOM 2755 C CA . PRO A 1 369 ? 63.509 44.225 1.359 1.00 46.04 402 PRO A CA 1
ATOM 2756 C C . PRO A 1 369 ? 63.044 43.007 0.579 1.00 47.88 402 PRO A C 1
ATOM 2757 O O . PRO A 1 369 ? 62.410 42.094 1.112 1.00 51.62 402 PRO A O 1
ATOM 2761 N N . ALA A 1 370 ? 63.368 43.010 -0.709 1.00 43.06 403 ALA A N 1
ATOM 2762 C CA . ALA A 1 370 ? 63.021 41.890 -1.567 1.00 40.69 403 ALA A CA 1
ATOM 2763 C C . ALA A 1 370 ? 63.981 40.730 -1.343 1.00 49.45 403 ALA A C 1
ATOM 2764 O O . ALA A 1 370 ? 65.123 40.911 -0.910 1.00 47.89 403 ALA A O 1
ATOM 2766 N N . VAL A 1 371 ? 63.496 39.521 -1.633 1.00 42.16 404 VAL A N 1
ATOM 2767 C CA . VAL A 1 371 ? 64.357 38.348 -1.580 1.00 33.29 404 VAL A CA 1
ATOM 2768 C C . VAL A 1 371 ? 65.474 38.506 -2.600 1.00 45.79 404 VAL A C 1
ATOM 2769 O O . VAL A 1 371 ? 65.240 38.919 -3.743 1.00 46.47 404 VAL A O 1
ATOM 2773 N N . HIS A 1 372 ? 66.701 38.198 -2.176 1.00 44.30 405 HIS A N 1
ATOM 2774 C CA . HIS A 1 372 ? 67.944 38.372 -2.923 1.00 39.99 405 HIS A CA 1
ATOM 2775 C C . HIS A 1 372 ? 68.327 39.836 -3.095 1.00 38.48 405 HIS A C 1
ATOM 2776 O O . HIS A 1 372 ? 69.372 40.118 -3.695 1.00 55.30 405 HIS A O 1
ATOM 2783 N N . GLY A 1 373 ? 67.525 40.777 -2.597 1.00 49.73 406 GLY A N 1
ATOM 2784 C CA . GLY A 1 373 ? 67.872 42.183 -2.669 1.00 43.85 406 GLY A CA 1
ATOM 2785 C C . GLY A 1 373 ? 67.818 42.793 -4.050 1.00 37.51 406 GLY A C 1
ATOM 2786 O O . GLY A 1 373 ? 68.361 43.881 -4.257 1.00 42.47 406 GLY A O 1
ATOM 2787 N N . ARG A 1 374 ? 67.176 42.126 -5.003 1.00 44.18 407 ARG A N 1
ATOM 2788 C CA . ARG A 1 374 ? 67.077 42.619 -6.368 1.00 46.82 407 ARG A CA 1
ATOM 2789 C C . ARG A 1 374 ? 65.898 41.930 -7.038 1.00 44.86 407 ARG A C 1
ATOM 2790 O O . ARG A 1 374 ? 65.421 40.898 -6.550 1.00 49.34 407 ARG A O 1
ATOM 2798 N N . PRO A 1 375 ? 65.393 42.481 -8.140 1.00 44.40 408 PRO A N 1
ATOM 2799 C CA . PRO A 1 375 ? 64.285 41.827 -8.841 1.00 45.26 408 PRO A CA 1
ATOM 2800 C C . PRO A 1 375 ? 64.696 40.479 -9.410 1.00 49.19 408 PRO A C 1
ATOM 2801 O O . PRO A 1 375 ? 65.834 40.275 -9.841 1.00 57.49 408 PRO A O 1
ATOM 2805 N N . LEU A 1 376 ? 63.743 39.546 -9.399 1.00 50.24 409 LEU A N 1
ATOM 2806 C CA . LEU A 1 376 ? 63.963 38.248 -10.022 1.00 40.20 409 LEU A CA 1
ATOM 2807 C C . LEU A 1 376 ? 63.920 38.330 -11.542 1.00 42.00 409 LEU A C 1
ATOM 2808 O O . LEU A 1 376 ? 64.453 37.442 -12.216 1.00 49.75 409 LEU A O 1
ATOM 2813 N N . LEU A 1 377 ? 63.300 39.373 -12.088 1.00 39.45 410 LEU A N 1
ATOM 2814 C CA . LEU A 1 377 ? 63.238 39.591 -13.527 1.00 41.82 410 LEU A CA 1
ATOM 2815 C C . LEU A 1 377 ? 62.972 41.068 -13.763 1.00 46.60 410 LEU A C 1
ATOM 2816 O O . LEU A 1 377 ? 62.107 41.648 -13.104 1.00 52.89 410 LEU A O 1
ATOM 2821 N N . THR A 1 378 ? 63.716 41.673 -14.685 1.00 41.28 411 THR A N 1
ATOM 2822 C CA . THR A 1 378 ? 63.490 43.056 -15.076 1.00 37.51 411 THR A CA 1
ATOM 2823 C C . THR A 1 378 ? 63.190 43.127 -16.566 1.00 56.79 411 THR A C 1
ATOM 2824 O O . THR A 1 378 ? 63.733 42.354 -17.362 1.00 77.86 411 THR A O 1
ATOM 2828 N N . LYS A 1 379 ? 62.309 44.056 -16.934 1.00 49.61 412 LYS A N 1
ATOM 2829 C CA . LYS A 1 379 ? 61.956 44.311 -18.331 1.00 43.20 412 LYS A CA 1
ATOM 2830 C C . LYS A 1 379 ? 61.929 45.823 -18.524 1.00 61.68 412 LYS A C 1
ATOM 2831 O O . LYS A 1 379 ? 60.959 46.481 -18.138 1.00 74.48 412 LYS A O 1
ATOM 2837 N N . VAL A 1 380 ? 62.986 46.370 -19.121 1.00 59.66 413 VAL A N 1
ATOM 2838 C CA . VAL A 1 380 ? 63.166 47.811 -19.241 1.00 70.49 413 VAL A CA 1
ATOM 2839 C C . VAL A 1 380 ? 63.291 48.182 -20.712 1.00 77.09 413 VAL A C 1
ATOM 2840 O O . VAL A 1 380 ? 63.895 47.444 -21.500 1.00 64.15 413 VAL A O 1
ATOM 2844 N N . ASN A 1 381 ? 62.711 49.330 -21.077 1.00 78.65 414 ASN A N 1
ATOM 2845 C CA . ASN A 1 381 ? 62.769 49.859 -22.441 1.00 102.14 414 ASN A CA 1
ATOM 2846 C C . ASN A 1 381 ? 62.160 48.884 -23.446 1.00 108.72 414 ASN A C 1
ATOM 2847 O O . ASN A 1 381 ? 62.684 48.683 -24.543 1.00 119.50 414 ASN A O 1
ATOM 2852 N N . LEU A 1 382 ? 61.038 48.277 -23.069 1.00 95.51 415 LEU A N 1
ATOM 2853 C CA . LEU A 1 382 ? 60.313 47.357 -23.930 1.00 81.70 415 LEU A CA 1
ATOM 2854 C C . LEU A 1 382 ? 58.914 47.895 -24.195 1.00 86.31 415 LEU A C 1
ATOM 2855 O O . LEU A 1 382 ? 58.386 48.716 -23.440 1.00 82.24 415 LEU A O 1
ATOM 2860 N N . HIS A 1 383 ? 58.313 47.420 -25.285 1.00 88.93 416 HIS A N 1
ATOM 2861 C CA . HIS A 1 383 ? 57.000 47.886 -25.709 1.00 93.25 416 HIS A CA 1
ATOM 2862 C C . HIS A 1 383 ? 55.854 47.199 -24.973 1.00 82.69 416 HIS A C 1
ATOM 2863 O O . HIS A 1 383 ? 54.725 47.193 -25.479 1.00 88.34 416 HIS A O 1
ATOM 2870 N N . HIS A 1 384 ? 56.108 46.622 -23.801 1.00 64.56 417 HIS A N 1
ATOM 2871 C CA . HIS A 1 384 ? 55.050 46.006 -23.016 1.00 58.73 417 HIS A CA 1
ATOM 2872 C C . HIS A 1 384 ? 55.446 46.007 -21.548 1.00 60.81 417 HIS A C 1
ATOM 2873 O O . HIS A 1 384 ? 56.629 46.050 -21.200 1.00 53.80 417 HIS A O 1
ATOM 2880 N N . ARG A 1 385 ? 54.433 45.961 -20.687 1.00 49.97 418 ARG A N 1
ATOM 2881 C CA . ARG A 1 385 ? 54.620 45.915 -19.245 1.00 48.36 418 ARG A CA 1
ATOM 2882 C C . ARG A 1 385 ? 54.030 44.625 -18.692 1.00 45.22 418 ARG A C 1
ATOM 2883 O O . ARG A 1 385 ? 53.066 44.083 -19.241 1.00 58.51 418 ARG A O 1
ATOM 2891 N N . LEU A 1 386 ? 54.608 44.139 -17.597 1.00 48.11 419 LEU A N 1
ATOM 2892 C CA . LEU A 1 386 ? 54.071 42.970 -16.917 1.00 37.49 419 LEU A CA 1
ATOM 2893 C C . LEU A 1 386 ? 52.823 43.341 -16.129 1.00 36.43 419 LEU A C 1
ATOM 2894 O O . LEU A 1 386 ? 52.721 44.438 -15.572 1.00 37.53 419 LEU A O 1
ATOM 2899 N N . THR A 1 387 ? 51.862 42.410 -16.083 1.00 41.36 420 THR A N 1
ATOM 2900 C CA . THR A 1 387 ? 50.555 42.702 -15.492 1.00 37.88 420 THR A CA 1
ATOM 2901 C C . THR A 1 387 ? 50.067 41.627 -14.527 1.00 36.50 420 THR A C 1
ATOM 2902 O O . THR A 1 387 ? 49.328 41.942 -13.587 1.00 51.35 420 THR A O 1
ATOM 2906 N N . ALA A 1 388 ? 50.456 40.369 -14.727 1.00 34.36 421 ALA A N 1
ATOM 2907 C CA . ALA A 1 388 ? 49.945 39.258 -13.934 1.00 41.57 421 ALA A CA 1
ATOM 2908 C C . ALA A 1 388 ? 51.101 38.409 -13.420 1.00 33.38 421 ALA A C 1
ATOM 2909 O O . ALA A 1 388 ? 52.242 38.528 -13.873 1.00 34.54 421 ALA A O 1
ATOM 2911 N N . ILE A 1 389 ? 50.789 37.531 -12.467 1.00 41.22 422 ILE A N 1
ATOM 2912 C CA . ILE A 1 389 ? 51.801 36.713 -11.807 1.00 38.85 422 ILE A CA 1
ATOM 2913 C C . ILE A 1 389 ? 51.149 35.418 -11.340 1.00 38.79 422 ILE A C 1
ATOM 2914 O O . ILE A 1 389 ? 49.987 35.405 -10.925 1.00 48.83 422 ILE A O 1
ATOM 2919 N N . ALA A 1 390 ? 51.903 34.325 -11.428 1.00 40.27 423 ALA A N 1
ATOM 2920 C CA . ALA A 1 390 ? 51.481 33.025 -10.927 1.00 45.75 423 ALA A CA 1
ATOM 2921 C C . ALA A 1 390 ? 52.725 32.163 -10.772 1.00 38.33 423 ALA A C 1
ATOM 2922 O O . ALA A 1 390 ? 53.702 32.335 -11.505 1.00 48.06 423 ALA A O 1
ATOM 2924 N N . VAL A 1 391 ? 52.687 31.245 -9.809 1.00 34.62 424 VAL A N 1
ATOM 2925 C CA . VAL A 1 391 ? 53.854 30.450 -9.441 1.00 34.81 424 VAL A CA 1
ATOM 2926 C C . VAL A 1 391 ? 53.469 28.980 -9.359 1.00 37.80 424 VAL A C 1
ATOM 2927 O O . VAL A 1 391 ? 52.437 28.632 -8.774 1.00 55.02 424 VAL A O 1
ATOM 2931 N N . HIS A 1 392 ? 54.306 28.117 -9.949 1.00 54.28 425 HIS A N 1
ATOM 2932 C CA . HIS A 1 392 ? 54.275 26.681 -9.698 1.00 53.38 425 HIS A CA 1
ATOM 2933 C C . HIS A 1 392 ? 55.427 26.365 -8.755 1.00 58.54 425 HIS A C 1
ATOM 2934 O O . HIS A 1 392 ? 56.581 26.275 -9.202 1.00 61.62 425 HIS A O 1
ATOM 2941 N N . PRO A 1 393 ? 55.181 26.196 -7.461 1.00 47.58 426 PRO A N 1
ATOM 2942 C CA . PRO A 1 393 ? 56.285 26.137 -6.502 1.00 55.05 426 PRO A CA 1
ATOM 2943 C C . PRO A 1 393 ? 56.924 24.763 -6.399 1.00 58.67 426 PRO A C 1
ATOM 2944 O O . PRO A 1 393 ? 56.270 23.725 -6.537 1.00 58.28 426 PRO A O 1
ATOM 2948 N N . GLN A 1 394 ? 58.236 24.783 -6.157 1.00 58.16 427 GLN A N 1
ATOM 2949 C CA . GLN A 1 394 ? 59.006 23.600 -5.770 1.00 50.19 427 GLN A CA 1
ATOM 2950 C C . GLN A 1 394 ? 58.909 22.488 -6.814 1.00 58.87 427 GLN A C 1
ATOM 2951 O O . GLN A 1 394 ? 58.594 21.337 -6.504 1.00 74.12 427 GLN A O 1
ATOM 2957 N N . VAL A 1 395 ? 59.192 22.841 -8.063 1.00 51.41 428 VAL A N 1
ATOM 2958 C CA . VAL A 1 395 ? 59.303 21.846 -9.124 1.00 44.88 428 VAL A CA 1
ATOM 2959 C C . VAL A 1 395 ? 60.656 21.159 -8.992 1.00 62.36 428 VAL A C 1
ATOM 2960 O O . VAL A 1 395 ? 61.702 21.816 -9.011 1.00 77.09 428 VAL A O 1
ATOM 2964 N N . LYS A 1 396 ? 60.640 19.836 -8.851 1.00 57.92 429 LYS A N 1
ATOM 2965 C CA . LYS A 1 396 ? 61.869 19.075 -8.661 1.00 49.87 429 LYS A CA 1
ATOM 2966 C C . LYS A 1 396 ? 62.548 18.848 -10.007 1.00 62.76 429 LYS A C 1
ATOM 2967 O O . LYS A 1 396 ? 61.957 18.254 -10.915 1.00 67.49 429 LYS A O 1
ATOM 2973 N N . SER A 1 397 ? 63.786 19.318 -10.134 1.00 60.36 430 SER A N 1
ATOM 2974 C CA . SER A 1 397 ? 64.544 19.154 -11.363 1.00 51.64 430 SER A CA 1
ATOM 2975 C C . SER A 1 397 ? 65.111 17.736 -11.452 1.00 56.97 430 SER A C 1
ATOM 2976 O O . SER A 1 397 ? 65.117 16.978 -10.478 1.00 55.51 430 SER A O 1
ATOM 2979 N N . LEU A 1 398 ? 65.574 17.372 -12.655 1.00 67.17 431 LEU A N 1
ATOM 2980 C CA . LEU A 1 398 ? 66.185 16.058 -12.851 1.00 67.27 431 LEU A CA 1
ATOM 2981 C C . LEU A 1 398 ? 67.337 15.848 -11.884 1.00 61.38 431 LEU A C 1
ATOM 2982 O O . LEU A 1 398 ? 67.545 14.737 -11.378 1.00 78.78 431 LEU A O 1
ATOM 2987 N N . SER A 1 399 ? 68.094 16.916 -11.620 1.00 71.31 432 SER A N 1
ATOM 2988 C CA . SER A 1 399 ? 69.214 16.839 -10.698 1.00 66.74 432 SER A CA 1
ATOM 2989 C C . SER A 1 399 ? 68.736 16.526 -9.284 1.00 58.69 432 SER A C 1
ATOM 2990 O O . SER A 1 399 ? 69.397 15.781 -8.561 1.00 75.09 432 SER A O 1
ATOM 2993 N N . GLY A 1 400 ? 67.589 17.063 -8.876 1.00 56.66 433 GLY A N 1
ATOM 2994 C CA . GLY A 1 400 ? 67.078 16.884 -7.529 1.00 63.13 433 GLY A CA 1
ATOM 2995 C C . GLY A 1 400 ? 66.798 18.169 -6.780 1.00 76.14 433 GLY A C 1
ATOM 2996 O O . GLY A 1 400 ? 66.155 18.120 -5.720 1.00 79.35 433 GLY A O 1
ATOM 2997 N N . ALA A 1 401 ? 67.250 19.318 -7.277 1.00 67.52 434 ALA A N 1
ATOM 2998 C CA . ALA A 1 401 ? 66.962 20.594 -6.645 1.00 49.94 434 ALA A CA 1
ATOM 2999 C C . ALA A 1 401 ? 65.551 21.059 -6.994 1.00 54.81 434 ALA A C 1
ATOM 3000 O O . ALA A 1 401 ? 64.967 20.658 -8.004 1.00 65.19 434 ALA A O 1
ATOM 3002 N N . TYR A 1 402 ? 65.005 21.925 -6.146 1.00 46.47 435 TYR A N 1
ATOM 3003 C CA . TYR A 1 402 ? 63.639 22.411 -6.289 1.00 53.09 435 TYR A CA 1
ATOM 3004 C C . TYR A 1 402 ? 63.657 23.876 -6.703 1.00 58.02 435 TYR A C 1
ATOM 3005 O O . TYR A 1 402 ? 64.340 24.694 -6.079 1.00 67.09 435 TYR A O 1
ATOM 3014 N N . TYR A 1 403 ? 62.915 24.196 -7.762 1.00 52.34 436 TYR A N 1
ATOM 3015 C CA . TYR A 1 403 ? 62.841 25.549 -8.293 1.00 44.49 436 TYR A CA 1
ATOM 3016 C C . TYR A 1 403 ? 61.386 25.977 -8.410 1.00 39.56 436 TYR A C 1
ATOM 3017 O O . TYR A 1 403 ? 60.521 25.173 -8.769 1.00 57.85 436 TYR A O 1
ATOM 3026 N N . ASP A 1 404 ? 61.122 27.245 -8.109 1.00 46.96 437 ASP A N 1
ATOM 3027 C CA . ASP A 1 404 ? 59.811 27.828 -8.359 1.00 52.79 437 ASP A CA 1
ATOM 3028 C C . ASP A 1 404 ? 59.742 28.298 -9.807 1.00 51.55 437 ASP A C 1
ATOM 3029 O O . ASP A 1 404 ? 60.515 29.168 -10.220 1.00 44.87 437 ASP A O 1
ATOM 3034 N N . VAL A 1 405 ? 58.830 27.721 -10.582 1.00 48.35 438 VAL A N 1
ATOM 3035 C CA . VAL A 1 405 ? 58.591 28.182 -11.945 1.00 40.83 438 VAL A CA 1
ATOM 3036 C C . VAL A 1 405 ? 57.617 29.351 -11.882 1.00 48.22 438 VAL A C 1
ATOM 3037 O O . VAL A 1 405 ? 56.471 29.195 -11.448 1.00 45.67 438 VAL A O 1
ATOM 3041 N N . ILE A 1 406 ? 58.074 30.524 -12.306 1.00 49.28 439 ILE A N 1
ATOM 3042 C CA . ILE A 1 406 ? 57.319 31.762 -12.165 1.00 35.89 439 ILE A CA 1
ATOM 3043 C C . ILE A 1 406 ? 56.709 32.130 -13.509 1.00 51.44 439 ILE A C 1
ATOM 3044 O O . ILE A 1 406 ? 57.405 32.160 -14.532 1.00 51.04 439 ILE A O 1
ATOM 3049 N N . TYR A 1 407 ? 55.411 32.416 -13.506 1.00 54.11 440 TYR A N 1
ATOM 3050 C CA . TYR A 1 407 ? 54.679 32.807 -14.700 1.00 50.02 440 TYR A CA 1
ATOM 3051 C C . TYR A 1 407 ? 54.266 34.268 -14.585 1.00 56.15 440 TYR A C 1
ATOM 3052 O O . TYR A 1 407 ? 53.795 34.708 -13.531 1.00 66.19 440 TYR A O 1
ATOM 3061 N N . SER A 1 408 ? 54.442 35.016 -15.670 1.00 55.43 441 SER A N 1
ATOM 3062 C CA . SER A 1 408 ? 54.110 36.431 -15.679 1.00 48.50 441 SER A CA 1
ATOM 3063 C C . SER A 1 408 ? 53.474 36.796 -17.012 1.00 50.91 441 SER A C 1
ATOM 3064 O O . SER A 1 408 ? 53.938 36.360 -18.069 1.00 54.54 441 SER A O 1
ATOM 3067 N N . GLY A 1 409 ? 52.410 37.593 -16.954 1.00 36.10 442 GLY A N 1
ATOM 3068 C CA . GLY A 1 409 ? 51.735 38.039 -18.156 1.00 37.44 442 GLY A CA 1
ATOM 3069 C C . GLY A 1 409 ? 51.947 39.512 -18.444 1.00 46.18 442 GLY A C 1
ATOM 3070 O O . GLY A 1 409 ? 52.361 40.268 -17.560 1.00 48.83 442 GLY A O 1
ATOM 3071 N N . THR A 1 410 ? 51.662 39.934 -19.672 1.00 53.76 443 THR A N 1
ATOM 3072 C CA . THR A 1 410 ? 51.872 41.308 -20.102 1.00 44.25 443 THR A CA 1
ATOM 3073 C C . THR A 1 410 ? 50.561 41.918 -20.585 1.00 51.47 443 THR A C 1
ATOM 3074 O O . THR A 1 410 ? 49.571 41.222 -20.826 1.00 56.74 443 THR A O 1
ATOM 3078 N N . ASP A 1 411 ? 50.568 43.247 -20.723 1.00 51.59 444 ASP A N 1
ATOM 3079 C CA . ASP A 1 411 ? 49.477 43.934 -21.405 1.00 56.50 444 ASP A CA 1
ATOM 3080 C C . ASP A 1 411 ? 49.485 43.668 -22.903 1.00 60.19 444 ASP A C 1
ATOM 3081 O O . ASP A 1 411 ? 48.515 44.013 -23.588 1.00 76.18 444 ASP A O 1
ATOM 3086 N N . ASP A 1 412 ? 50.560 43.070 -23.417 1.00 64.17 445 ASP A N 1
ATOM 3087 C CA . ASP A 1 412 ? 50.650 42.680 -24.817 1.00 66.58 445 ASP A CA 1
ATOM 3088 C C . ASP A 1 412 ? 49.904 41.378 -25.087 1.00 71.85 445 ASP A C 1
ATOM 3089 O O . ASP A 1 412 ? 49.439 41.153 -26.209 1.00 74.70 445 ASP A O 1
ATOM 3094 N N . GLY A 1 413 ? 49.760 40.527 -24.075 1.00 55.77 446 GLY A N 1
ATOM 3095 C CA . GLY A 1 413 ? 49.192 39.208 -24.247 1.00 54.29 446 GLY A CA 1
ATOM 3096 C C . GLY A 1 413 ? 50.195 38.075 -24.208 1.00 58.07 446 GLY A C 1
ATOM 3097 O O . GLY A 1 413 ? 49.829 36.937 -24.528 1.00 57.68 446 GLY A O 1
ATOM 3098 N N . LYS A 1 414 ? 51.440 38.345 -23.832 1.00 60.49 447 LYS A N 1
ATOM 3099 C CA . LYS A 1 414 ? 52.475 37.327 -23.773 1.00 54.57 447 LYS A CA 1
ATOM 3100 C C . LYS A 1 414 ? 52.578 36.750 -22.367 1.00 56.78 447 LYS A C 1
ATOM 3101 O O . LYS A 1 414 ? 52.158 37.361 -21.382 1.00 55.25 447 LYS A O 1
ATOM 3107 N N . VAL A 1 415 ? 53.155 35.554 -22.286 1.00 51.35 448 VAL A N 1
ATOM 3108 C CA . VAL A 1 415 ? 53.391 34.871 -21.021 1.00 47.34 448 VAL A CA 1
ATOM 3109 C C . VAL A 1 415 ? 54.856 34.465 -20.968 1.00 60.73 448 VAL A C 1
ATOM 3110 O O . VAL A 1 415 ? 55.386 33.912 -21.938 1.00 74.33 448 VAL A O 1
ATOM 3114 N N . THR A 1 416 ? 55.508 34.739 -19.840 1.00 51.70 449 THR A N 1
ATOM 3115 C CA . THR A 1 416 ? 56.925 34.452 -19.655 1.00 54.39 449 THR A CA 1
ATOM 3116 C C . THR A 1 416 ? 57.097 33.465 -18.509 1.00 68.55 449 THR A C 1
ATOM 3117 O O . THR A 1 416 ? 56.684 33.743 -17.378 1.00 76.06 449 THR A O 1
ATOM 3121 N N . LYS A 1 417 ? 57.700 32.317 -18.806 1.00 53.92 450 LYS A N 1
ATOM 3122 C CA . LYS A 1 417 ? 58.147 31.374 -17.791 1.00 50.62 450 LYS A CA 1
ATOM 3123 C C . LYS A 1 417 ? 59.614 31.635 -17.480 1.00 47.52 450 LYS A C 1
ATOM 3124 O O . LYS A 1 417 ? 60.408 31.903 -18.387 1.00 63.79 450 LYS A O 1
ATOM 3130 N N . PHE A 1 418 ? 59.975 31.547 -16.202 1.00 38.12 451 PHE A N 1
ATOM 3131 C CA . PHE A 1 418 ? 61.379 31.656 -15.828 1.00 38.25 451 PHE A CA 1
ATOM 3132 C C . PHE A 1 418 ? 61.587 31.079 -14.437 1.00 47.60 451 PHE A C 1
ATOM 3133 O O . PHE A 1 418 ? 60.662 31.012 -13.623 1.00 54.35 451 PHE A O 1
ATOM 3141 N N . ILE A 1 419 ? 62.828 30.663 -14.180 1.00 38.43 452 ILE A N 1
ATOM 3142 C CA . ILE A 1 419 ? 63.274 30.241 -12.860 1.00 51.53 452 ILE A CA 1
ATOM 3143 C C . ILE A 1 419 ? 64.531 31.028 -12.515 1.00 50.44 452 ILE A C 1
ATOM 3144 O O . ILE A 1 419 ? 65.136 31.683 -13.364 1.00 48.43 452 ILE A O 1
ATOM 3149 N N . ASN A 1 420 ? 64.921 30.957 -11.246 1.00 44.15 453 ASN A N 1
ATOM 3150 C CA . ASN A 1 420 ? 66.096 31.657 -10.748 1.00 45.25 453 ASN A CA 1
ATOM 3151 C C . ASN A 1 420 ? 67.123 30.653 -10.250 1.00 48.86 453 ASN A C 1
ATOM 3152 O O . ASN A 1 420 ? 66.772 29.647 -9.625 1.00 67.62 453 ASN A O 1
ATOM 3157 N N . ILE A 1 421 ? 68.392 30.930 -10.533 1.00 52.24 454 ILE A N 1
ATOM 3158 C CA . ILE A 1 421 ? 69.506 30.119 -10.060 1.00 60.39 454 ILE A CA 1
ATOM 3159 C C . ILE A 1 421 ? 70.513 31.052 -9.406 1.00 55.63 454 ILE A C 1
ATOM 3160 O O . ILE A 1 421 ? 70.978 32.010 -10.036 1.00 75.05 454 ILE A O 1
ATOM 3165 N N . LEU A 1 422 ? 70.844 30.781 -8.148 1.00 52.50 455 LEU A N 1
ATOM 3166 C CA . LEU A 1 422 ? 71.773 31.599 -7.378 1.00 69.54 455 LEU A CA 1
ATOM 3167 C C . LEU A 1 422 ? 73.100 30.861 -7.271 1.00 77.02 455 LEU A C 1
ATOM 3168 O O . LEU A 1 422 ? 73.145 29.728 -6.779 1.00 83.13 455 LEU A O 1
ATOM 3173 N N . SER A 1 423 ? 74.173 31.500 -7.729 1.00 83.56 456 SER A N 1
ATOM 3174 C CA . SER A 1 423 ? 75.496 30.893 -7.759 1.00 103.12 456 SER A CA 1
ATOM 3175 C C . SER A 1 423 ? 76.302 31.303 -6.533 1.00 135.47 456 SER A C 1
ATOM 3176 O O . SER A 1 423 ? 76.297 32.472 -6.133 1.00 123.51 456 SER A O 1
ATOM 3179 N N . THR A 1 424 ? 76.997 30.333 -5.943 1.00 170.59 457 THR A N 1
ATOM 3180 C CA . THR A 1 424 ? 77.836 30.546 -4.770 1.00 184.70 457 THR A CA 1
ATOM 3181 C C . THR A 1 424 ? 79.298 30.422 -5.179 1.00 200.49 457 THR A C 1
ATOM 3182 O O . THR A 1 424 ? 79.729 29.358 -5.638 1.00 209.05 457 THR A O 1
ATOM 3186 N N . HIS A 1 425 ? 80.050 31.504 -5.001 1.00 207.62 458 HIS A N 1
ATOM 3187 C CA . HIS A 1 425 ? 81.450 31.585 -5.402 1.00 211.36 458 HIS A CA 1
ATOM 3188 C C . HIS A 1 425 ? 81.694 31.085 -6.830 1.00 220.59 458 HIS A C 1
ATOM 3189 O O . HIS A 1 425 ? 82.492 30.164 -7.042 1.00 223.62 458 HIS A O 1
ATOM 3196 N N . PRO A 1 426 ? 81.026 31.673 -7.843 1.00 215.81 459 PRO A N 1
ATOM 3197 C CA . PRO A 1 426 ? 81.307 31.258 -9.224 1.00 213.40 459 PRO A CA 1
ATOM 3198 C C . PRO A 1 426 ? 82.588 31.885 -9.750 1.00 217.85 459 PRO A C 1
ATOM 3199 O O . PRO A 1 426 ? 83.373 31.232 -10.445 1.00 220.10 459 PRO A O 1
ATOM 3203 N N . ASN A 1 427 ? 82.806 33.157 -9.414 1.00 217.91 460 ASN A N 1
ATOM 3204 C CA . ASN A 1 427 ? 84.027 33.867 -9.773 1.00 208.35 460 ASN A CA 1
ATOM 3205 C C . ASN A 1 427 ? 84.579 34.606 -8.560 1.00 202.39 460 ASN A C 1
ATOM 3206 O O . ASN A 1 427 ? 85.767 34.490 -8.241 1.00 191.85 460 ASN A O 1
ATOM 3211 N N . SER A 1 428 ? 83.723 35.363 -7.878 1.00 202.38 461 SER A N 1
ATOM 3212 C CA . SER A 1 428 ? 84.096 36.102 -6.682 1.00 203.45 461 SER A CA 1
ATOM 3213 C C . SER A 1 428 ? 83.157 35.728 -5.543 1.00 208.58 461 SER A C 1
ATOM 3214 O O . SER A 1 428 ? 82.165 35.018 -5.732 1.00 213.61 461 SER A O 1
ATOM 3217 N N . THR A 1 429 ? 83.480 36.223 -4.345 1.00 204.64 462 THR A N 1
ATOM 3218 C CA . THR A 1 429 ? 82.679 35.912 -3.165 1.00 191.97 462 THR A CA 1
ATOM 3219 C C . THR A 1 429 ? 81.266 36.474 -3.257 1.00 184.35 462 THR A C 1
ATOM 3220 O O . THR A 1 429 ? 80.375 35.999 -2.545 1.00 179.89 462 THR A O 1
ATOM 3224 N N . VAL A 1 430 ? 81.042 37.471 -4.112 1.00 182.31 463 VAL A N 1
ATOM 3225 C CA . VAL A 1 430 ? 79.707 38.027 -4.285 1.00 174.04 463 VAL A CA 1
ATOM 3226 C C . VAL A 1 430 ? 78.829 37.016 -5.008 1.00 168.80 463 VAL A C 1
ATOM 3227 O O . VAL A 1 430 ? 79.222 36.449 -6.036 1.00 167.06 463 VAL A O 1
ATOM 3231 N N . ASP A 1 431 ? 77.636 36.780 -4.471 1.00 157.55 464 ASP A N 1
ATOM 3232 C CA . ASP A 1 431 ? 76.702 35.864 -5.109 1.00 137.16 464 ASP A CA 1
ATOM 3233 C C . ASP A 1 431 ? 76.076 36.515 -6.334 1.00 117.55 464 ASP A C 1
ATOM 3234 O O . ASP A 1 431 ? 75.722 37.697 -6.315 1.00 125.04 464 ASP A O 1
ATOM 3239 N N . ARG A 1 432 ? 75.945 35.740 -7.406 1.00 101.47 465 ARG A N 1
ATOM 3240 C CA . ARG A 1 432 ? 75.302 36.200 -8.628 1.00 95.05 465 ARG A CA 1
ATOM 3241 C C . ARG A 1 432 ? 73.989 35.456 -8.828 1.00 75.94 465 ARG A C 1
ATOM 3242 O O . ARG A 1 432 ? 73.963 34.220 -8.837 1.00 77.55 465 ARG A O 1
ATOM 3250 N N . LEU A 1 433 ? 72.907 36.213 -8.981 1.00 63.01 466 LEU A N 1
ATOM 3251 C CA . LEU A 1 433 ? 71.585 35.671 -9.268 1.00 50.01 466 LEU A CA 1
ATOM 3252 C C . LEU A 1 433 ? 71.294 35.855 -10.750 1.00 66.40 466 LEU A C 1
ATOM 3253 O O . LEU A 1 433 ? 71.321 36.983 -11.254 1.00 87.52 466 LEU A O 1
ATOM 3258 N N . LYS A 1 434 ? 71.016 34.756 -11.446 1.00 44.42 467 LYS A N 1
ATOM 3259 C CA . LYS A 1 434 ? 70.689 34.814 -12.861 1.00 61.71 467 LYS A CA 1
ATOM 3260 C C . LYS A 1 434 ? 69.257 34.345 -13.086 1.00 49.67 467 LYS A C 1
ATOM 3261 O O . LYS A 1 434 ? 68.660 33.666 -12.246 1.00 56.41 467 LYS A O 1
ATOM 3267 N N . THR A 1 435 ? 68.709 34.731 -14.236 1.00 47.06 468 THR A N 1
ATOM 3268 C CA . THR A 1 435 ? 67.314 34.477 -14.583 1.00 40.35 468 THR A CA 1
ATOM 3269 C C . THR A 1 435 ? 67.274 33.567 -15.803 1.00 65.86 468 THR A C 1
ATOM 3270 O O . THR A 1 435 ? 67.634 33.986 -16.908 1.00 77.98 468 THR A O 1
ATOM 3274 N N . VAL A 1 436 ? 66.836 32.326 -15.601 1.00 56.35 469 VAL A N 1
ATOM 3275 C CA . VAL A 1 436 ? 66.723 31.350 -16.679 1.00 51.44 469 VAL A CA 1
ATOM 3276 C C . VAL A 1 436 ? 65.324 31.493 -17.270 1.00 50.48 469 VAL A C 1
ATOM 3277 O O . VAL A 1 436 ? 64.344 31.013 -16.700 1.00 46.54 469 VAL A O 1
ATOM 3281 N N . VAL A 1 437 ? 65.232 32.159 -18.417 1.00 46.55 470 VAL A N 1
ATOM 3282 C CA . VAL A 1 437 ? 63.953 32.340 -19.094 1.00 45.90 470 VAL A CA 1
ATOM 3283 C C . VAL A 1 437 ? 63.609 31.058 -19.839 1.00 56.90 470 VAL A C 1
ATOM 3284 O O . VAL A 1 437 ? 64.337 30.639 -20.744 1.00 73.20 470 VAL A O 1
ATOM 3288 N N . ILE A 1 438 ? 62.496 30.433 -19.461 1.00 57.30 471 ILE A N 1
ATOM 3289 C CA . ILE A 1 438 ? 62.089 29.186 -20.099 1.00 47.97 471 ILE A CA 1
ATOM 3290 C C . ILE A 1 438 ? 61.460 29.456 -21.460 1.00 45.26 471 ILE A C 1
ATOM 3291 O O . ILE A 1 438 ? 61.872 28.880 -22.474 1.00 60.18 471 ILE A O 1
ATOM 3296 N N . SER A 1 439 ? 60.458 30.332 -21.508 1.00 46.37 472 SER A N 1
ATOM 3297 C CA . SER A 1 439 ? 59.793 30.647 -22.765 1.00 60.90 472 SER A CA 1
ATOM 3298 C C . SER A 1 439 ? 59.058 31.972 -22.635 1.00 61.56 472 SER A C 1
ATOM 3299 O O . SER A 1 439 ? 58.665 32.376 -21.538 1.00 66.38 472 SER A O 1
ATOM 3302 N N . GLU A 1 440 ? 58.876 32.638 -23.774 1.00 59.64 473 GLU A N 1
ATOM 3303 C CA . GLU A 1 440 ? 58.021 33.819 -23.869 1.00 47.69 473 GLU A CA 1
ATOM 3304 C C . GLU A 1 440 ? 57.201 33.679 -25.143 1.00 54.93 473 GLU A C 1
ATOM 3305 O O . GLU A 1 440 ? 57.729 33.855 -26.245 1.00 68.92 473 GLU A O 1
ATOM 3311 N N . MET A 1 441 ? 55.920 33.355 -24.995 1.00 68.30 474 MET A N 1
ATOM 3312 C CA . MET A 1 441 ? 55.056 33.072 -26.130 1.00 69.58 474 MET A CA 1
ATOM 3313 C C . MET A 1 441 ? 53.837 33.981 -26.113 1.00 66.29 474 MET A C 1
ATOM 3314 O O . MET A 1 441 ? 53.376 34.417 -25.053 1.00 67.62 474 MET A O 1
ATOM 3319 N N . GLN A 1 442 ? 53.319 34.260 -27.305 1.00 66.68 475 GLN A N 1
ATOM 3320 C CA . GLN A 1 442 ? 52.075 35.003 -27.446 1.00 63.97 475 GLN A CA 1
ATOM 3321 C C . GLN A 1 442 ? 50.906 34.060 -27.187 1.00 69.13 475 GLN A C 1
ATOM 3322 O O . GLN A 1 442 ? 50.782 33.023 -27.847 1.00 75.15 475 GLN A O 1
ATOM 3328 N N . VAL A 1 443 ? 50.056 34.410 -26.226 1.00 59.90 476 VAL A N 1
ATOM 3329 C CA . VAL A 1 443 ? 48.903 33.600 -25.854 1.00 52.71 476 VAL A CA 1
ATOM 3330 C C . VAL A 1 443 ? 47.601 34.233 -26.333 1.00 61.33 476 VAL A C 1
ATOM 3331 O O . VAL A 1 443 ? 46.806 33.594 -27.022 1.00 72.97 476 VAL A O 1
ATOM 3335 N N . LEU A 1 444 ? 47.368 35.482 -25.969 1.00 59.22 477 LEU A N 1
ATOM 3336 C CA . LEU A 1 444 ? 46.173 36.209 -26.370 1.00 52.88 477 LEU A CA 1
ATOM 3337 C C . LEU A 1 444 ? 46.426 36.943 -27.677 1.00 66.80 477 LEU A C 1
ATOM 3338 O O . LEU A 1 444 ? 47.567 37.049 -28.135 1.00 71.95 477 LEU A O 1
ATOM 3343 N N . PRO A 1 445 ? 45.372 37.443 -28.327 1.00 70.93 478 PRO A N 1
ATOM 3344 C CA . PRO A 1 445 ? 45.576 38.346 -29.466 1.00 66.24 478 PRO A CA 1
ATOM 3345 C C . PRO A 1 445 ? 46.487 39.505 -29.085 1.00 69.77 478 PRO A C 1
ATOM 3346 O O . PRO A 1 445 ? 46.462 39.993 -27.954 1.00 90.59 478 PRO A O 1
ATOM 3350 N N . LEU A 1 446 ? 47.289 39.949 -30.058 1.00 65.02 479 LEU A N 1
ATOM 3351 C CA . LEU A 1 446 ? 48.400 40.862 -29.791 1.00 62.12 479 LEU A CA 1
ATOM 3352 C C . LEU A 1 446 ? 47.983 42.123 -29.041 1.00 75.70 479 LEU A C 1
ATOM 3353 O O . LEU A 1 446 ? 48.832 42.768 -28.415 1.00 93.92 479 LEU A O 1
ATOM 3358 N N . GLY A 1 447 ? 46.708 42.492 -29.075 1.00 73.68 480 GLY A N 1
ATOM 3359 C CA . GLY A 1 447 ? 46.280 43.692 -28.385 1.00 87.21 480 GLY A CA 1
ATOM 3360 C C . GLY A 1 447 ? 45.808 43.463 -26.963 1.00 82.04 480 GLY A C 1
ATOM 3361 O O . GLY A 1 447 ? 46.067 44.283 -26.076 1.00 66.92 480 GLY A O 1
ATOM 3362 N N . THR A 1 448 ? 45.127 42.343 -26.733 1.00 82.97 481 THR A N 1
ATOM 3363 C CA . THR A 1 448 ? 44.430 42.134 -25.472 1.00 73.05 481 THR A CA 1
ATOM 3364 C C . THR A 1 448 ? 45.419 41.973 -24.317 1.00 59.04 481 THR A C 1
ATOM 3365 O O . THR A 1 448 ? 46.420 41.260 -24.446 1.00 64.57 481 THR A O 1
ATOM 3369 N N . PRO A 1 449 ? 45.170 42.627 -23.185 1.00 62.29 482 PRO A N 1
ATOM 3370 C CA . PRO A 1 449 ? 46.040 42.478 -22.016 1.00 48.72 482 PRO A CA 1
ATOM 3371 C C . PRO A 1 449 ? 45.606 41.327 -21.116 1.00 55.85 482 PRO A C 1
ATOM 3372 O O . PRO A 1 449 ? 44.457 40.881 -21.129 1.00 77.03 482 PRO A O 1
ATOM 3376 N N . ILE A 1 450 ? 46.559 40.862 -20.312 1.00 50.43 483 ILE A N 1
ATOM 3377 C CA . ILE A 1 450 ? 46.361 39.729 -19.415 1.00 52.56 483 ILE A CA 1
ATOM 3378 C C . ILE A 1 450 ? 46.054 40.262 -18.021 1.00 51.18 483 ILE A C 1
ATOM 3379 O O . ILE A 1 450 ? 46.883 40.953 -17.414 1.00 59.61 483 ILE A O 1
ATOM 3384 N N . ARG A 1 451 ? 44.868 39.936 -17.508 1.00 47.12 484 ARG A N 1
ATOM 3385 C CA . ARG A 1 451 ? 44.422 40.432 -16.211 1.00 55.14 484 ARG A CA 1
ATOM 3386 C C . ARG A 1 451 ? 44.863 39.531 -15.060 1.00 56.46 484 ARG A C 1
ATOM 3387 O O . ARG A 1 451 ? 45.350 40.024 -14.037 1.00 54.93 484 ARG A O 1
ATOM 3395 N N . GLU A 1 452 ? 44.702 38.217 -15.204 1.00 53.85 485 GLU A N 1
ATOM 3396 C CA . GLU A 1 452 ? 45.038 37.279 -14.143 1.00 60.73 485 GLU A CA 1
ATOM 3397 C C . GLU A 1 452 ? 45.602 35.999 -14.745 1.00 52.79 485 GLU A C 1
ATOM 3398 O O . GLU A 1 452 ? 45.467 35.737 -15.943 1.00 53.68 485 GLU A O 1
ATOM 3404 N N . LEU A 1 453 ? 46.239 35.200 -13.889 1.00 45.25 486 LEU A N 1
ATOM 3405 C CA . LEU A 1 453 ? 46.771 33.895 -14.263 1.00 38.99 486 LEU A CA 1
ATOM 3406 C C . LEU A 1 453 ? 46.404 32.887 -13.186 1.00 46.69 486 LEU A C 1
ATOM 3407 O O . LEU A 1 453 ? 46.627 33.137 -11.997 1.00 67.28 486 LEU A O 1
ATOM 3412 N N . VAL A 1 454 ? 45.844 31.755 -13.603 1.00 43.75 487 VAL A N 1
ATOM 3413 C CA . VAL A 1 454 ? 45.437 30.684 -12.702 1.00 53.21 487 VAL A CA 1
ATOM 3414 C C . VAL A 1 454 ? 46.161 29.414 -13.119 1.00 56.20 487 VAL A C 1
ATOM 3415 O O . VAL A 1 454 ? 46.214 29.087 -14.311 1.00 51.18 487 VAL A O 1
ATOM 3419 N N . ILE A 1 455 ? 46.708 28.698 -12.141 1.00 61.01 488 ILE A N 1
ATOM 3420 C CA . ILE A 1 455 ? 47.527 27.521 -12.389 1.00 59.70 488 ILE A CA 1
ATOM 3421 C C . ILE A 1 455 ? 46.809 26.296 -11.843 1.00 53.81 488 ILE A C 1
ATOM 3422 O O . ILE A 1 455 ? 46.438 26.258 -10.663 1.00 62.29 488 ILE A O 1
ATOM 3427 N N . SER A 1 456 ? 46.622 25.296 -12.701 1.00 58.03 489 SER A N 1
ATOM 3428 C CA . SER A 1 456 ? 46.124 23.978 -12.310 1.00 72.64 489 SER A CA 1
ATOM 3429 C C . SER A 1 456 ? 47.234 22.976 -12.610 1.00 68.78 489 SER A C 1
ATOM 3430 O O . SER A 1 456 ? 47.443 22.599 -13.768 1.00 60.80 489 SER A O 1
ATOM 3433 N N . THR A 1 457 ? 47.946 22.547 -11.567 1.00 67.17 490 THR A N 1
ATOM 3434 C CA . THR A 1 457 ? 49.097 21.675 -11.774 1.00 62.57 490 THR A CA 1
ATOM 3435 C C . THR A 1 457 ? 48.670 20.269 -12.174 1.00 65.58 490 THR A C 1
ATOM 3436 O O . THR A 1 457 ? 49.328 19.628 -13.002 1.00 70.19 490 THR A O 1
ATOM 3440 N N . SER A 1 458 ? 47.573 19.772 -11.597 1.00 71.98 491 SER A N 1
ATOM 3441 C CA . SER A 1 458 ? 47.148 18.406 -11.877 1.00 78.09 491 SER A CA 1
ATOM 3442 C C . SER A 1 458 ? 46.723 18.232 -13.329 1.00 76.43 491 SER A C 1
ATOM 3443 O O . SER A 1 458 ? 46.938 17.163 -13.911 1.00 78.80 491 SER A O 1
ATOM 3446 N N . LYS A 1 459 ? 46.128 19.259 -13.931 1.00 70.46 492 LYS A N 1
ATOM 3447 C CA . LYS A 1 459 ? 45.717 19.206 -15.326 1.00 72.31 492 LYS A CA 1
ATOM 3448 C C . LYS A 1 459 ? 46.751 19.805 -16.270 1.00 76.28 492 LYS A C 1
ATOM 3449 O O . LYS A 1 459 ? 46.493 19.884 -17.476 1.00 84.51 492 LYS A O 1
ATOM 3455 N N . ASN A 1 460 ? 47.909 20.218 -15.751 1.00 77.44 493 ASN A N 1
ATOM 3456 C CA . ASN A 1 460 ? 48.982 20.812 -16.549 1.00 75.70 493 ASN A CA 1
ATOM 3457 C C . ASN A 1 460 ? 48.448 21.956 -17.410 1.00 71.51 493 ASN A C 1
ATOM 3458 O O . ASN A 1 460 ? 48.668 22.016 -18.622 1.00 67.04 493 ASN A O 1
ATOM 3463 N N . SER A 1 461 ? 47.733 22.875 -16.766 1.00 72.14 494 SER A N 1
ATOM 3464 C CA . SER A 1 461 ? 47.003 23.921 -17.466 1.00 75.02 494 SER A CA 1
ATOM 3465 C C . SER A 1 461 ? 47.293 25.277 -16.841 1.00 70.89 494 SER A C 1
ATOM 3466 O O . SER A 1 461 ? 47.153 25.450 -15.626 1.00 60.68 494 SER A O 1
ATOM 3469 N N . LEU A 1 462 ? 47.700 26.229 -17.673 1.00 61.63 495 LEU A N 1
ATOM 3470 C CA . LEU A 1 462 ? 47.779 27.631 -17.291 1.00 57.47 495 LEU A CA 1
ATOM 3471 C C . LEU A 1 462 ? 46.612 28.354 -17.947 1.00 49.51 495 LEU A C 1
ATOM 3472 O O . LEU A 1 462 ? 46.446 28.288 -19.169 1.00 62.54 495 LEU A O 1
ATOM 3477 N N . VAL A 1 463 ? 45.800 29.029 -17.141 1.00 55.73 496 VAL A N 1
ATOM 3478 C CA . VAL A 1 463 ? 44.598 29.698 -17.624 1.00 65.61 496 VAL A CA 1
ATOM 3479 C C . VAL A 1 463 ? 44.870 31.194 -17.644 1.00 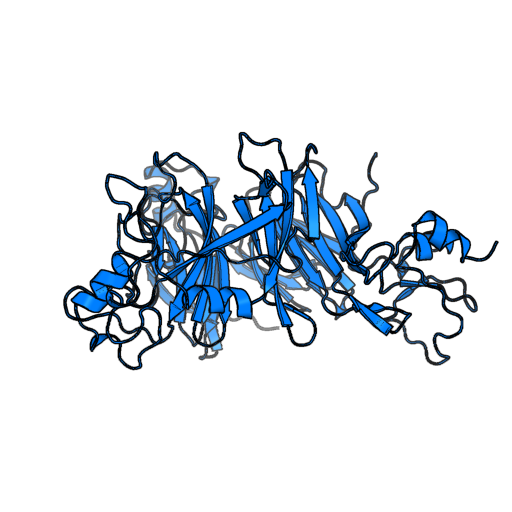61.48 496 VAL A C 1
ATOM 3480 O O . VAL A 1 463 ? 44.975 31.832 -16.589 1.00 62.28 496 VAL A O 1
ATOM 3484 N N . VAL A 1 464 ? 44.984 31.755 -18.842 1.00 60.28 497 VAL A N 1
ATOM 3485 C CA . VAL A 1 464 ? 45.137 33.196 -19.003 1.00 53.71 497 VAL A CA 1
ATOM 3486 C C . VAL A 1 464 ? 43.760 33.844 -18.986 1.00 57.08 497 VAL A C 1
ATOM 3487 O O . VAL A 1 464 ? 42.813 33.346 -19.607 1.00 77.98 497 VAL A O 1
ATOM 3491 N N . VAL A 1 465 ? 43.641 34.961 -18.274 1.00 49.15 498 VAL A N 1
ATOM 3492 C CA . VAL A 1 465 ? 42.365 35.639 -18.073 1.00 46.28 498 VAL A CA 1
ATOM 3493 C C . VAL A 1 465 ? 42.475 37.059 -18.610 1.00 61.94 498 VAL A C 1
ATOM 3494 O O . VAL A 1 465 ? 43.318 37.839 -18.149 1.00 64.71 498 VAL A O 1
ATOM 3498 N N . SER A 1 466 ? 41.623 37.394 -19.574 1.00 48.07 499 SER A N 1
ATOM 3499 C CA . SER A 1 466 ? 41.489 38.750 -20.078 1.00 49.70 499 SER A CA 1
ATOM 3500 C C . SER A 1 466 ? 40.166 39.333 -19.589 1.00 65.23 499 SER A C 1
ATOM 3501 O O . SER A 1 466 ? 39.470 38.739 -18.758 1.00 76.08 499 SER A O 1
ATOM 3504 N N . ASP A 1 467 ? 39.813 40.508 -20.114 1.00 58.36 500 ASP A N 1
ATOM 3505 C CA . ASP A 1 467 ? 38.553 41.129 -19.720 1.00 59.63 500 ASP A CA 1
ATOM 3506 C C . ASP A 1 467 ? 37.361 40.296 -20.169 1.00 63.66 500 ASP A C 1
ATOM 3507 O O . ASP A 1 467 ? 36.353 40.210 -19.460 1.00 73.93 500 ASP A O 1
ATOM 3512 N N . GLY A 1 468 ? 37.458 39.664 -21.334 1.00 70.63 501 GLY A N 1
ATOM 3513 C CA . GLY A 1 468 ? 36.320 38.934 -21.854 1.00 75.13 501 GLY A CA 1
ATOM 3514 C C . GLY A 1 468 ? 36.618 37.536 -22.351 1.00 72.85 501 GLY A C 1
ATOM 3515 O O . GLY A 1 468 ? 35.929 37.046 -23.251 1.00 72.93 501 GLY A O 1
ATOM 3516 N N . SER A 1 469 ? 37.620 36.872 -21.777 1.00 72.52 502 SER A N 1
ATOM 3517 C CA . SER A 1 469 ? 37.946 35.522 -22.217 1.00 69.10 502 SER A CA 1
ATOM 3518 C C . SER A 1 469 ? 38.815 34.822 -21.183 1.00 55.85 502 SER A C 1
ATOM 3519 O O . SER A 1 469 ? 39.577 35.460 -20.452 1.00 53.23 502 SER A O 1
ATOM 3522 N N . LEU A 1 470 ? 38.676 33.499 -21.133 1.00 57.04 503 LEU A N 1
ATOM 3523 C CA . LEU A 1 470 ? 39.616 32.612 -20.462 1.00 55.38 503 LEU A CA 1
ATOM 3524 C C . LEU A 1 470 ? 40.250 31.725 -21.521 1.00 73.93 503 LEU A C 1
ATOM 3525 O O . LEU A 1 470 ? 39.541 31.142 -22.348 1.00 91.23 503 LEU A O 1
ATOM 3530 N N . VAL A 1 471 ? 41.575 31.627 -21.504 1.00 65.66 504 VAL A N 1
ATOM 3531 C CA . VAL A 1 471 ? 42.311 30.833 -22.480 1.00 67.06 504 VAL A CA 1
ATOM 3532 C C . VAL A 1 471 ? 43.200 29.851 -21.732 1.00 71.10 504 VAL A C 1
ATOM 3533 O O . VAL A 1 471 ? 43.919 30.240 -20.806 1.00 76.77 504 VAL A O 1
ATOM 3537 N N . SER A 1 472 ? 43.150 28.585 -22.134 1.00 68.25 505 SER A N 1
ATOM 3538 C CA . SER A 1 472 ? 43.926 27.525 -21.506 1.00 63.08 505 SER A CA 1
ATOM 3539 C C . SER A 1 472 ? 45.107 27.166 -22.401 1.00 67.41 505 SER A C 1
ATOM 3540 O O . SER A 1 472 ? 44.918 26.775 -23.556 1.00 75.63 505 SER A O 1
ATOM 3543 N N . VAL A 1 473 ? 46.318 27.304 -21.870 1.00 59.14 506 VAL A N 1
ATOM 3544 C CA . VAL A 1 473 ? 47.533 26.895 -22.572 1.00 59.78 506 VAL A CA 1
ATOM 3545 C C . VAL A 1 473 ? 48.293 25.933 -21.666 1.00 70.75 506 VAL A C 1
ATOM 3546 O O . VAL A 1 473 ? 48.109 25.967 -20.440 1.00 78.01 506 VAL A O 1
ATOM 3550 N N . PRO A 1 474 ? 49.133 25.050 -22.209 1.00 67.68 507 PRO A N 1
ATOM 3551 C CA . PRO A 1 474 ? 49.808 24.064 -21.353 1.00 70.49 507 PRO A CA 1
ATOM 3552 C C . PRO A 1 474 ? 50.727 24.724 -20.332 1.00 69.39 507 PRO A C 1
ATOM 3553 O O . PRO A 1 474 ? 51.480 25.649 -20.648 1.00 70.26 507 PRO A O 1
ATOM 3557 N N . LEU A 1 475 ? 50.663 24.224 -19.097 1.00 69.19 508 LEU A N 1
ATOM 3558 C CA . LEU A 1 475 ? 51.527 24.738 -18.038 1.00 66.82 508 LEU A CA 1
ATOM 3559 C C . LEU A 1 475 ? 52.993 24.425 -18.312 1.00 61.75 508 LEU A C 1
ATOM 3560 O O . LEU A 1 475 ? 53.873 25.215 -17.952 1.00 64.27 508 LEU A O 1
ATOM 3565 N N . HIS A 1 476 ? 53.272 23.287 -18.942 1.00 67.96 509 HIS A N 1
ATOM 3566 C CA . HIS A 1 476 ? 54.628 22.902 -19.304 1.00 61.96 509 HIS A CA 1
ATOM 3567 C C . HIS A 1 476 ? 54.588 22.216 -20.659 1.00 73.65 509 HIS A C 1
ATOM 3568 O O . HIS A 1 476 ? 53.769 21.318 -20.878 1.00 84.25 509 HIS A O 1
ATOM 3575 N N . HIS A 1 477 ? 55.472 22.640 -21.563 1.00 78.33 510 HIS A N 1
ATOM 3576 C CA . HIS A 1 477 ? 55.450 22.188 -22.948 1.00 81.28 510 HIS A CA 1
ATOM 3577 C C . HIS A 1 477 ? 56.315 20.957 -23.187 1.00 82.22 510 HIS A C 1
ATOM 3578 O O . HIS A 1 477 ? 56.881 20.814 -24.280 1.00 96.04 510 HIS A O 1
ATOM 3585 N N . CYS A 1 478 ? 56.442 20.064 -22.203 1.00 73.97 511 CYS A N 1
ATOM 3586 C CA . CYS A 1 478 ? 57.263 18.873 -22.405 1.00 80.45 511 CYS A CA 1
ATOM 3587 C C . CYS A 1 478 ? 56.681 17.992 -23.504 1.00 87.44 511 CYS A C 1
ATOM 3588 O O . CYS A 1 478 ? 57.393 17.573 -24.423 1.00 77.10 511 CYS A O 1
ATOM 3591 N N . SER A 1 479 ? 55.380 17.707 -23.429 1.00 102.08 512 SER A N 1
ATOM 3592 C CA . SER A 1 479 ? 54.747 16.819 -24.397 1.00 102.02 512 SER A CA 1
ATOM 3593 C C . SER A 1 479 ? 54.525 17.477 -25.750 1.00 105.38 512 SER A C 1
ATOM 3594 O O . SER A 1 479 ? 54.078 16.798 -26.681 1.00 103.89 512 SER A O 1
ATOM 3597 N N . HIS A 1 480 ? 54.823 18.767 -25.888 1.00 114.46 513 HIS A N 1
ATOM 3598 C CA . HIS A 1 480 ? 54.625 19.471 -27.146 1.00 105.36 513 HIS A CA 1
ATOM 3599 C C . HIS A 1 480 ? 55.912 19.663 -27.936 1.00 95.23 513 HIS A C 1
ATOM 3600 O O . HIS A 1 480 ? 55.853 20.137 -29.076 1.00 83.60 513 HIS A O 1
ATOM 3607 N N . ILE A 1 481 ? 57.064 19.314 -27.371 1.00 97.32 514 ILE A N 1
ATOM 3608 C CA . ILE A 1 481 ? 58.340 19.387 -28.072 1.00 91.59 514 ILE A CA 1
ATOM 3609 C C . ILE A 1 481 ? 58.781 17.968 -28.402 1.00 87.31 514 ILE A C 1
ATOM 3610 O O . ILE A 1 481 ? 58.714 17.073 -27.550 1.00 83.19 514 ILE A O 1
ATOM 3615 N N . VAL A 1 482 ? 59.203 17.757 -29.645 1.00 102.48 515 VAL A N 1
ATOM 3616 C CA . VAL A 1 482 ? 59.658 16.448 -30.091 1.00 99.46 515 VAL A CA 1
ATOM 3617 C C . VAL A 1 482 ? 61.164 16.397 -30.312 1.00 96.31 515 VAL A C 1
ATOM 3618 O O . VAL A 1 482 ? 61.735 15.295 -30.300 1.00 91.92 515 VAL A O 1
ATOM 3622 N N . ASP A 1 483 ? 61.821 17.536 -30.507 1.00 112.03 516 ASP A N 1
ATOM 3623 C CA . ASP A 1 483 ? 63.258 17.563 -30.732 1.00 120.81 516 ASP A CA 1
ATOM 3624 C C . ASP A 1 483 ? 64.010 17.523 -29.408 1.00 111.86 516 ASP A C 1
ATOM 3625 O O . ASP A 1 483 ? 63.586 18.123 -28.415 1.00 118.19 516 ASP A O 1
ATOM 3630 N N . CYS A 1 484 ? 65.136 16.805 -29.404 1.00 93.52 517 CYS A N 1
ATOM 3631 C CA . CYS A 1 484 ? 65.985 16.740 -28.218 1.00 90.06 517 CYS A CA 1
ATOM 3632 C C . CYS A 1 484 ? 66.630 18.086 -27.924 1.00 105.37 517 CYS A C 1
ATOM 3633 O O . CYS A 1 484 ? 66.738 18.489 -26.760 1.00 113.10 517 CYS A O 1
ATOM 3636 N N . LEU A 1 485 ? 67.072 18.789 -28.969 1.00 110.85 518 LEU A N 1
ATOM 3637 C CA . LEU A 1 485 ? 67.681 20.101 -28.783 1.00 101.17 518 LEU A CA 1
ATOM 3638 C C . LEU A 1 485 ? 66.704 21.072 -28.134 1.00 85.24 518 LEU A C 1
ATOM 3639 O O . LEU A 1 485 ? 67.095 21.884 -27.287 1.00 78.47 518 LEU A O 1
ATOM 3644 N N . GLY A 1 486 ? 65.426 20.998 -28.511 1.00 89.54 519 GLY A N 1
ATOM 3645 C CA . GLY A 1 486 ? 64.431 21.863 -27.902 1.00 99.07 519 GLY A CA 1
ATOM 3646 C C . GLY A 1 486 ? 64.110 21.488 -26.470 1.00 91.50 519 GLY A C 1
ATOM 3647 O O . GLY A 1 486 ? 63.787 22.359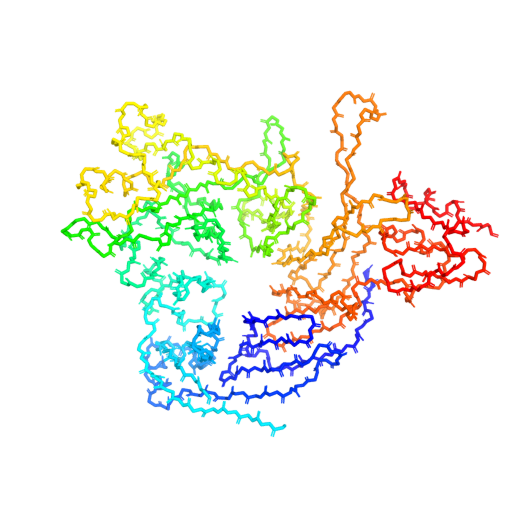 -25.656 1.00 90.28 519 GLY A O 1
ATOM 3648 N N . CYS A 1 487 ? 64.194 20.197 -26.139 1.00 97.55 520 CYS A N 1
ATOM 3649 C CA . CYS A 1 487 ? 63.913 19.757 -24.776 1.00 93.79 520 CYS A CA 1
ATOM 3650 C C . CYS A 1 487 ? 64.977 20.260 -23.805 1.00 88.02 520 CYS A C 1
ATOM 3651 O O . CYS A 1 487 ? 64.671 20.584 -22.651 1.00 91.85 520 CYS A O 1
ATOM 3654 N N . LEU A 1 488 ? 66.230 20.341 -24.258 1.00 81.08 521 LEU A N 1
ATOM 3655 C CA . LEU A 1 488 ? 67.309 20.850 -23.420 1.00 80.20 521 LEU A CA 1
ATOM 3656 C C . LEU A 1 488 ? 67.421 22.369 -23.482 1.00 85.46 521 LEU A C 1
ATOM 3657 O O . LEU A 1 488 ? 67.754 23.003 -22.475 1.00 90.86 521 LEU A O 1
ATOM 3662 N N . SER A 1 489 ? 67.148 22.968 -24.644 1.00 81.19 522 SER A N 1
ATOM 3663 C CA . SER A 1 489 ? 67.174 24.424 -24.747 1.00 83.19 522 SER A CA 1
ATOM 3664 C C . SER A 1 489 ? 66.027 25.073 -23.989 1.00 77.48 522 SER A C 1
ATOM 3665 O O . SER A 1 489 ? 66.135 26.243 -23.609 1.00 89.57 522 SER A O 1
ATOM 3668 N N . LEU A 1 490 ? 64.931 24.344 -23.765 1.00 68.71 523 LEU A N 1
ATOM 3669 C CA . LEU A 1 490 ? 63.807 24.905 -23.023 1.00 55.73 523 LEU A CA 1
ATOM 3670 C C . LEU A 1 490 ? 64.217 25.264 -21.600 1.00 54.78 523 LEU A C 1
ATOM 3671 O O . LEU A 1 490 ? 63.781 26.287 -21.059 1.00 70.62 523 LEU A O 1
ATOM 3676 N N . GLN A 1 491 ? 65.064 24.436 -20.986 1.00 59.26 524 GLN A N 1
ATOM 3677 C CA . GLN A 1 491 ? 65.554 24.646 -19.624 1.00 62.45 524 GLN A CA 1
ATOM 3678 C C . GLN A 1 491 ? 64.414 24.740 -18.612 1.00 63.26 524 GLN A C 1
ATOM 3679 O O . GLN A 1 491 ? 64.534 25.406 -17.581 1.00 66.44 524 GLN A O 1
ATOM 3685 N N . ASP A 1 492 ? 63.301 24.071 -18.901 1.00 59.46 525 ASP A N 1
ATOM 3686 C CA . ASP A 1 492 ? 62.245 23.890 -17.914 1.00 48.14 525 ASP A CA 1
ATOM 3687 C C . ASP A 1 492 ? 62.671 22.804 -16.934 1.00 67.11 525 ASP A C 1
ATOM 3688 O O . ASP A 1 492 ? 63.004 21.693 -17.362 1.00 66.81 525 ASP A O 1
ATOM 3693 N N . PRO A 1 493 ? 62.690 23.082 -15.626 1.00 73.76 526 PRO A N 1
ATOM 3694 C CA . PRO A 1 493 ? 63.137 22.060 -14.663 1.00 48.09 526 PRO A CA 1
ATOM 3695 C C . PRO A 1 493 ? 62.279 20.808 -14.655 1.00 65.82 526 PRO A C 1
ATOM 3696 O O . PRO A 1 493 ? 62.702 19.795 -14.085 1.00 66.25 526 PRO A O 1
ATOM 3700 N N . ILE A 1 494 ? 61.103 20.838 -15.278 1.00 65.61 527 ILE A N 1
ATOM 3701 C CA . ILE A 1 494 ? 60.202 19.694 -15.258 1.00 51.37 527 ILE A CA 1
ATOM 3702 C C . ILE A 1 494 ? 60.316 18.823 -16.508 1.00 54.63 527 ILE A C 1
ATOM 3703 O O . ILE A 1 494 ? 59.858 17.670 -16.484 1.00 79.67 527 ILE A O 1
ATOM 3708 N N . CYS A 1 495 ? 60.912 19.327 -17.587 1.00 56.89 528 CYS A N 1
ATOM 3709 C CA . CYS A 1 495 ? 61.098 18.554 -18.809 1.00 68.94 528 CYS A CA 1
ATOM 3710 C C . CYS A 1 495 ? 62.512 17.987 -18.844 1.00 65.86 528 CYS A C 1
ATOM 3711 O O . CYS A 1 495 ? 63.485 18.717 -18.629 1.00 59.63 528 CYS A O 1
ATOM 3714 N N . ALA A 1 496 ? 62.618 16.688 -19.113 1.00 66.16 529 ALA A N 1
ATOM 3715 C CA . ALA A 1 496 ? 63.899 16.026 -19.300 1.00 62.00 529 ALA A CA 1
ATOM 3716 C C . ALA A 1 496 ? 63.805 15.128 -20.524 1.00 64.85 529 ALA A C 1
ATOM 3717 O O . ALA A 1 496 ? 62.720 14.686 -20.908 1.00 71.81 529 ALA A O 1
ATOM 3719 N N . TRP A 1 497 ? 64.954 14.862 -21.140 1.00 66.43 530 TRP A N 1
ATOM 3720 C CA . TRP A 1 497 ? 65.016 14.104 -22.385 1.00 69.27 530 TRP A CA 1
ATOM 3721 C C . TRP A 1 497 ? 65.452 12.672 -22.103 1.00 86.41 530 TRP A C 1
ATOM 3722 O O . TRP A 1 497 ? 66.545 12.445 -21.574 1.00 87.79 530 TRP A O 1
ATOM 3733 N N . ASP A 1 498 ? 64.603 11.715 -22.468 1.00 74.31 531 ASP A N 1
ATOM 3734 C CA . ASP A 1 498 ? 64.937 10.303 -22.340 1.00 77.54 531 ASP A CA 1
ATOM 3735 C C . ASP A 1 498 ? 65.729 9.854 -23.562 1.00 85.19 531 ASP A C 1
ATOM 3736 O O . ASP A 1 498 ? 65.305 10.069 -24.701 1.00 103.74 531 ASP A O 1
ATOM 3741 N N . LEU A 1 499 ? 66.887 9.239 -23.325 1.00 81.96 532 LEU A N 1
ATOM 3742 C CA . LEU A 1 499 ? 67.676 8.720 -24.435 1.00 84.89 532 LEU A CA 1
ATOM 3743 C C . LEU A 1 499 ? 67.177 7.358 -24.893 1.00 101.56 532 LEU A C 1
ATOM 3744 O O . LEU A 1 499 ? 67.358 7.000 -26.062 1.00 91.14 532 LEU A O 1
ATOM 3749 N N . GLN A 1 500 ? 66.552 6.594 -23.995 1.00 101.15 533 GLN A N 1
ATOM 3750 C CA . GLN A 1 500 ? 65.990 5.304 -24.379 1.00 102.98 533 GLN A CA 1
ATOM 3751 C C . GLN A 1 500 ? 64.857 5.479 -25.380 1.00 103.63 533 GLN A C 1
ATOM 3752 O O . GLN A 1 500 ? 64.803 4.788 -26.402 1.00 101.20 533 GLN A O 1
ATOM 3758 N N . THR A 1 501 ? 63.933 6.391 -25.095 1.00 98.62 534 THR A N 1
ATOM 3759 C CA . THR A 1 501 ? 62.837 6.718 -25.998 1.00 92.55 534 THR A CA 1
ATOM 3760 C C . THR A 1 501 ? 62.932 8.197 -26.333 1.00 95.39 534 THR A C 1
ATOM 3761 O O . THR A 1 501 ? 62.847 9.043 -25.437 1.00 120.06 534 THR A O 1
ATOM 3765 N N . HIS A 1 502 ? 63.111 8.509 -27.615 1.00 94.40 535 HIS A N 1
ATOM 3766 C CA . HIS A 1 502 ? 63.264 9.895 -28.053 1.00 120.82 535 HIS A CA 1
ATOM 3767 C C . HIS A 1 502 ? 61.960 10.643 -27.789 1.00 120.22 535 HIS A C 1
ATOM 3768 O O . HIS A 1 502 ? 61.116 10.834 -28.668 1.00 131.86 535 HIS A O 1
ATOM 3775 N N . GLU A 1 503 ? 61.804 11.081 -26.541 1.00 80.20 536 GLU A N 1
ATOM 3776 C CA . GLU A 1 503 ? 60.585 11.739 -26.088 1.00 87.96 536 GLU A CA 1
ATOM 3777 C C . GLU A 1 503 ? 60.928 12.635 -24.907 1.00 96.94 536 GLU A C 1
ATOM 3778 O O . GLU A 1 503 ? 61.511 12.166 -23.925 1.00 94.39 536 GLU A O 1
ATOM 3784 N N . CYS A 1 504 ? 60.580 13.917 -25.007 1.00 96.42 537 CYS A N 1
ATOM 3785 C CA . CYS A 1 504 ? 60.774 14.863 -23.913 1.00 94.33 537 CYS A CA 1
ATOM 3786 C C . CYS A 1 504 ? 59.689 14.614 -22.870 1.00 85.00 537 CYS A C 1
ATOM 3787 O O . CYS A 1 504 ? 58.503 14.832 -23.135 1.00 91.24 537 CYS A O 1
ATOM 3790 N N . LYS A 1 505 ? 60.087 14.155 -21.685 1.00 78.37 538 LYS A N 1
ATOM 3791 C CA . LYS A 1 505 ? 59.150 13.673 -20.680 1.00 81.49 538 LYS A CA 1
ATOM 3792 C C . LYS A 1 505 ? 58.985 14.673 -19.542 1.00 64.33 538 LYS A C 1
ATOM 3793 O O . LYS A 1 505 ? 59.901 15.431 -19.212 1.00 69.18 538 LYS A O 1
ATOM 3799 N N . ASN A 1 506 ? 57.797 14.653 -18.943 1.00 64.03 539 ASN A N 1
ATOM 3800 C CA . ASN A 1 506 ? 57.475 15.478 -17.787 1.00 66.99 539 ASN A CA 1
ATOM 3801 C C . ASN A 1 506 ? 57.811 14.697 -16.522 1.00 66.68 539 ASN A C 1
ATOM 3802 O O . ASN A 1 506 ? 57.304 13.589 -16.319 1.00 65.15 539 ASN A O 1
ATOM 3807 N N . LEU A 1 507 ? 58.658 15.276 -15.668 1.00 59.98 540 LEU A N 1
ATOM 3808 C CA . LEU A 1 507 ? 59.113 14.557 -14.483 1.00 60.71 540 LEU A CA 1
ATOM 3809 C C . LEU A 1 507 ? 58.043 14.463 -13.401 1.00 72.52 540 LEU A C 1
ATOM 3810 O O . LEU A 1 507 ? 58.141 13.591 -12.531 1.00 69.89 540 LEU A O 1
ATOM 3815 N N . ALA A 1 508 ? 57.031 15.329 -13.431 1.00 67.25 541 ALA A N 1
ATOM 3816 C CA . ALA A 1 508 ? 56.006 15.312 -12.394 1.00 78.63 541 ALA A CA 1
ATOM 3817 C C . ALA A 1 508 ? 54.837 14.397 -12.740 1.00 82.96 541 ALA A C 1
ATOM 3818 O O . ALA A 1 508 ? 54.321 13.697 -11.862 1.00 87.19 541 ALA A O 1
ATOM 3820 N N . THR A 1 509 ? 54.409 14.387 -14.003 1.00 83.97 542 THR A N 1
ATOM 3821 C CA . THR A 1 509 ? 53.255 13.605 -14.433 1.00 89.37 542 THR A CA 1
ATOM 3822 C C . THR A 1 509 ? 53.638 12.235 -14.985 1.00 89.47 542 THR A C 1
ATOM 3823 O O . THR A 1 509 ? 53.069 11.222 -14.568 1.00 79.94 542 THR A O 1
ATOM 3827 N N . SER A 1 510 ? 54.589 12.180 -15.917 1.00 97.43 543 SER A N 1
ATOM 3828 C CA . SER A 1 510 ? 54.956 10.910 -16.532 1.00 111.98 543 SER A CA 1
ATOM 3829 C C . SER A 1 510 ? 55.622 9.990 -15.517 1.00 112.86 543 SER A C 1
ATOM 3830 O O . SER A 1 510 ? 56.366 10.437 -14.640 1.00 115.59 543 SER A O 1
ATOM 3833 N N . GLN A 1 511 ? 55.354 8.694 -15.642 1.00 113.91 544 GLN A N 1
ATOM 3834 C CA . GLN A 1 511 ? 55.880 7.699 -14.716 1.00 123.44 544 GLN A CA 1
ATOM 3835 C C . GLN A 1 511 ? 57.162 7.100 -15.280 1.00 122.10 544 GLN A C 1
ATOM 3836 O O . GLN A 1 511 ? 57.205 6.698 -16.447 1.00 123.50 544 GLN A O 1
ATOM 3842 N N . HIS A 1 512 ? 58.201 7.046 -14.455 1.00 116.96 545 HIS A N 1
ATOM 3843 C CA . HIS A 1 512 ? 59.512 6.541 -14.857 1.00 117.75 545 HIS A CA 1
ATOM 3844 C C . HIS A 1 512 ? 59.843 5.319 -14.004 1.00 100.97 545 HIS A C 1
ATOM 3845 O O . HIS A 1 512 ? 60.672 5.388 -13.092 1.00 93.09 545 HIS A O 1
ATOM 3852 N N . LYS A 1 513 ? 59.190 4.195 -14.306 1.00 87.48 546 LYS A N 1
ATOM 3853 C CA . LYS A 1 513 ? 59.399 2.990 -13.512 1.00 92.81 546 LYS A CA 1
ATOM 3854 C C . LYS A 1 513 ? 60.811 2.445 -13.671 1.00 93.84 546 LYS A C 1
ATOM 3855 O O . LYS A 1 513 ? 61.331 1.800 -12.754 1.00 110.74 546 LYS A O 1
ATOM 3861 N N . PHE A 1 514 ? 61.449 2.697 -14.810 1.00 92.00 547 PHE A N 1
ATOM 3862 C CA . PHE A 1 514 ? 62.806 2.233 -15.055 1.00 93.57 547 PHE A CA 1
ATOM 3863 C C . PHE A 1 514 ? 63.863 3.251 -14.644 1.00 90.34 547 PHE A C 1
ATOM 3864 O O . PHE A 1 514 ? 65.044 3.055 -14.947 1.00 100.21 547 PHE A O 1
ATOM 3872 N N . GLY A 1 515 ? 63.470 4.326 -13.969 1.00 86.73 548 GLY A N 1
ATOM 3873 C CA . GLY A 1 515 ? 64.414 5.303 -13.471 1.00 87.78 548 GLY A CA 1
ATOM 3874 C C . GLY A 1 515 ? 64.750 6.381 -14.486 1.00 82.37 548 GLY A C 1
ATOM 3875 O O . GLY A 1 515 ? 64.392 6.319 -15.665 1.00 82.12 548 GLY A O 1
ATOM 3876 N N . THR A 1 516 ? 65.470 7.395 -14.002 1.00 83.66 549 THR A N 1
ATOM 3877 C CA . THR A 1 516 ? 65.833 8.561 -14.798 1.00 89.95 549 THR A CA 1
ATOM 3878 C C . THR A 1 516 ? 67.330 8.632 -15.081 1.00 90.61 549 THR A C 1
ATOM 3879 O O . THR A 1 516 ? 67.849 9.714 -15.377 1.00 87.43 549 THR A O 1
ATOM 3883 N N . LYS A 1 517 ? 68.036 7.502 -14.995 1.00 84.07 550 LYS A N 1
ATOM 3884 C CA . LYS A 1 517 ? 69.478 7.514 -15.223 1.00 86.15 550 LYS A CA 1
ATOM 3885 C C . LYS A 1 517 ? 69.820 7.824 -16.674 1.00 86.42 550 LYS A C 1
ATOM 3886 O O . LYS A 1 517 ? 70.891 8.375 -16.953 1.00 85.39 550 LYS A O 1
ATOM 3892 N N . THR A 1 518 ? 68.931 7.486 -17.605 1.00 96.03 551 THR A N 1
ATOM 3893 C CA . THR A 1 518 ? 69.144 7.748 -19.021 1.00 95.59 551 THR A CA 1
ATOM 3894 C C . THR A 1 518 ? 68.600 9.103 -19.461 1.00 90.00 551 THR A C 1
ATOM 3895 O O . THR A 1 518 ? 68.462 9.339 -20.666 1.00 86.99 551 THR A O 1
ATOM 3899 N N . TYR A 1 519 ? 68.296 9.994 -18.523 1.00 86.38 552 TYR A N 1
ATOM 3900 C CA . TYR A 1 519 ? 67.699 11.283 -18.839 1.00 79.58 552 TYR A CA 1
ATOM 3901 C C . TYR A 1 519 ? 68.765 12.373 -18.869 1.00 71.77 552 TYR A C 1
ATOM 3902 O O . TYR A 1 519 ? 69.811 12.264 -18.224 1.00 72.34 552 TYR A O 1
ATOM 3911 N N . LEU A 1 520 ? 68.484 13.433 -19.626 1.00 69.97 553 LEU A N 1
ATOM 3912 C CA . LEU A 1 520 ? 69.389 14.566 -19.759 1.00 68.55 553 LEU A CA 1
ATOM 3913 C C . LEU A 1 520 ? 68.648 15.861 -19.464 1.00 76.45 553 LEU A C 1
ATOM 3914 O O . LEU A 1 520 ? 67.519 16.060 -19.924 1.00 80.74 553 LEU A O 1
ATOM 3919 N N . GLN A 1 521 ? 69.291 16.739 -18.697 1.00 73.33 554 GLN A N 1
ATOM 3920 C CA . GLN A 1 521 ? 68.749 18.059 -18.406 1.00 66.86 554 GLN A CA 1
ATOM 3921 C C . GLN A 1 521 ? 69.894 18.965 -17.979 1.00 69.27 554 GLN A C 1
ATOM 3922 O O . GLN A 1 521 ? 70.796 18.533 -17.258 1.00 90.41 554 GLN A O 1
ATOM 3928 N N . SER A 1 522 ? 69.850 20.218 -18.428 1.00 75.97 555 SER A N 1
ATOM 3929 C CA . SER A 1 522 ? 70.897 21.191 -18.114 1.00 83.71 555 SER A CA 1
ATOM 3930 C C . SER A 1 522 ? 70.227 22.537 -17.858 1.00 79.42 555 SER A C 1
ATOM 3931 O O . SER A 1 522 ? 69.808 23.217 -18.799 1.00 93.66 555 SER A O 1
ATOM 3934 N N . LEU A 1 523 ? 70.131 22.915 -16.584 1.00 67.54 556 LEU A N 1
ATOM 3935 C CA . LEU A 1 523 ? 69.545 24.193 -16.203 1.00 60.67 556 LEU A CA 1
ATOM 3936 C C . LEU A 1 523 ? 70.584 25.259 -15.894 1.00 76.40 556 LEU A C 1
ATOM 3937 O O . LEU A 1 523 ? 70.279 26.451 -16.013 1.00 85.44 556 LEU A O 1
ATOM 3942 N N . ASN A 1 524 ? 71.794 24.862 -15.507 1.00 82.48 557 ASN A N 1
ATOM 3943 C CA . ASN A 1 524 ? 72.844 25.783 -15.078 1.00 82.60 557 ASN A CA 1
ATOM 3944 C C . ASN A 1 524 ? 73.847 26.058 -16.191 1.00 86.67 557 ASN A C 1
ATOM 3945 O O . ASN A 1 524 ? 75.057 26.109 -15.952 1.00 105.39 557 ASN A O 1
ATOM 3950 N N . SER A 1 525 ? 73.371 26.245 -17.421 1.00 79.09 558 SER A N 1
ATOM 3951 C CA . SER A 1 525 ? 74.243 26.432 -18.571 1.00 83.87 558 SER A CA 1
ATOM 3952 C C . SER A 1 525 ? 73.587 27.398 -19.546 1.00 93.72 558 SER A C 1
ATOM 3953 O O . SER A 1 525 ? 72.478 27.892 -19.319 1.00 94.68 558 SER A O 1
ATOM 3956 N N . THR A 1 526 ? 74.289 27.669 -20.643 1.00 94.56 559 THR A N 1
ATOM 3957 C CA . THR A 1 526 ? 73.700 28.417 -21.742 1.00 88.88 559 THR A CA 1
ATOM 3958 C C . THR A 1 526 ? 72.715 27.531 -22.495 1.00 87.22 559 THR A C 1
ATOM 3959 O O . THR A 1 526 ? 72.818 26.301 -22.482 1.00 99.56 559 THR A O 1
ATOM 3963 N N . LYS A 1 527 ? 71.744 28.168 -23.153 1.00 80.85 560 LYS A N 1
ATOM 3964 C CA . LYS A 1 527 ? 70.792 27.405 -23.952 1.00 78.84 560 LYS A CA 1
ATOM 3965 C C . LYS A 1 527 ? 71.479 26.706 -25.117 1.00 94.11 560 LYS A C 1
ATOM 3966 O O . LYS A 1 527 ? 70.996 25.672 -25.594 1.00 79.84 560 LYS A O 1
ATOM 3972 N N . LYS A 1 528 ? 72.606 27.247 -25.586 1.00 98.91 561 LYS A N 1
ATOM 3973 C CA . LYS A 1 528 ? 73.419 26.531 -26.560 1.00 92.67 561 LYS A CA 1
ATOM 3974 C C . LYS A 1 528 ? 74.339 25.521 -25.888 1.00 101.20 561 LYS A C 1
ATOM 3975 O O . LYS A 1 528 ? 74.628 24.471 -26.470 1.00 108.37 561 LYS A O 1
ATOM 3981 N N . ALA A 1 529 ? 74.798 25.814 -24.667 1.00 98.85 562 ALA A N 1
ATOM 3982 C CA . ALA A 1 529 ? 75.613 24.851 -23.936 1.00 95.48 562 ALA A CA 1
ATOM 3983 C C . ALA A 1 529 ? 74.794 23.644 -23.499 1.00 101.18 562 ALA A C 1
ATOM 3984 O O . ALA A 1 529 ? 75.345 22.551 -23.332 1.00 105.41 562 ALA A O 1
ATOM 3986 N N . ALA A 1 530 ? 73.483 23.819 -23.313 1.00 105.85 563 ALA A N 1
ATOM 3987 C CA . ALA A 1 530 ? 72.626 22.690 -22.967 1.00 103.35 563 ALA A CA 1
ATOM 3988 C C . ALA A 1 530 ? 72.449 21.754 -24.155 1.00 99.46 563 ALA A C 1
ATOM 3989 O O . ALA A 1 530 ? 72.597 20.534 -24.024 1.00 97.18 563 ALA A O 1
ATOM 3991 N N . ALA A 1 531 ? 72.143 22.311 -25.331 1.00 101.58 564 ALA A N 1
ATOM 3992 C CA . ALA A 1 531 ? 71.938 21.493 -26.521 1.00 95.12 564 ALA A CA 1
ATOM 3993 C C . ALA A 1 531 ? 73.189 20.724 -26.925 1.00 92.78 564 ALA A C 1
ATOM 3994 O O . ALA A 1 531 ? 73.088 19.760 -27.691 1.00 106.60 564 ALA A O 1
ATOM 3996 N N . LEU A 1 532 ? 74.365 21.127 -26.435 1.00 89.42 565 LEU A N 1
ATOM 3997 C CA . LEU A 1 532 ? 75.578 20.367 -26.718 1.00 100.56 565 LEU A CA 1
ATOM 3998 C C . LEU A 1 532 ? 75.550 19.010 -26.027 1.00 98.55 565 LEU A C 1
ATOM 3999 O O . LEU A 1 532 ? 76.044 18.017 -26.575 1.00 105.21 565 LEU A O 1
ATOM 4004 N N . LEU A 1 533 ? 74.979 18.949 -24.821 1.00 105.80 566 LEU A N 1
ATOM 4005 C CA . LEU A 1 533 ? 74.837 17.672 -24.128 1.00 114.77 566 LEU A CA 1
ATOM 4006 C C . LEU A 1 533 ? 73.942 16.715 -24.903 1.00 123.51 566 LEU A C 1
ATOM 4007 O O . LEU A 1 533 ? 74.132 15.495 -24.834 1.00 121.79 566 LEU A O 1
ATOM 4012 N N . CYS A 1 534 ? 72.967 17.245 -25.638 1.00 123.73 567 CYS A N 1
ATOM 4013 C CA . CYS A 1 534 ? 72.107 16.402 -26.454 1.00 121.19 567 CYS A CA 1
ATOM 4014 C C . CYS A 1 534 ? 72.942 15.680 -27.512 1.00 139.31 567 CYS A C 1
ATOM 4015 O O . CYS A 1 534 ? 73.851 16.280 -28.099 1.00 151.27 567 CYS A O 1
ATOM 4018 N N . PRO A 1 535 ? 72.676 14.397 -27.768 1.00 144.48 568 PRO A N 1
ATOM 4019 C CA . PRO A 1 535 ? 73.493 13.646 -28.728 1.00 128.98 568 PRO A CA 1
ATOM 4020 C C . PRO A 1 535 ? 73.446 14.240 -30.128 1.00 135.64 568 PRO A C 1
ATOM 4021 O O . PRO A 1 535 ? 72.524 14.968 -30.503 1.00 138.15 568 PRO A O 1
ATOM 4025 N N . HIS A 1 536 ? 74.470 13.907 -30.908 1.00 141.16 569 HIS A N 1
ATOM 4026 C CA . HIS A 1 536 ? 74.608 14.398 -32.274 1.00 144.67 569 HIS A CA 1
ATOM 4027 C C . HIS A 1 536 ? 73.521 13.827 -33.180 1.00 143.49 569 HIS A C 1
ATOM 4028 O O . HIS A 1 536 ? 73.726 12.818 -33.856 1.00 142.31 569 HIS A O 1
#

Foldseek 3Di:
DVFAAFDFQAKDFDDLLWQWDWADDDLFWTWIFTWQKIFIATDLHRHTDDIDGHWADPVLLVVLVVVVDDNSLQTWGKDYWDQAPVRWIKTWTLRSVFIKIFIFDVDDGGDTPDIGGCQQNYENGSPQQWEWDQDPRKIFTWYARDSVRPWTWTDIPLAIADTPDPLQAASWRWAYWADDDQKIKTKIKHADDLDLVSDRDIAIKIWIAGPLFQFAADPRRRYGQQIAMETAFAWADDPDIGGQGGWFYKEYFDCADPWTKIKTKGWHDPPPFTKIFIFMATPVLRVVLLVAFFQAACDNNSPDDTDDPVQQDPPHGNPDDNYNHPDDPSNSVVCSRGRYGDDHGATVVRHTLDMDGNDPKYWHEKDWDWFQQFPVGGTWIWIWIWIQQQKIWTWTKDWDDPPPHRDIDIDIGILGIHHHDHRRFGFHYWDDNVVSQWIWTDTRTMIITGGVDCQQVDQDQLSQQLSLDRQWKAAPVDSGTDGNPPDDDPVDCPRIAYDNPDHSVVRSVVPDD

Sequence (513 aa):
LQTKQDKVLAHFIGNSTDYFKILDHNDEFVLVGAKDVIYNVSLNGLKEIARLEWHSTDADRELCALKGKHEWDCHNYLRVYALRPNGEVLLCGTNSYKPRCRHYTHAMRYEVSRDVEAQGLCPYSPAHNSTYAFADGHLYSATVADFSGGDPLIYRENLRTEQYDLKQLNQPDFVGAIERNGYVLFFFRELSMEVMNFGKAVYSRVARVCKNDRGGPYSHGKSWTSFLKARLNCSVPGEFPFYFDEIQAISPIVESGSKSLIYAVFTTSVNAIPGSAVCAFNVDDILAAFDGEFKSQKDSQSHWLPVEREQVPKPRPGQCVEDSRTLTSIAVNFIKNHPLMEEAVPAVHGRPLLTKVNLHHRLTAIAVHPQVKSLSGAYYDVIYSGTDDGKVTKFINILSTHPNSTVDRLKTVVISEMQVLPLGTPIRELVISTSKNSLVVVSDGSLVSVPLHHCSHIVDCLGCLSLQDPICAWDLQTHECKNLATSQHKFGTKTYLQSLNSTKKAAALLCPH

GO terms:
  GO:0001700 embryonic development via the syncytial blastoderm (P, IEP)
  GO:0005829 cytosol (C, HDA)

Organism: Drosophila melanogaster (NCBI:txid7227)

Radius of gyration: 24.41 Å; Cα contacts (8 Å, |Δi|>4): 1296; chains: 1; bounding box: 69×69×63 Å

Solvent-accessible surface area: 24073 Å² total; per-residue (Å²): 197,183,39,116,97,8,134,58,93,16,112,25,111,24,109,95,59,15,61,2,36,19,18,59,85,81,53,96,79,1,30,0,0,0,44,8,12,10,24,44,0,13,2,110,22,2,140,60,92,25,122,42,100,17,106,9,80,103,65,18,76,107,56,0,56,150,87,61,70,127,112,107,9,1,17,0,0,0,9,2,35,6,112,71,102,105,56,41,40,13,2,0,1,0,10,0,11,71,10,66,5,53,25,10,75,238,77,109,161,166,98,72,60,135,63,54,102,0,104,2,42,0,11,24,30,6,54,80,47,17,26,39,13,56,1,106,28,71,17,3,2,0,2,20,8,41,64,103,45,51,6,29,5,0,50,15,112,81,7,48,2,50,91,164,37,90,57,4,5,2,126,12,54,7,32,7,16,31,73,50,102,35,38,0,0,0,2,0,51,3,25,0,46,55,32,135,109,73,25,130,36,31,28,0,4,0,0,10,0,2,33,64,6,108,0,3,23,207,106,18,32,134,6,4,8,6,2,0,4,0,47,4,47,2,12,44,68,52,155,175,58,61,84,3,26,32,0,57,16,26,2,89,37,11,95,19,59,113,114,8,15,0,7,1,0,0,5,3,25,145,127,37,84,59,2,0,0,0,0,1,1,19,0,82,58,0,28,52,13,1,100,27,90,1,41,19,71,71,54,122,127,31,140,159,135,35,10,113,210,154,104,40,13,185,56,72,12,2,106,49,42,141,31,2,120,102,31,72,48,119,10,0,63,16,4,19,48,8,5,20,2,49,108,35,0,73,10,34,88,43,88,9,7,18,59,24,52,100,74,196,24,75,1,33,1,11,7,16,24,53,64,7,103,4,44,100,24,45,117,42,18,0,3,0,0,0,0,52,28,0,16,4,2,3,0,0,26,16,86,30,106,118,66,154,65,104,112,83,144,27,50,51,11,57,5,8,51,20,10,4,1,95,125,62,54,40,0,85,46,18,6,24,0,51,80,83,34,4,0,1,0,0,6,26,10,15,0,12,4,0,1,1,3,12,2,94,87,48,130,67,13,86,23,3,3,32,24,6,1,0,4,1,0,4,3,70,123,65,144,96,4,37,13,35,74,84,44,160,39,168,167,34,52,196,50,15,43,32,15,15,111,35,69,76,152,32,0,21,145,93,10,72,232

InterPro domains:
  IPR001627 Sema domain [PF01403] (314-489)
  IPR001627 Sema domain [PS51004] (34-508)
  IPR001627 Sema domain [SM00630] (61-492)
  IPR002165 Plexin repeat [PF01437] (510-541)
  IPR015943 WD40/YVTN repeat-like-containing domain superfamily [G3DSA:2.130.10.10] (35-510)
  IPR027231 Semaphorin [PTHR11036] (24-600)
  IPR036352 Sema domain superfamily [SSF101912] (49-512)
  IPR042068 Semaphorin-1A, sema domain [cd11237] (55-511)

B-factor: mean 84.84, std 40.6, range [28.76, 223.62]

CATH classification: 2.130.10.10

Secondary structure (DSSP, 8-state):
--SPBP---EEEE--GGG--EEEEE-SSEEEEE-BSEEEEEETTT--EEEEEE----HHHHHHHHHTT--TTTSS-BEEEEEE-TTS-EEEEE-TTT--EEEEE-------EEEEEE-BTTB-SSS-TT-EEEEETTEEEEEEESSSSS--EEEESSS-BPPTT-TTT-SS-EEEEEEEETTEEEEEEEEE-SSSTT----EEEEEEEEETT----SGGGGGB-SS-EEEEEE-EE-SSS-EE--EEEEEPPPEEETTEEEEEEEEE--SSSPPEEEEEEEEHHHHHHHTTSPBBPP--SS----BPPTTTS-SSPTTS--S-GGGS-HHHHHHHHH--BBSSPEEPGGGS-SEEEES-S--EEEEEEEEEEEPSSS-EEEEEEEEETTSEEEEEEEEEESSSSSSS-EEEEEEEEEEE-S-TTPPP-EEEEETTTTEEEEE-SSEEEEEES--TTT---HHHHHHS--TTEEEETTTTEEEETTTS--TT-STTEE--SSS-HHHHHHHS--

Nearest PDB structures (foldseek):
  6fkk-assembly1_A  TM=1.002E+00  e=0.000E+00  Drosophila melanogaster
  6fkm-assembly1_B  TM=9.857E-01  e=3.863E-100  Drosophila melanogaster
  6fkn-assembly2_D  TM=9.920E-01  e=9.329E-91  Drosophila melanogaster
  6fkn-assembly1_B  TM=9.855E-01  e=5.480E-91  Drosophila melanogaster
  6qp9-assembly1_A  TM=9.376E-01  e=1.726E-55  Drosophila melanogaster